Protein AF-A0A1Z5J5W1-F1 (afdb_monomer)

Foldseek 3Di:
DVPVVVLVVVVVVCVVPVCQQVPFDQDPVSPGTDGNLLCCPPPLNLLVLLVCCVPPVVVCVDPVCLQAPSCLSNLQCCLAVSYPLVSNVSSCVSVVVQQVGWNNVDLLTARSLLSNLPHQDARQLVSSLVSCVSPVVRQADCSAAQCGSLLSLLLLLQDDCDPVPNRDRNVDPSSLSNNVCCCQVPVVQQPTAHPPLADGSLLSLLQRLLALSSVVSNLSSCLSPVCSLVRDHDPPGDNQCPRQLSVQLSVLSVVLVVLVVLLVVLVVLLVVLVVVLVVVVVVVPPDDDDDDDPPPSVVSVVVSVVSNVVSVCCNPPPSVVVSVVSVVSNVVSSVVSHDDRDPPPPVPPPVVPVPPPPPDDDDDDDDDDDDDDDDDDDDPPPPPPPPDDDPDPDDPPPDDDDDDDDDDDDDDDDDDDDPDDDDPPDPPPCPDPPPD

Structure (mmCIF, N/CA/C/O backbone):
data_AF-A0A1Z5J5W1-F1
#
_entry.id   AF-A0A1Z5J5W1-F1
#
loop_
_atom_site.group_PDB
_atom_site.id
_atom_site.type_symbol
_atom_site.label_atom_id
_atom_site.label_alt_id
_atom_site.label_comp_id
_atom_site.label_asym_id
_atom_site.label_entity_id
_atom_site.label_seq_id
_atom_site.pdbx_PDB_ins_code
_atom_site.Cartn_x
_atom_site.Cartn_y
_atom_site.Cartn_z
_atom_site.occupancy
_atom_site.B_iso_or_equiv
_atom_site.auth_seq_id
_atom_site.auth_comp_id
_atom_site.auth_asym_id
_atom_site.auth_atom_id
_atom_site.pdbx_PDB_model_num
ATOM 1 N N . MET A 1 1 ? 2.669 5.377 -37.773 1.00 46.78 1 MET A N 1
ATOM 2 C CA . MET A 1 1 ? 2.769 4.033 -38.398 1.00 46.78 1 MET A CA 1
ATOM 3 C C . MET A 1 1 ? 4.194 3.474 -38.493 1.00 46.78 1 MET A C 1
ATOM 5 O O . MET A 1 1 ? 4.328 2.276 -38.681 1.00 46.78 1 MET A O 1
ATOM 9 N N . THR A 1 2 ? 5.261 4.260 -38.314 1.00 53.69 2 THR A N 1
ATOM 10 C CA . THR A 1 2 ? 6.661 3.782 -38.417 1.00 53.69 2 THR A CA 1
ATOM 11 C C . THR A 1 2 ? 7.134 2.917 -37.243 1.00 53.69 2 THR A C 1
ATOM 13 O O . THR A 1 2 ? 8.059 2.129 -37.388 1.00 53.69 2 THR A O 1
ATOM 16 N N . TYR A 1 3 ? 6.480 3.015 -36.086 1.00 55.34 3 TYR A N 1
ATOM 17 C CA . TYR A 1 3 ? 6.912 2.339 -34.861 1.00 55.34 3 TYR A CA 1
ATOM 18 C C . TYR A 1 3 ? 6.785 0.808 -34.899 1.00 55.34 3 TYR A C 1
ATOM 20 O O . TYR A 1 3 ? 7.644 0.098 -34.381 1.00 55.34 3 TYR A O 1
ATOM 28 N N . TRP A 1 4 ? 5.735 0.306 -35.554 1.00 57.78 4 TRP A N 1
ATOM 29 C CA . TRP A 1 4 ? 5.454 -1.126 -35.676 1.00 57.78 4 TRP A CA 1
ATOM 30 C C . TRP A 1 4 ? 6.423 -1.832 -36.629 1.00 57.78 4 TRP A C 1
ATOM 32 O O . TRP A 1 4 ? 6.913 -2.912 -36.313 1.00 57.78 4 TRP A O 1
ATOM 42 N N . ALA A 1 5 ? 6.781 -1.189 -37.746 1.00 59.47 5 ALA A N 1
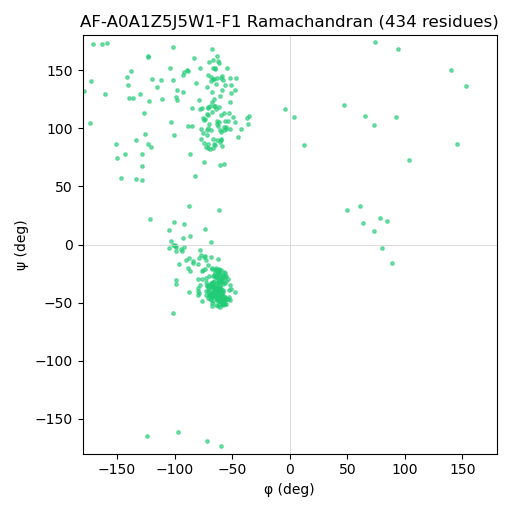ATOM 43 C CA . ALA A 1 5 ? 7.757 -1.726 -38.699 1.00 59.47 5 ALA A CA 1
ATOM 44 C C . ALA A 1 5 ? 9.151 -1.922 -38.065 1.00 59.47 5 ALA A C 1
ATOM 46 O O . ALA A 1 5 ? 9.880 -2.855 -38.413 1.00 59.47 5 ALA A O 1
ATOM 47 N N . CYS A 1 6 ? 9.503 -1.089 -37.080 1.00 78.56 6 CYS A N 1
ATOM 48 C CA . CYS A 1 6 ? 10.743 -1.241 -36.327 1.00 78.56 6 CYS A CA 1
ATOM 49 C C . CYS A 1 6 ? 10.732 -2.469 -35.402 1.00 78.56 6 CYS A C 1
ATOM 51 O O . CYS A 1 6 ? 11.775 -3.097 -35.250 1.00 78.56 6 CYS A O 1
ATOM 53 N N . GLN A 1 7 ? 9.596 -2.849 -34.801 1.00 85.44 7 GLN A N 1
ATOM 54 C CA . GLN A 1 7 ? 9.555 -3.988 -33.870 1.00 85.44 7 GLN A CA 1
ATOM 55 C C . GLN A 1 7 ? 9.811 -5.326 -34.568 1.00 85.44 7 GLN A C 1
ATOM 57 O O . GLN A 1 7 ? 10.625 -6.104 -34.082 1.00 85.44 7 GLN A O 1
ATOM 62 N N . GLU A 1 8 ? 9.180 -5.576 -35.716 1.00 89.56 8 GLU A N 1
ATOM 63 C CA . GLU A 1 8 ? 9.386 -6.821 -36.473 1.00 89.56 8 GLU A CA 1
ATOM 64 C C . GLU A 1 8 ? 10.815 -6.928 -37.016 1.00 89.56 8 GLU A C 1
ATOM 66 O O . GLU A 1 8 ? 11.420 -7.995 -36.969 1.00 89.56 8 GLU A O 1
ATOM 71 N N . THR A 1 9 ? 11.405 -5.803 -37.434 1.00 91.88 9 THR A N 1
ATOM 72 C CA . THR A 1 9 ? 12.817 -5.768 -37.841 1.00 91.88 9 THR A CA 1
ATOM 73 C C . THR A 1 9 ? 13.740 -6.101 -36.668 1.00 91.88 9 THR A C 1
ATOM 75 O O . THR A 1 9 ? 14.661 -6.898 -36.819 1.00 91.88 9 THR A O 1
ATOM 78 N N . ILE A 1 10 ? 13.494 -5.531 -35.482 1.00 92.19 10 ILE A N 1
ATOM 79 C CA . ILE A 1 10 ? 14.295 -5.836 -34.289 1.00 92.19 10 ILE A CA 1
ATOM 80 C C . ILE A 1 10 ? 14.125 -7.308 -33.891 1.00 92.19 10 ILE A C 1
ATOM 82 O O . ILE A 1 10 ? 15.129 -7.965 -33.626 1.00 92.19 10 ILE A O 1
ATOM 86 N N . LYS A 1 11 ? 12.896 -7.847 -33.895 1.00 94.88 11 LYS A N 1
ATOM 87 C CA . LYS A 1 11 ? 12.646 -9.277 -33.643 1.00 94.88 11 LYS A CA 1
ATOM 88 C C . LYS A 1 11 ? 13.434 -10.150 -34.609 1.00 94.88 11 LYS A C 1
ATOM 90 O O . LYS A 1 11 ? 14.187 -10.998 -34.150 1.00 94.88 11 LYS A O 1
ATOM 95 N N . PHE A 1 12 ? 13.336 -9.888 -35.913 1.00 95.69 12 PHE A N 1
ATOM 96 C CA . PHE A 1 12 ? 14.087 -10.613 -36.936 1.00 95.69 12 PHE A CA 1
ATOM 97 C C . PHE A 1 12 ? 15.596 -10.591 -36.654 1.00 95.69 12 PHE A C 1
ATOM 99 O O . PHE A 1 12 ? 16.243 -11.634 -36.665 1.00 95.69 12 PHE A O 1
ATOM 106 N N . LEU A 1 13 ? 16.168 -9.426 -36.332 1.00 95.56 13 LEU A N 1
ATOM 107 C CA . LEU A 1 13 ? 17.594 -9.317 -36.006 1.00 95.56 13 LEU A CA 1
ATOM 108 C C . LEU A 1 13 ? 17.979 -10.131 -34.757 1.00 95.56 13 LEU A C 1
ATOM 110 O O . LEU A 1 13 ? 19.030 -10.773 -34.755 1.00 95.56 13 LEU A O 1
ATOM 114 N N . ILE A 1 14 ? 17.129 -10.139 -33.724 1.00 96.69 14 ILE A N 1
ATOM 115 C CA . ILE A 1 14 ? 17.336 -10.951 -32.516 1.00 96.69 14 ILE A CA 1
ATOM 116 C C . ILE A 1 14 ? 17.239 -12.446 -32.841 1.00 96.69 14 ILE A C 1
ATOM 118 O O . ILE A 1 14 ? 18.057 -13.216 -32.351 1.00 96.69 14 ILE A O 1
ATOM 122 N N . GLU A 1 15 ? 16.289 -12.869 -33.680 1.00 97.44 15 GLU A N 1
ATOM 123 C CA . GLU A 1 15 ? 16.145 -14.275 -34.083 1.00 97.44 15 GLU A CA 1
ATOM 124 C C . GLU A 1 15 ? 17.377 -14.789 -34.833 1.00 97.44 15 GLU A C 1
ATOM 126 O O . GLU A 1 15 ? 17.796 -15.928 -34.622 1.00 97.44 15 GLU A O 1
ATOM 131 N N . ILE A 1 16 ? 17.986 -13.944 -35.671 1.00 97.94 16 ILE A N 1
ATOM 132 C CA . ILE A 1 16 ? 19.204 -14.285 -36.415 1.00 97.94 16 ILE A CA 1
ATOM 133 C C . ILE A 1 16 ? 20.427 -14.387 -35.491 1.00 97.94 16 ILE A C 1
ATOM 135 O O . ILE A 1 16 ? 21.271 -15.260 -35.695 1.00 97.94 16 ILE A O 1
ATOM 139 N N . ASN A 1 17 ? 20.557 -13.508 -34.491 1.00 97.50 17 ASN A N 1
ATOM 140 C CA . ASN A 1 17 ? 21.682 -13.537 -33.554 1.00 97.50 17 ASN A CA 1
ATOM 141 C C . ASN A 1 17 ? 21.307 -12.974 -32.168 1.00 97.50 17 ASN A C 1
ATOM 143 O O . ASN A 1 17 ? 21.600 -11.811 -31.884 1.00 97.50 17 ASN A O 1
ATOM 147 N N . PRO A 1 18 ? 20.760 -13.784 -31.246 1.00 96.94 18 PRO A N 1
ATOM 148 C CA . PRO A 1 18 ? 20.317 -13.283 -29.943 1.00 96.94 18 PRO A CA 1
ATOM 149 C C . PRO A 1 18 ? 21.477 -12.809 -29.051 1.00 96.94 18 PRO A C 1
ATOM 151 O O . PRO A 1 18 ? 21.276 -11.967 -28.177 1.00 96.94 18 PRO A O 1
ATOM 154 N N . TYR A 1 19 ? 22.716 -13.260 -29.296 1.00 97.06 19 TYR A N 1
ATOM 155 C CA . TYR A 1 19 ? 23.902 -12.779 -28.573 1.00 97.06 19 TYR A CA 1
ATOM 156 C C . TYR A 1 19 ? 24.188 -11.295 -28.815 1.00 97.06 19 TYR A C 1
ATOM 158 O O . TYR A 1 19 ? 24.821 -10.660 -27.968 1.00 97.06 19 TYR A O 1
ATOM 166 N N . CYS A 1 20 ? 23.695 -10.713 -29.918 1.00 95.50 20 CYS A N 1
ATOM 167 C CA . CYS A 1 20 ? 23.888 -9.291 -30.193 1.00 95.50 20 CYS A CA 1
ATOM 168 C C . CYS A 1 20 ? 23.245 -8.392 -29.125 1.00 95.50 20 CYS A C 1
ATOM 170 O O . CYS A 1 20 ? 23.718 -7.279 -28.907 1.00 95.50 20 CYS A O 1
ATOM 172 N N . LEU A 1 21 ? 22.224 -8.883 -28.408 1.00 95.88 21 LEU A N 1
ATOM 173 C CA . LEU A 1 21 ? 21.590 -8.181 -27.285 1.00 95.88 21 LEU A CA 1
ATOM 174 C C . LEU A 1 21 ? 22.581 -7.832 -26.168 1.00 95.88 21 LEU A C 1
ATOM 176 O O . LEU A 1 21 ? 22.378 -6.855 -25.448 1.00 95.88 21 LEU A O 1
ATOM 180 N N . LEU A 1 22 ? 23.659 -8.608 -26.048 1.00 96.38 22 LEU A N 1
ATOM 181 C CA . LEU A 1 22 ? 24.670 -8.496 -25.000 1.00 96.38 22 LEU A CA 1
ATOM 182 C C . LEU A 1 22 ? 25.961 -7.818 -25.477 1.00 96.38 22 LEU A C 1
ATOM 184 O O . LEU A 1 22 ? 26.919 -7.712 -24.708 1.00 96.38 22 LEU A O 1
ATOM 188 N N . TYR A 1 23 ? 26.016 -7.350 -26.729 1.00 93.88 23 TYR A N 1
ATOM 189 C CA . TYR A 1 23 ? 27.189 -6.669 -27.277 1.00 93.88 23 TYR A CA 1
ATOM 190 C C . TYR A 1 23 ? 27.292 -5.254 -26.709 1.00 93.88 23 TYR A C 1
ATOM 192 O O . TYR A 1 23 ? 26.783 -4.290 -27.274 1.00 93.88 23 TYR A O 1
ATOM 200 N N . ALA A 1 24 ? 27.956 -5.140 -25.561 1.00 88.75 24 ALA A N 1
ATOM 201 C CA . ALA A 1 24 ? 28.178 -3.872 -24.888 1.00 88.75 24 ALA A CA 1
ATOM 202 C C . ALA A 1 24 ? 29.188 -3.022 -25.677 1.00 88.75 24 ALA A C 1
ATOM 204 O O . ALA A 1 24 ? 30.376 -3.352 -25.747 1.00 88.75 24 ALA A O 1
ATOM 205 N N . ARG A 1 25 ? 28.718 -1.920 -26.266 1.00 84.69 25 ARG A N 1
ATOM 206 C CA . ARG A 1 25 ? 29.552 -0.957 -26.997 1.00 84.69 25 ARG A CA 1
ATOM 207 C C . ARG A 1 25 ? 29.756 0.288 -26.141 1.00 84.69 25 ARG A C 1
ATOM 209 O O . ARG A 1 25 ? 28.907 0.575 -25.304 1.00 84.69 25 ARG A O 1
ATOM 216 N N . LYS A 1 26 ? 30.875 1.000 -26.324 1.00 82.75 26 LYS A N 1
ATOM 217 C CA . LYS A 1 26 ? 31.026 2.331 -25.718 1.00 82.75 26 LYS A CA 1
ATOM 218 C C . LYS A 1 26 ? 29.870 3.217 -26.181 1.00 82.75 26 LYS A C 1
ATOM 220 O O . LYS A 1 26 ? 29.501 3.124 -27.355 1.00 82.75 26 LYS A O 1
ATOM 225 N N . ASP A 1 27 ? 29.305 3.988 -25.263 1.00 73.44 27 ASP A N 1
ATOM 226 C CA . ASP A 1 27 ? 28.230 4.923 -25.589 1.00 73.44 27 ASP A CA 1
ATOM 227 C C . ASP A 1 27 ? 28.749 6.066 -26.492 1.00 73.44 27 ASP A C 1
ATOM 229 O O . ASP A 1 27 ? 29.958 6.185 -26.725 1.00 73.44 27 ASP A O 1
ATOM 233 N N . ILE A 1 28 ? 27.842 6.856 -27.073 1.00 71.12 28 ILE A N 1
ATOM 234 C CA . ILE A 1 28 ? 28.125 7.912 -28.062 1.00 71.12 28 ILE A CA 1
ATOM 235 C C . ILE A 1 28 ? 29.049 8.991 -27.480 1.00 71.12 28 ILE A C 1
ATOM 237 O O . ILE A 1 28 ? 29.902 9.519 -28.192 1.00 71.12 28 ILE A O 1
ATOM 241 N N . ASP A 1 29 ? 28.911 9.281 -26.190 1.00 72.50 29 ASP A N 1
ATOM 242 C CA . ASP A 1 29 ? 29.760 10.204 -25.431 1.00 72.50 29 ASP A CA 1
ATOM 243 C C . ASP A 1 29 ? 31.120 9.590 -25.028 1.00 72.50 29 ASP A C 1
ATOM 245 O O . ASP A 1 29 ? 31.989 10.277 -24.495 1.00 72.50 29 ASP A O 1
ATOM 249 N N . GLY A 1 30 ? 31.333 8.300 -25.313 1.00 73.12 30 GLY A N 1
ATOM 250 C CA . GLY A 1 30 ? 32.524 7.542 -24.943 1.00 73.12 30 GLY A CA 1
ATOM 251 C C . GLY A 1 30 ? 32.536 7.043 -23.494 1.00 73.12 30 GLY A C 1
ATOM 252 O O . GLY A 1 30 ? 33.460 6.298 -23.139 1.00 73.12 30 GLY A O 1
ATOM 253 N N . TYR A 1 31 ? 31.524 7.384 -22.689 1.00 65.25 31 TYR A N 1
ATOM 254 C CA . TYR A 1 31 ? 31.414 7.022 -21.282 1.00 65.25 31 TYR A CA 1
ATOM 255 C C . TYR A 1 31 ? 30.504 5.803 -21.098 1.00 65.25 31 TYR A C 1
ATOM 257 O O . TYR A 1 31 ? 29.375 5.723 -21.561 1.00 65.25 31 TYR A O 1
ATOM 265 N N . GLY A 1 32 ? 31.017 4.789 -20.400 1.00 74.44 32 GLY A N 1
ATOM 266 C CA . GLY A 1 32 ? 30.271 3.560 -20.136 1.00 74.44 32 GLY A CA 1
ATOM 267 C C . GLY A 1 32 ? 30.130 2.629 -21.346 1.00 74.44 32 GLY A C 1
ATOM 268 O O . GLY A 1 32 ? 30.587 2.901 -22.456 1.00 74.44 32 GLY A O 1
ATOM 269 N N . LYS A 1 33 ? 29.553 1.448 -21.102 1.00 81.50 33 LYS A N 1
ATOM 270 C CA . LYS A 1 33 ? 29.202 0.487 -22.152 1.00 81.50 33 LYS A CA 1
ATOM 271 C C . LYS A 1 33 ? 27.710 0.187 -22.082 1.00 81.50 33 LYS A C 1
ATOM 273 O O . LYS A 1 33 ? 27.246 -0.299 -21.050 1.00 81.50 33 LYS A O 1
ATOM 278 N N . VAL A 1 34 ? 26.990 0.400 -23.179 1.00 87.50 34 VAL A N 1
ATOM 279 C CA . VAL A 1 34 ? 25.558 0.104 -23.292 1.00 87.50 34 VAL A CA 1
ATOM 280 C C . VAL A 1 34 ? 25.370 -1.069 -24.248 1.00 87.50 34 VAL A C 1
ATOM 282 O O . VAL A 1 34 ? 25.883 -1.084 -25.367 1.00 87.50 34 VAL A O 1
ATOM 285 N N . ALA A 1 35 ? 24.686 -2.106 -23.770 1.00 92.31 35 ALA A N 1
ATOM 286 C CA . ALA A 1 35 ? 24.285 -3.248 -24.580 1.00 92.31 35 ALA A CA 1
ATOM 287 C C . ALA A 1 35 ? 22.866 -3.018 -25.132 1.00 92.31 35 ALA A C 1
ATOM 289 O O . ALA A 1 35 ? 22.041 -2.441 -24.415 1.00 92.31 35 ALA A O 1
ATOM 290 N N . PRO A 1 36 ? 22.543 -3.491 -26.353 1.00 94.38 36 PRO A N 1
ATOM 291 C CA . PRO A 1 36 ? 21.234 -3.271 -26.966 1.00 94.38 36 PRO A CA 1
ATOM 292 C C . PRO A 1 36 ? 20.044 -3.694 -26.101 1.00 94.38 36 PRO A C 1
ATOM 294 O O . PRO A 1 36 ? 18.997 -3.061 -26.183 1.00 94.38 36 PRO A O 1
ATOM 297 N N . ILE A 1 37 ? 20.198 -4.706 -25.236 1.00 95.38 37 ILE A N 1
ATOM 298 C CA . ILE A 1 37 ? 19.140 -5.147 -24.314 1.00 95.38 37 ILE A CA 1
ATOM 299 C C . ILE A 1 37 ? 18.597 -4.021 -23.414 1.00 95.38 37 ILE A C 1
ATOM 301 O O . ILE A 1 37 ? 17.409 -4.019 -23.101 1.00 95.38 37 ILE A O 1
ATOM 305 N N . TYR A 1 38 ? 19.421 -3.033 -23.045 1.00 92.50 38 TYR A N 1
ATOM 306 C CA . TYR A 1 38 ? 18.994 -1.895 -22.216 1.00 92.50 38 TYR A CA 1
ATOM 307 C C . TYR A 1 38 ? 18.178 -0.859 -22.986 1.00 92.50 38 TYR A C 1
ATOM 309 O O . TYR A 1 38 ? 17.389 -0.140 -22.380 1.00 92.50 38 TYR A O 1
ATOM 317 N N . LEU A 1 39 ? 18.329 -0.830 -24.311 1.00 91.38 39 LEU A N 1
ATOM 318 C CA . LEU A 1 39 ? 17.610 0.073 -25.208 1.00 91.38 39 LEU A CA 1
ATOM 319 C C . LEU A 1 39 ? 16.258 -0.507 -25.650 1.00 91.38 39 LEU A C 1
ATOM 321 O O . LEU A 1 39 ? 15.446 0.190 -26.250 1.00 91.38 39 LEU A O 1
ATOM 325 N N . ILE A 1 40 ? 16.002 -1.795 -25.395 1.00 92.44 40 ILE A N 1
ATOM 326 C CA . ILE A 1 40 ? 14.739 -2.445 -25.764 1.00 92.44 40 ILE A CA 1
ATOM 327 C C . ILE A 1 40 ? 13.539 -1.851 -25.021 1.00 92.44 40 ILE A C 1
ATOM 329 O O . ILE A 1 40 ? 12.582 -1.498 -25.699 1.00 92.44 40 ILE A O 1
ATOM 333 N N . PRO A 1 41 ? 13.529 -1.730 -23.680 1.00 88.94 41 PRO A N 1
ATOM 334 C CA . PRO A 1 41 ? 12.392 -1.130 -22.981 1.00 88.94 41 PRO A CA 1
ATOM 335 C C . PRO A 1 41 ? 12.153 0.331 -23.369 1.00 88.94 41 PRO A C 1
ATOM 337 O O . PRO A 1 41 ? 11.026 0.811 -23.229 1.00 88.94 41 PRO A O 1
ATOM 340 N N . GLU A 1 42 ? 13.175 1.025 -23.887 1.00 84.81 42 GLU A N 1
ATOM 341 C CA . GLU A 1 42 ? 13.011 2.383 -24.385 1.00 84.81 42 GLU A CA 1
ATOM 342 C C . GLU A 1 42 ? 11.904 2.462 -25.419 1.00 84.81 42 GLU A C 1
ATOM 344 O O . GLU A 1 42 ? 11.618 1.511 -26.156 1.00 84.81 42 GLU A O 1
ATOM 349 N N . ASN A 1 43 ? 11.289 3.643 -25.503 1.00 78.19 43 ASN A N 1
ATOM 350 C CA . ASN A 1 43 ? 10.310 3.889 -26.544 1.00 78.19 43 ASN A CA 1
ATOM 351 C C . ASN A 1 43 ? 9.111 2.914 -26.436 1.00 78.19 43 ASN A C 1
ATOM 353 O O . ASN A 1 43 ? 8.565 2.486 -27.439 1.00 78.19 43 ASN A O 1
ATOM 357 N N . GLY A 1 44 ? 8.719 2.491 -25.226 1.00 72.69 44 GLY A N 1
ATOM 358 C CA . GLY A 1 44 ? 7.506 1.689 -25.004 1.00 72.69 44 GLY A CA 1
ATOM 359 C C . GLY A 1 44 ? 7.512 0.297 -25.652 1.00 72.69 44 GLY A C 1
ATOM 360 O O . GLY A 1 44 ? 6.460 -0.318 -25.822 1.00 72.69 44 GLY A O 1
ATOM 361 N N . ARG A 1 45 ? 8.677 -0.252 -26.025 1.00 87.94 45 ARG A N 1
ATOM 362 C CA . ARG A 1 45 ? 8.774 -1.601 -26.624 1.00 87.94 45 ARG A CA 1
ATOM 363 C C . ARG A 1 45 ? 8.905 -2.693 -25.558 1.00 87.94 45 ARG A C 1
ATOM 365 O O . ARG A 1 45 ? 9.524 -3.727 -25.786 1.00 87.94 45 ARG A O 1
ATOM 372 N N . CYS A 1 46 ? 8.277 -2.495 -24.405 1.00 92.62 46 CYS A N 1
ATOM 373 C CA . CYS A 1 46 ? 8.347 -3.398 -23.257 1.00 92.62 46 CYS A CA 1
ATOM 374 C C . CYS A 1 46 ? 7.852 -4.821 -23.575 1.00 92.62 46 CYS A C 1
ATOM 376 O O . CYS A 1 46 ? 8.434 -5.797 -23.110 1.00 92.62 46 CYS A O 1
ATOM 378 N N . LYS A 1 47 ? 6.878 -4.962 -24.486 1.00 94.44 47 LYS A N 1
ATOM 379 C CA . LYS A 1 47 ? 6.413 -6.268 -24.996 1.00 94.44 47 LYS A CA 1
ATOM 380 C C . LYS A 1 47 ? 7.523 -7.093 -25.651 1.00 94.44 47 LYS A C 1
ATOM 382 O O . LYS A 1 47 ? 7.459 -8.319 -25.654 1.00 94.44 47 LYS A O 1
ATOM 387 N N . LEU A 1 48 ? 8.553 -6.437 -26.189 1.00 95.00 48 LEU A N 1
ATOM 388 C CA . LEU A 1 48 ? 9.701 -7.126 -26.760 1.00 95.00 48 LEU A CA 1
ATOM 389 C C . LEU A 1 48 ? 10.587 -7.748 -25.672 1.00 95.00 48 LEU A C 1
ATOM 391 O O . LEU A 1 48 ? 11.121 -8.823 -25.906 1.00 95.00 48 LEU A O 1
ATOM 395 N N . LEU A 1 49 ? 10.698 -7.150 -24.478 1.00 95.69 49 LEU A N 1
ATOM 396 C CA . LEU A 1 49 ? 11.393 -7.799 -23.357 1.00 95.69 49 LEU A CA 1
ATOM 397 C C . LEU A 1 49 ? 10.676 -9.070 -22.904 1.00 95.69 49 LEU A C 1
ATOM 399 O O . LEU A 1 49 ? 11.342 -10.078 -22.689 1.00 95.69 49 LEU A O 1
ATOM 403 N N . HIS A 1 50 ? 9.344 -9.041 -22.815 1.00 96.00 50 HIS A N 1
ATOM 404 C CA . HIS A 1 50 ? 8.534 -10.234 -22.544 1.00 96.00 50 HIS A CA 1
ATOM 405 C C . HIS A 1 50 ? 8.791 -11.335 -23.583 1.00 96.00 50 HIS A C 1
ATOM 407 O O . HIS A 1 50 ? 9.140 -12.456 -23.223 1.00 96.00 50 HIS A O 1
ATOM 413 N N . TRP A 1 51 ? 8.753 -10.992 -24.873 1.00 96.88 51 TRP A N 1
ATOM 414 C CA . TRP A 1 51 ? 9.061 -11.935 -25.953 1.00 96.88 51 TRP A CA 1
ATOM 415 C C . TRP A 1 51 ? 10.505 -12.478 -25.896 1.00 96.88 51 TRP A C 1
ATOM 417 O O . TRP A 1 51 ? 10.736 -13.660 -26.153 1.00 96.88 51 TRP A O 1
ATOM 427 N N . ILE A 1 52 ? 11.493 -11.647 -25.529 1.00 97.56 52 ILE A N 1
ATOM 428 C CA . ILE A 1 52 ? 12.881 -12.100 -25.322 1.00 97.56 52 ILE A CA 1
ATOM 429 C C . ILE A 1 52 ? 12.954 -13.054 -24.121 1.00 97.56 52 ILE A C 1
ATOM 431 O O . ILE A 1 52 ? 13.673 -14.045 -24.202 1.00 97.56 52 ILE A O 1
ATOM 435 N N . ALA A 1 53 ? 12.228 -12.794 -23.029 1.00 97.31 53 ALA A N 1
ATOM 436 C CA . ALA A 1 53 ? 12.230 -13.653 -21.840 1.00 97.31 53 ALA A CA 1
ATOM 437 C C . ALA A 1 53 ? 11.652 -15.039 -22.140 1.00 97.31 53 ALA A C 1
ATOM 439 O O . ALA A 1 53 ? 12.199 -16.039 -21.683 1.00 97.31 53 ALA A O 1
ATOM 440 N N . GLU A 1 54 ? 10.611 -15.095 -22.971 1.00 97.50 54 GLU A N 1
ATOM 441 C CA . GLU A 1 54 ? 9.990 -16.340 -23.425 1.00 97.50 54 GLU A CA 1
ATOM 442 C C . GLU A 1 54 ? 10.951 -17.210 -24.253 1.00 97.50 54 GLU A C 1
ATOM 444 O O . GLU A 1 54 ? 11.030 -18.422 -24.059 1.00 97.50 54 GLU A O 1
ATOM 449 N N . ARG A 1 55 ? 11.706 -16.606 -25.181 1.00 97.81 55 ARG A N 1
ATOM 450 C CA . ARG A 1 55 ? 12.518 -17.354 -26.162 1.00 97.81 55 ARG A CA 1
ATOM 451 C C . ARG A 1 55 ? 13.992 -17.495 -25.809 1.00 97.81 55 ARG A C 1
ATOM 453 O O . ARG A 1 55 ? 14.633 -18.470 -26.197 1.00 97.81 55 ARG A O 1
ATOM 460 N N . TYR A 1 56 ? 14.542 -16.515 -25.105 1.00 97.81 56 TYR A N 1
ATOM 461 C CA . TYR A 1 56 ? 15.964 -16.406 -24.796 1.00 97.81 56 TYR A CA 1
ATOM 462 C C . TYR A 1 56 ? 16.183 -16.059 -23.311 1.00 97.81 56 TYR A C 1
ATOM 464 O O . TYR A 1 56 ? 16.869 -15.080 -23.005 1.00 97.81 56 TYR A O 1
ATOM 472 N N . PRO A 1 57 ? 15.656 -16.855 -22.357 1.00 96.44 57 PRO A N 1
ATOM 473 C CA . PRO A 1 57 ? 15.729 -16.542 -20.923 1.00 96.44 57 PRO A CA 1
ATOM 474 C C . PRO A 1 57 ? 17.169 -16.384 -20.406 1.00 96.44 57 PRO A C 1
ATOM 476 O O . PRO A 1 57 ? 17.434 -15.594 -19.499 1.00 96.44 57 PRO A O 1
ATOM 479 N N . TRP A 1 58 ? 18.128 -17.073 -21.034 1.00 97.38 58 TRP A N 1
ATOM 480 C CA . TRP A 1 58 ? 19.557 -16.974 -20.722 1.00 97.38 58 TRP A CA 1
ATOM 481 C C . TRP A 1 58 ? 20.128 -15.553 -20.897 1.00 97.38 58 TRP A C 1
ATOM 483 O O . TRP A 1 58 ? 21.142 -15.231 -20.278 1.00 97.38 58 TRP A O 1
ATOM 493 N N . VAL A 1 59 ? 19.489 -14.684 -21.696 1.00 97.94 59 VAL A N 1
ATOM 494 C CA . VAL A 1 59 ? 19.898 -13.278 -21.865 1.00 97.94 59 VAL A CA 1
ATOM 495 C C . VAL A 1 59 ? 19.809 -12.538 -20.531 1.00 97.94 59 VAL A C 1
ATOM 497 O O . VAL A 1 59 ? 20.756 -11.852 -20.154 1.00 97.94 59 VAL A O 1
ATOM 500 N N . PHE A 1 60 ? 18.720 -12.723 -19.779 1.00 97.12 60 PHE A N 1
ATOM 501 C CA . PHE A 1 60 ? 18.521 -12.066 -18.482 1.00 97.12 60 PHE A CA 1
ATOM 502 C C . PHE A 1 60 ? 19.423 -12.650 -17.391 1.00 97.12 60 PHE A C 1
ATOM 504 O O . PHE A 1 60 ? 19.873 -11.926 -16.507 1.00 97.12 60 PHE A O 1
ATOM 511 N N . GLN A 1 61 ? 19.788 -13.927 -17.506 1.00 96.12 61 GLN A N 1
ATOM 512 C CA . GLN A 1 61 ? 20.737 -14.595 -16.607 1.00 96.12 61 GLN A CA 1
ATOM 513 C C . GLN A 1 61 ? 22.198 -14.175 -16.853 1.00 96.12 61 GLN A C 1
ATOM 515 O O . GLN A 1 61 ? 23.083 -14.479 -16.052 1.00 96.12 61 GLN A O 1
ATOM 520 N N . HIS A 1 62 ? 22.481 -13.466 -17.950 1.00 96.75 62 HIS A N 1
ATOM 521 C CA . HIS A 1 62 ? 23.829 -13.017 -18.266 1.00 96.75 62 HIS A CA 1
ATOM 522 C C . HIS A 1 62 ? 24.348 -11.995 -17.241 1.00 96.75 62 HIS A C 1
ATOM 524 O O . HIS A 1 62 ? 23.629 -11.087 -16.820 1.00 96.75 62 HIS A O 1
ATOM 530 N N . LYS A 1 63 ? 25.646 -12.067 -16.906 1.00 94.38 63 LYS A N 1
ATOM 531 C CA . LYS A 1 63 ? 26.304 -11.208 -15.897 1.00 94.38 63 LYS A CA 1
ATOM 532 C C . LYS A 1 63 ? 26.064 -9.708 -16.110 1.00 94.38 63 LYS A C 1
ATOM 534 O O . LYS A 1 63 ? 25.967 -8.965 -15.138 1.00 94.38 63 LYS A O 1
ATOM 539 N N . LEU A 1 64 ? 25.978 -9.260 -17.367 1.00 93.00 64 LEU A N 1
ATOM 540 C CA . LEU A 1 64 ? 25.656 -7.863 -17.682 1.00 93.00 64 LEU A CA 1
ATOM 541 C C . LEU A 1 64 ? 24.263 -7.487 -17.161 1.00 93.00 64 LEU A C 1
ATOM 543 O O . LEU A 1 64 ? 24.158 -6.531 -16.398 1.00 93.00 64 LEU A O 1
ATOM 547 N N . CYS A 1 65 ? 23.234 -8.262 -17.511 1.00 94.81 65 CYS A N 1
ATOM 548 C CA . CYS A 1 65 ? 21.859 -8.024 -17.074 1.00 94.81 65 CYS A CA 1
ATOM 549 C C . CYS A 1 65 ? 21.715 -8.175 -15.555 1.00 94.81 65 CYS A C 1
ATOM 551 O O . CYS A 1 65 ? 21.072 -7.351 -14.929 1.00 94.81 65 CYS A O 1
ATOM 553 N N . GLN A 1 66 ? 22.413 -9.126 -14.933 1.00 94.06 66 GLN A N 1
ATOM 554 C CA . GLN A 1 66 ? 22.422 -9.267 -13.470 1.00 94.06 66 GLN A CA 1
ATOM 555 C C . GLN A 1 66 ? 23.067 -8.076 -12.734 1.00 94.06 66 GLN A C 1
ATOM 557 O O . GLN A 1 66 ? 22.799 -7.852 -11.553 1.00 94.06 66 GLN A O 1
ATOM 562 N N . LYS A 1 67 ? 23.957 -7.322 -13.398 1.00 92.44 67 LYS A N 1
ATOM 563 C CA . LYS A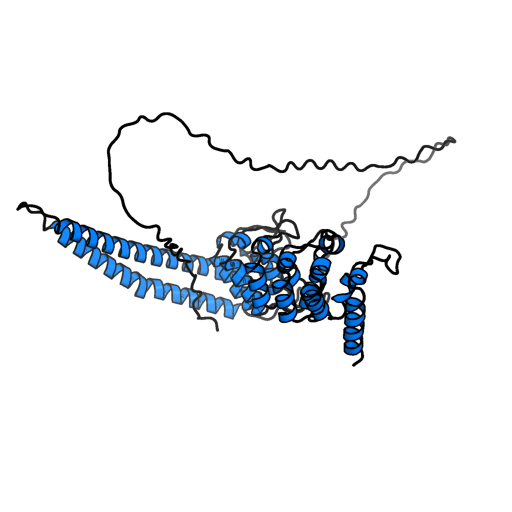 1 67 ? 24.551 -6.099 -12.835 1.00 92.44 67 LYS A CA 1
ATOM 564 C C . LYS A 1 67 ? 23.599 -4.907 -12.959 1.00 92.44 67 LYS A C 1
ATOM 566 O O . LYS A 1 67 ? 23.484 -4.142 -12.007 1.00 92.44 67 LYS A O 1
ATOM 571 N N . LYS A 1 68 ? 22.958 -4.766 -14.121 1.00 93.62 68 LYS A N 1
ATOM 572 C CA . LYS A 1 68 ? 22.010 -3.695 -14.445 1.00 93.62 68 LYS A CA 1
ATOM 573 C C . LYS A 1 68 ? 20.767 -4.316 -15.091 1.00 93.62 68 LYS A C 1
ATOM 575 O O . LYS A 1 68 ? 20.762 -4.493 -16.304 1.00 93.62 68 LYS A O 1
ATOM 580 N N . PRO A 1 69 ? 19.738 -4.705 -14.327 1.00 96.25 69 PRO A N 1
ATOM 581 C CA . PRO A 1 69 ? 18.612 -5.455 -14.879 1.00 96.25 69 PRO A CA 1
ATOM 582 C C . PRO A 1 69 ? 17.782 -4.638 -15.885 1.00 96.25 69 PRO A C 1
ATOM 584 O O . PRO A 1 69 ? 17.197 -3.619 -15.511 1.00 96.25 69 PRO A O 1
ATOM 587 N N . PRO A 1 70 ? 17.662 -5.067 -17.160 1.00 95.50 70 PRO A N 1
ATOM 588 C CA . PRO A 1 70 ? 16.931 -4.308 -18.183 1.00 95.50 70 PRO A CA 1
ATOM 589 C C . PRO A 1 70 ? 15.436 -4.176 -17.859 1.00 95.50 70 PRO A C 1
ATOM 591 O O . PRO A 1 70 ? 14.802 -3.190 -18.227 1.00 95.50 70 PRO A O 1
ATOM 594 N N . HIS A 1 71 ? 14.866 -5.135 -17.126 1.00 96.31 71 HIS A N 1
ATOM 595 C CA . HIS A 1 71 ? 13.459 -5.100 -16.734 1.00 96.31 71 HIS A CA 1
ATOM 596 C C . HIS A 1 71 ? 13.138 -3.977 -15.732 1.00 96.31 71 HIS A C 1
ATOM 598 O O . HIS A 1 71 ? 11.985 -3.578 -15.628 1.00 96.31 71 HIS A O 1
ATOM 604 N N . LEU A 1 72 ? 14.116 -3.422 -15.001 1.00 96.12 72 LEU A N 1
ATOM 605 C CA . LEU A 1 72 ? 13.852 -2.272 -14.123 1.00 96.12 72 LEU A CA 1
ATOM 606 C C . LEU A 1 72 ? 13.494 -1.030 -14.939 1.00 96.12 72 LEU A C 1
ATOM 608 O O . LEU A 1 72 ? 12.619 -0.263 -14.545 1.00 96.12 72 LEU A O 1
ATOM 612 N N . LYS A 1 73 ? 14.084 -0.886 -16.131 1.00 94.69 73 LYS A N 1
ATOM 613 C CA . LYS A 1 73 ? 13.706 0.166 -17.075 1.00 94.69 73 LYS A CA 1
ATOM 614 C C . LYS A 1 73 ? 12.286 -0.042 -17.610 1.00 94.69 73 LYS A C 1
ATOM 616 O O . LYS A 1 73 ? 11.562 0.928 -17.782 1.00 94.69 73 LYS A O 1
ATOM 621 N N . MET A 1 74 ? 11.863 -1.291 -17.823 1.00 96.00 74 MET A N 1
ATOM 622 C CA . MET A 1 74 ? 10.468 -1.607 -18.164 1.00 96.00 74 MET A CA 1
ATOM 623 C C . MET A 1 74 ? 9.500 -1.166 -17.062 1.00 96.00 74 MET A C 1
ATOM 625 O O . MET A 1 74 ? 8.487 -0.553 -17.376 1.00 96.00 74 MET A O 1
ATOM 629 N N . VAL A 1 75 ? 9.819 -1.431 -15.790 1.00 96.94 75 VAL A N 1
ATOM 630 C CA . VAL A 1 75 ? 8.995 -0.973 -14.658 1.00 96.94 75 VAL A CA 1
ATOM 631 C C . VAL A 1 75 ? 8.929 0.552 -14.615 1.00 96.94 75 VAL A C 1
ATOM 633 O O . VAL A 1 75 ? 7.839 1.089 -14.472 1.00 96.94 75 VAL A O 1
ATOM 636 N N . GLN A 1 76 ? 10.051 1.248 -14.827 1.00 94.12 76 GLN A N 1
ATOM 637 C CA . GLN A 1 76 ? 10.056 2.710 -14.943 1.00 94.12 76 GLN A CA 1
ATOM 638 C C . GLN A 1 76 ? 9.134 3.195 -16.075 1.00 94.12 76 GLN A C 1
ATOM 640 O O . GLN A 1 76 ? 8.325 4.094 -15.885 1.00 94.12 76 GLN A O 1
ATOM 645 N N . TYR A 1 77 ? 9.197 2.570 -17.253 1.00 94.00 77 TYR A N 1
ATOM 646 C CA . TYR A 1 77 ? 8.304 2.930 -18.355 1.00 94.00 77 TYR A CA 1
ATOM 647 C C . TYR A 1 77 ? 6.837 2.626 -18.070 1.00 94.00 77 TYR A C 1
ATOM 649 O O . TYR A 1 77 ? 5.975 3.346 -18.566 1.00 94.00 77 TYR A O 1
ATOM 657 N N . TYR A 1 78 ? 6.545 1.584 -17.295 1.00 95.25 78 TYR A N 1
ATOM 658 C CA . TYR A 1 78 ? 5.197 1.320 -16.801 1.00 95.25 78 TYR A CA 1
ATOM 659 C C . TYR A 1 78 ? 4.715 2.452 -15.897 1.00 95.25 78 TYR A C 1
ATOM 661 O O . TYR A 1 78 ? 3.640 2.995 -16.130 1.00 95.25 78 TYR A O 1
ATOM 669 N N . THR A 1 79 ? 5.547 2.888 -14.952 1.00 94.12 79 THR A N 1
ATOM 670 C CA . THR A 1 79 ? 5.204 4.015 -14.081 1.00 94.12 79 THR A CA 1
ATOM 671 C C . THR A 1 79 ? 5.145 5.357 -14.804 1.00 94.12 79 THR A C 1
ATOM 673 O O . THR A 1 79 ? 4.671 6.317 -14.224 1.00 94.12 79 THR A O 1
ATOM 676 N N . ASP A 1 80 ? 5.602 5.438 -16.052 1.00 92.88 80 ASP A N 1
ATOM 677 C CA . ASP A 1 80 ? 5.498 6.627 -16.908 1.00 92.88 80 ASP A CA 1
ATOM 678 C C . ASP A 1 80 ? 4.414 6.469 -17.997 1.00 92.88 80 ASP A C 1
ATOM 680 O O . ASP A 1 80 ? 4.419 7.200 -18.990 1.00 92.88 80 ASP A O 1
ATOM 684 N N . GLY A 1 81 ? 3.547 5.453 -17.894 1.00 92.94 81 GLY A N 1
ATOM 685 C CA . GLY A 1 81 ? 2.421 5.242 -18.816 1.00 92.94 81 GLY A CA 1
ATOM 686 C C . GLY A 1 81 ? 2.810 4.737 -20.203 1.00 92.94 81 GLY A C 1
ATOM 687 O O . GLY A 1 81 ? 1.999 4.720 -21.128 1.00 92.94 81 GLY A O 1
ATOM 688 N N . ARG A 1 82 ? 4.065 4.310 -20.384 1.00 93.31 82 ARG A N 1
ATOM 689 C CA . ARG A 1 82 ? 4.603 3.812 -21.664 1.00 93.31 82 ARG A CA 1
ATOM 690 C C . ARG A 1 82 ? 4.652 2.288 -21.746 1.00 93.31 82 ARG A C 1
ATOM 692 O O . ARG A 1 82 ? 5.083 1.747 -22.766 1.00 93.31 82 ARG A O 1
ATOM 699 N N . CYS A 1 83 ? 4.239 1.597 -20.689 1.00 94.94 83 CYS A N 1
ATOM 700 C CA . CYS A 1 83 ? 4.061 0.152 -20.644 1.00 94.94 83 CYS A CA 1
ATOM 701 C C . CYS A 1 83 ? 2.798 -0.176 -19.849 1.00 94.94 83 CYS A C 1
ATOM 703 O O . CYS A 1 83 ? 2.568 0.406 -18.796 1.00 94.94 83 CYS A O 1
ATOM 705 N N . ASP A 1 84 ? 1.997 -1.119 -20.337 1.00 95.62 84 ASP A N 1
ATOM 706 C CA . ASP A 1 84 ? 0.811 -1.587 -19.622 1.00 95.62 84 ASP A CA 1
ATOM 707 C C . ASP A 1 84 ? 1.167 -2.570 -18.489 1.00 95.62 84 ASP A C 1
ATOM 709 O O . ASP A 1 84 ? 2.185 -3.272 -18.543 1.00 95.62 84 ASP A O 1
ATOM 713 N N . ALA A 1 85 ? 0.319 -2.609 -17.456 1.00 97.31 85 ALA A N 1
ATOM 714 C CA . ALA A 1 85 ? 0.480 -3.466 -16.280 1.00 97.31 85 ALA A CA 1
ATOM 715 C C . ALA A 1 85 ? 0.487 -4.964 -16.639 1.00 97.31 85 ALA A C 1
ATOM 717 O O . ALA A 1 85 ? 1.265 -5.736 -16.075 1.00 97.31 85 ALA A O 1
ATOM 718 N N . GLU A 1 86 ? -0.334 -5.375 -17.613 1.00 97.81 86 GLU A N 1
ATOM 719 C CA . GLU A 1 86 ? -0.413 -6.763 -18.087 1.00 97.81 86 GLU A CA 1
ATOM 720 C C . GLU A 1 86 ? 0.928 -7.241 -18.656 1.00 97.81 86 GLU A C 1
ATOM 722 O O . GLU A 1 86 ? 1.373 -8.345 -18.350 1.00 97.81 86 GLU A O 1
ATOM 727 N N . THR A 1 87 ? 1.619 -6.396 -19.425 1.00 96.69 87 THR A N 1
ATOM 728 C CA . THR A 1 87 ? 2.948 -6.695 -19.973 1.00 96.69 87 THR A CA 1
ATOM 729 C C . THR A 1 87 ? 3.985 -6.872 -18.865 1.00 96.69 87 THR A C 1
ATOM 731 O O . THR A 1 87 ? 4.795 -7.800 -18.930 1.00 96.69 87 THR A O 1
ATOM 734 N N . VAL A 1 88 ? 3.963 -6.015 -17.837 1.00 98.06 88 VAL A N 1
ATOM 735 C CA . VAL A 1 88 ? 4.863 -6.140 -16.676 1.00 98.06 88 VAL A CA 1
ATOM 736 C C . VAL A 1 88 ? 4.585 -7.437 -15.919 1.00 98.06 88 VAL A C 1
ATOM 738 O O . VAL A 1 88 ? 5.520 -8.166 -15.586 1.00 98.06 88 VAL A O 1
ATOM 741 N N . ARG A 1 89 ? 3.307 -7.752 -15.685 1.00 98.44 89 ARG A N 1
ATOM 742 C CA . ARG A 1 89 ? 2.887 -8.987 -15.018 1.00 98.44 89 ARG A CA 1
ATOM 743 C C . ARG A 1 89 ? 3.339 -10.224 -15.788 1.00 98.44 89 ARG A C 1
ATOM 745 O O . ARG A 1 89 ? 4.041 -11.056 -15.224 1.00 98.44 89 ARG A O 1
ATOM 752 N N . ALA A 1 90 ? 3.011 -10.302 -17.077 1.00 98.19 90 ALA A N 1
ATOM 753 C CA . ALA A 1 90 ? 3.367 -11.426 -17.941 1.00 98.19 90 ALA A CA 1
ATOM 754 C C . ALA A 1 90 ? 4.889 -11.644 -17.994 1.00 98.19 90 ALA A C 1
ATOM 756 O O . ALA A 1 90 ? 5.367 -12.776 -17.932 1.00 98.19 90 ALA A O 1
ATOM 757 N N . PHE A 1 91 ? 5.674 -10.560 -18.024 1.00 98.31 91 PHE A N 1
ATOM 758 C CA . PHE A 1 91 ? 7.130 -10.650 -17.926 1.00 98.31 91 PHE A CA 1
ATOM 759 C C . PHE A 1 91 ? 7.585 -11.335 -16.631 1.00 98.31 91 PHE A C 1
ATOM 761 O O . PHE A 1 91 ? 8.415 -12.241 -16.685 1.00 98.31 91 PHE A O 1
ATOM 768 N N . TYR A 1 92 ? 7.058 -10.931 -15.474 1.00 98.50 92 TYR A N 1
ATOM 769 C CA . TYR A 1 92 ? 7.459 -11.515 -14.191 1.00 98.50 92 TYR A CA 1
ATOM 770 C C . TYR A 1 92 ? 6.873 -12.906 -13.934 1.00 98.50 92 TYR A C 1
ATOM 772 O O . TYR A 1 92 ? 7.469 -13.669 -13.180 1.00 98.50 92 TYR A O 1
ATOM 780 N N . GLU A 1 93 ? 5.770 -13.275 -14.583 1.00 97.88 93 GLU A N 1
ATOM 781 C CA . GLU A 1 93 ? 5.276 -14.657 -14.593 1.00 97.88 93 GLU A CA 1
ATOM 782 C C . GLU A 1 93 ? 6.246 -15.591 -15.342 1.00 97.88 93 GLU A C 1
ATOM 784 O O . GLU A 1 93 ? 6.486 -16.712 -14.891 1.00 97.88 93 GLU A O 1
ATOM 789 N N . LEU A 1 94 ? 6.877 -15.119 -16.426 1.00 97.50 94 LEU A N 1
ATOM 790 C CA . LEU A 1 94 ? 7.935 -15.860 -17.128 1.00 97.50 94 LEU A CA 1
ATOM 791 C C . LEU A 1 94 ? 9.296 -15.794 -16.421 1.00 97.50 94 LEU A C 1
ATOM 793 O O . LEU A 1 94 ? 10.070 -16.751 -16.464 1.00 97.50 94 LEU A O 1
ATOM 797 N N . TYR A 1 95 ? 9.608 -14.663 -15.786 1.00 97.88 95 TYR A N 1
ATOM 798 C CA . TYR A 1 95 ? 10.902 -14.394 -15.159 1.00 97.88 95 TYR A CA 1
ATOM 799 C C . TYR A 1 95 ? 10.757 -13.919 -13.698 1.00 97.88 95 TYR A C 1
ATOM 801 O O . TYR A 1 95 ? 11.107 -12.780 -13.364 1.00 97.88 95 TYR A O 1
ATOM 809 N N . PRO A 1 96 ? 10.291 -14.789 -12.779 1.00 97.75 96 PRO A N 1
ATOM 810 C CA . PRO A 1 96 ? 9.988 -14.412 -11.391 1.00 97.75 96 PRO A CA 1
ATOM 811 C C . PRO A 1 96 ? 11.229 -13.999 -10.590 1.00 97.75 96 PRO A C 1
ATOM 813 O O . PRO A 1 96 ? 11.150 -13.200 -9.657 1.00 97.75 96 PRO A O 1
ATOM 816 N N . GLN A 1 97 ? 12.402 -14.502 -10.980 1.00 97.38 97 GLN A N 1
ATOM 817 C CA . GLN A 1 97 ? 13.705 -14.072 -10.474 1.00 97.38 97 GLN A CA 1
ATOM 818 C C . GLN A 1 97 ? 13.883 -12.548 -10.541 1.00 97.38 97 GLN A C 1
ATOM 820 O O . GLN A 1 97 ? 14.442 -11.972 -9.608 1.00 97.38 97 GLN A O 1
ATOM 825 N N . GLY A 1 98 ? 13.385 -11.896 -11.598 1.00 97.50 98 GLY A N 1
ATOM 826 C CA . GLY A 1 98 ? 13.539 -10.457 -11.806 1.00 97.50 98 GLY A CA 1
ATOM 827 C C . GLY A 1 98 ? 12.925 -9.605 -10.690 1.00 97.50 98 GLY A C 1
ATOM 828 O O . GLY A 1 98 ? 13.404 -8.506 -10.426 1.00 97.50 98 GLY A O 1
ATOM 829 N N . LEU A 1 99 ? 11.925 -10.114 -9.957 1.00 98.12 99 LEU A N 1
ATOM 830 C CA . LEU A 1 99 ? 11.369 -9.427 -8.779 1.00 98.12 99 LEU A CA 1
ATOM 831 C C . LEU A 1 99 ? 12.390 -9.266 -7.641 1.00 98.12 99 LEU A C 1
ATOM 833 O O . LEU A 1 99 ? 12.232 -8.404 -6.778 1.00 98.12 99 LEU A O 1
ATOM 837 N N . ARG A 1 100 ? 13.451 -10.079 -7.649 1.00 97.69 100 ARG A N 1
ATOM 838 C CA . ARG A 1 100 ? 14.537 -10.084 -6.658 1.00 97.69 100 ARG A CA 1
ATOM 839 C C . ARG A 1 100 ? 15.774 -9.330 -7.137 1.00 97.69 100 ARG A C 1
ATOM 841 O O . ARG A 1 100 ? 16.756 -9.250 -6.399 1.00 97.69 100 ARG A O 1
ATOM 848 N N . GLU A 1 101 ? 15.755 -8.816 -8.359 1.00 97.06 101 GLU A N 1
ATOM 849 C CA . GLU A 1 101 ? 16.880 -8.098 -8.939 1.00 97.06 101 GLU A CA 1
ATOM 850 C C . GLU A 1 101 ? 16.793 -6.599 -8.624 1.00 97.06 101 GLU A C 1
ATOM 852 O O . GLU A 1 101 ? 15.717 -6.029 -8.435 1.00 97.06 101 GLU A O 1
ATOM 857 N N . LYS A 1 102 ? 17.963 -5.970 -8.531 1.00 95.25 102 LYS A N 1
ATOM 858 C CA . LYS A 1 102 ? 18.173 -4.555 -8.211 1.00 95.25 102 LYS A CA 1
ATOM 859 C C . LYS A 1 102 ? 19.254 -4.013 -9.131 1.00 95.25 102 LYS A C 1
ATOM 861 O O . LYS A 1 102 ? 20.170 -4.756 -9.489 1.00 95.25 102 LYS A O 1
ATOM 866 N N . ASP A 1 103 ? 19.188 -2.729 -9.465 1.00 88.56 103 ASP A N 1
ATOM 867 C CA . ASP A 1 103 ? 20.302 -2.075 -10.147 1.00 88.56 103 ASP A CA 1
ATOM 868 C C . ASP A 1 103 ? 21.434 -1.849 -9.144 1.00 88.56 103 ASP A C 1
ATOM 870 O O . ASP A 1 103 ? 21.322 -1.014 -8.255 1.00 88.56 103 ASP A O 1
ATOM 874 N N . LYS A 1 104 ? 22.519 -2.617 -9.262 1.00 88.00 104 LYS A N 1
ATOM 875 C CA . LYS A 1 104 ? 23.663 -2.508 -8.344 1.00 88.00 104 LYS A CA 1
ATOM 876 C C . LYS A 1 104 ? 24.490 -1.245 -8.579 1.00 88.00 104 LYS A C 1
ATOM 878 O O . LYS A 1 104 ? 25.366 -0.955 -7.774 1.00 88.00 104 LYS A O 1
ATOM 883 N N . ALA A 1 105 ? 24.284 -0.557 -9.703 1.00 85.38 105 ALA A N 1
ATOM 884 C CA . ALA A 1 105 ? 24.993 0.679 -10.015 1.00 85.38 105 ALA A CA 1
ATOM 885 C C . ALA A 1 105 ? 24.344 1.912 -9.368 1.00 85.38 105 ALA A C 1
ATOM 887 O O . ALA A 1 105 ? 24.981 2.959 -9.303 1.00 85.38 105 ALA A O 1
ATOM 888 N N . ASP A 1 106 ? 23.101 1.793 -8.903 1.00 86.19 106 ASP A N 1
ATOM 889 C CA . ASP A 1 106 ? 22.345 2.882 -8.299 1.00 86.19 106 ASP A CA 1
ATOM 890 C C . ASP A 1 106 ? 22.430 2.797 -6.768 1.00 86.19 106 ASP A C 1
ATOM 892 O O . ASP A 1 106 ? 22.071 1.782 -6.168 1.00 86.19 106 ASP A O 1
ATOM 896 N N . GLN A 1 107 ? 22.878 3.873 -6.116 1.00 82.56 107 GLN A N 1
ATOM 897 C CA . GLN A 1 107 ? 22.909 3.957 -4.651 1.00 82.56 107 GLN A CA 1
ATOM 898 C C . GLN A 1 107 ? 21.509 3.809 -4.043 1.00 82.56 107 GLN A C 1
ATOM 900 O O . GLN A 1 107 ? 21.357 3.276 -2.946 1.00 82.56 107 GLN A O 1
ATOM 905 N N . THR A 1 108 ? 20.475 4.208 -4.785 1.00 85.38 108 THR A N 1
ATOM 906 C CA . THR A 1 108 ? 19.075 4.088 -4.381 1.00 85.38 108 THR A CA 1
ATOM 907 C C . THR A 1 108 ? 18.430 2.786 -4.846 1.00 85.38 108 THR A C 1
ATOM 909 O O . THR A 1 108 ? 17.205 2.694 -4.846 1.00 85.38 108 THR A O 1
ATOM 912 N N . SER A 1 109 ? 19.228 1.770 -5.215 1.00 87.88 109 SER A N 1
ATOM 913 C CA . SER A 1 109 ? 18.782 0.515 -5.834 1.00 87.88 109 SER A CA 1
ATOM 914 C C . SER A 1 109 ? 17.424 0.020 -5.314 1.00 87.88 109 SER A C 1
ATOM 916 O O . SER A 1 109 ? 17.268 -0.401 -4.163 1.00 87.88 109 SER A O 1
ATOM 918 N N . LYS A 1 110 ? 16.403 0.076 -6.172 1.00 93.62 110 LYS A N 1
ATOM 919 C CA . LYS A 1 110 ? 15.026 -0.321 -5.842 1.00 93.62 110 LYS A CA 1
ATOM 920 C C . LYS A 1 110 ? 14.733 -1.708 -6.409 1.00 93.62 110 LYS A C 1
ATOM 922 O O . LYS A 1 110 ? 15.145 -2.033 -7.519 1.00 93.62 110 LYS A O 1
ATOM 927 N N . TYR A 1 111 ? 13.988 -2.520 -5.657 1.00 97.12 111 TYR A N 1
ATOM 928 C CA . TYR A 1 111 ? 13.290 -3.664 -6.254 1.00 97.12 111 TYR A CA 1
ATOM 929 C C . TYR A 1 111 ? 12.187 -3.162 -7.199 1.00 97.12 111 TYR A C 1
ATOM 931 O O . TYR A 1 111 ? 11.687 -2.052 -6.983 1.00 97.12 111 TYR A O 1
ATOM 939 N N . PRO A 1 112 ? 11.726 -3.983 -8.163 1.00 97.56 112 PRO A N 1
ATOM 940 C CA . PRO A 1 112 ? 10.581 -3.663 -9.020 1.00 97.56 112 PRO A CA 1
ATOM 941 C C . PRO A 1 112 ? 9.364 -3.136 -8.256 1.00 97.56 112 PRO A C 1
ATOM 943 O O . PRO A 1 112 ? 8.765 -2.148 -8.665 1.00 97.56 112 PRO A O 1
ATOM 946 N N . LEU A 1 113 ? 9.065 -3.731 -7.096 1.00 98.00 113 LEU A N 1
ATOM 947 C CA . LEU A 1 113 ? 7.968 -3.303 -6.233 1.00 98.00 113 LEU A CA 1
ATOM 948 C C . LEU A 1 113 ? 8.089 -1.824 -5.823 1.00 98.00 113 LEU A C 1
ATOM 950 O O . LEU A 1 113 ? 7.158 -1.053 -6.016 1.00 98.00 113 LEU A O 1
ATOM 954 N N . ALA A 1 114 ? 9.243 -1.403 -5.301 1.00 96.56 114 ALA A N 1
ATOM 955 C CA . ALA A 1 114 ? 9.459 -0.012 -4.897 1.00 96.56 114 ALA A CA 1
ATOM 956 C C . ALA A 1 114 ? 9.582 0.928 -6.112 1.00 96.56 114 ALA A C 1
ATOM 958 O O . ALA A 1 114 ? 9.117 2.066 -6.071 1.00 96.56 114 ALA A O 1
ATOM 959 N N . ALA A 1 115 ? 10.176 0.449 -7.210 1.00 95.75 115 ALA A N 1
ATOM 960 C CA . ALA A 1 115 ? 10.259 1.200 -8.461 1.00 95.75 115 ALA A CA 1
ATOM 961 C C . ALA A 1 115 ? 8.869 1.498 -9.046 1.00 95.75 115 ALA A C 1
ATOM 963 O O . ALA A 1 115 ? 8.670 2.583 -9.581 1.00 95.75 115 ALA A O 1
ATOM 964 N N . SER A 1 116 ? 7.895 0.597 -8.860 1.00 97.00 116 SER A N 1
ATOM 965 C CA . SER A 1 116 ? 6.515 0.769 -9.335 1.00 97.00 116 SER A CA 1
ATOM 966 C C . SER A 1 116 ? 5.774 1.971 -8.726 1.00 97.00 116 SER A C 1
ATOM 968 O O . SER A 1 116 ? 4.735 2.369 -9.238 1.00 97.00 116 SER A O 1
ATOM 970 N N . LEU A 1 117 ? 6.320 2.587 -7.670 1.00 95.88 117 LEU A N 1
ATOM 971 C CA . LEU A 1 117 ? 5.772 3.790 -7.038 1.00 95.88 117 LEU A CA 1
ATOM 972 C C . LEU A 1 117 ? 6.463 5.094 -7.482 1.00 95.88 117 LEU A C 1
ATOM 974 O O . LEU A 1 117 ? 6.036 6.163 -7.060 1.00 95.88 117 LEU A O 1
ATOM 978 N N . SER A 1 118 ? 7.538 5.033 -8.280 1.00 91.31 118 SER A N 1
ATOM 979 C CA . SER A 1 118 ? 8.461 6.169 -8.493 1.00 91.31 118 SER A CA 1
ATOM 980 C C . SER A 1 118 ? 8.253 6.980 -9.787 1.00 91.31 118 SER A C 1
ATOM 982 O O . SER A 1 118 ? 9.038 7.891 -10.021 1.00 91.31 118 SER A O 1
ATOM 984 N N . GLY A 1 119 ? 7.285 6.647 -10.650 1.00 90.62 119 GLY A N 1
ATOM 985 C CA . GLY A 1 119 ? 7.058 7.381 -11.914 1.00 90.62 119 GLY A CA 1
ATOM 986 C C . GLY A 1 119 ? 5.964 8.440 -11.830 1.00 90.62 119 GLY A C 1
ATOM 987 O O . GLY A 1 119 ? 5.580 8.835 -10.735 1.00 90.62 119 GLY A O 1
ATOM 988 N N . MET A 1 120 ? 5.435 8.869 -12.972 1.00 90.62 120 MET A N 1
ATOM 989 C CA . MET A 1 120 ? 4.375 9.885 -13.047 1.00 90.62 120 MET A CA 1
ATOM 990 C C . MET A 1 120 ? 2.974 9.272 -12.950 1.00 90.62 120 MET A C 1
ATOM 992 O O . MET A 1 120 ? 2.118 9.759 -12.229 1.00 90.62 120 MET A O 1
ATOM 996 N N . GLU A 1 121 ? 2.730 8.144 -13.592 1.00 92.62 121 GLU A N 1
ATOM 997 C CA . GLU A 1 121 ? 1.407 7.534 -13.593 1.00 92.62 121 GLU A CA 1
ATOM 998 C C . GLU A 1 121 ? 1.008 6.947 -12.236 1.00 92.62 121 GLU A C 1
ATOM 1000 O O . GLU A 1 121 ? 1.833 6.585 -11.377 1.00 92.62 121 GLU A O 1
ATOM 1005 N N . GLU A 1 122 ? -0.307 6.839 -12.068 1.00 92.69 122 GLU A N 1
ATOM 1006 C CA . GLU A 1 122 ? -0.925 6.094 -10.985 1.00 92.69 122 GLU A CA 1
ATOM 1007 C C . GLU A 1 122 ? -0.517 4.610 -11.072 1.00 92.69 122 GLU A C 1
ATOM 1009 O O . GLU A 1 122 ? -0.688 3.981 -12.120 1.00 92.69 122 GLU A O 1
ATOM 1014 N N . PRO A 1 123 ? 0.003 4.009 -9.987 1.00 95.19 123 PRO A N 1
ATOM 1015 C CA . PRO A 1 123 ? 0.297 2.585 -9.985 1.00 95.19 123 PRO A CA 1
ATOM 1016 C C . PRO A 1 123 ? -0.991 1.756 -9.942 1.00 95.19 123 PRO A C 1
ATOM 1018 O O . PRO A 1 123 ? -1.873 1.983 -9.114 1.00 95.19 123 PRO A O 1
ATOM 1021 N N . ASP A 1 124 ? -1.051 0.718 -10.769 1.00 97.81 124 ASP A N 1
ATOM 1022 C CA . ASP A 1 124 ? -2.038 -0.350 -10.667 1.00 97.81 124 ASP A CA 1
ATOM 1023 C C . ASP A 1 124 ? -1.859 -1.115 -9.344 1.00 97.81 124 ASP A C 1
ATOM 1025 O O . ASP A 1 124 ? -0.819 -1.736 -9.079 1.00 97.81 124 ASP A O 1
ATOM 1029 N N . ALA A 1 125 ? -2.879 -1.048 -8.486 1.00 98.38 125 ALA A N 1
ATOM 1030 C CA . ALA A 1 125 ? -2.827 -1.647 -7.159 1.00 98.38 125 ALA A CA 1
ATOM 1031 C C . ALA A 1 125 ? -2.791 -3.177 -7.198 1.00 98.38 125 ALA A C 1
ATOM 1033 O O . ALA A 1 125 ? -2.155 -3.784 -6.340 1.00 98.38 125 ALA A O 1
ATOM 1034 N N . ASP A 1 126 ? -3.462 -3.810 -8.162 1.00 98.62 126 ASP A N 1
ATOM 1035 C CA . ASP A 1 126 ? -3.516 -5.270 -8.254 1.00 98.62 126 ASP A CA 1
ATOM 1036 C C . ASP A 1 126 ? -2.167 -5.846 -8.685 1.00 98.62 126 ASP A C 1
ATOM 1038 O O . ASP A 1 126 ? -1.704 -6.840 -8.124 1.00 98.62 126 ASP A O 1
ATOM 1042 N N . LEU A 1 127 ? -1.487 -5.183 -9.617 1.00 98.62 127 LEU A N 1
ATOM 1043 C CA . LEU A 1 127 ? -0.125 -5.505 -10.006 1.00 98.62 127 LEU A CA 1
ATOM 1044 C C . LEU A 1 127 ? 0.856 -5.285 -8.845 1.00 98.62 127 LEU A C 1
ATOM 1046 O O . LEU A 1 127 ? 1.716 -6.136 -8.612 1.00 98.62 127 LEU A O 1
ATOM 1050 N N . PHE A 1 128 ? 0.733 -4.177 -8.104 1.00 98.69 128 PHE A N 1
ATOM 1051 C CA . PHE A 1 128 ? 1.569 -3.921 -6.927 1.00 98.69 128 PHE A CA 1
ATOM 1052 C C . PHE A 1 128 ? 1.409 -5.024 -5.871 1.00 98.69 128 PHE A C 1
ATOM 1054 O O . PHE A 1 128 ? 2.402 -5.597 -5.420 1.00 98.69 128 PHE A O 1
ATOM 1061 N N . ILE A 1 129 ? 0.163 -5.336 -5.497 1.00 98.75 129 ILE A N 1
ATOM 1062 C CA . ILE A 1 129 ? -0.157 -6.362 -4.495 1.00 98.75 129 ILE A CA 1
ATOM 1063 C C . ILE A 1 129 ? 0.369 -7.718 -4.959 1.00 98.75 129 ILE A C 1
ATOM 1065 O O . ILE A 1 129 ? 1.081 -8.384 -4.212 1.00 98.75 129 ILE A O 1
ATOM 1069 N N . TRP A 1 130 ? 0.127 -8.079 -6.219 1.00 98.69 130 TRP A N 1
ATOM 1070 C CA . TRP A 1 130 ? 0.650 -9.314 -6.791 1.00 98.69 130 TRP A CA 1
ATOM 1071 C C . TRP A 1 130 ? 2.183 -9.384 -6.702 1.00 98.69 130 TRP A C 1
ATOM 1073 O O . TRP A 1 130 ? 2.724 -10.393 -6.253 1.00 98.69 130 TRP A O 1
ATOM 1083 N N . MET A 1 131 ? 2.909 -8.313 -7.050 1.00 98.69 131 MET A N 1
ATOM 1084 C CA . MET A 1 131 ? 4.373 -8.279 -6.913 1.00 98.69 131 MET A CA 1
ATOM 1085 C C . MET A 1 131 ? 4.825 -8.455 -5.455 1.00 98.69 131 MET A C 1
ATOM 1087 O O . MET A 1 131 ? 5.814 -9.149 -5.197 1.00 98.69 131 MET A O 1
ATOM 1091 N N . ALA A 1 132 ? 4.114 -7.840 -4.506 1.00 98.56 132 ALA A N 1
ATOM 1092 C CA . ALA A 1 132 ? 4.401 -7.965 -3.082 1.00 98.56 132 ALA A CA 1
ATOM 1093 C C . ALA A 1 132 ? 4.173 -9.399 -2.580 1.00 98.56 132 ALA A C 1
ATOM 1095 O O . ALA A 1 132 ? 5.004 -9.918 -1.840 1.00 98.56 132 ALA A O 1
ATOM 1096 N N . GLU A 1 133 ? 3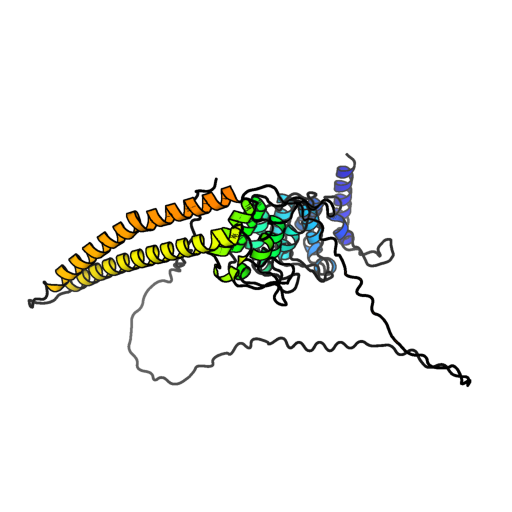.114 -10.068 -3.033 1.00 98.31 133 GLU A N 1
ATOM 1097 C CA . GLU A 1 133 ? 2.833 -11.472 -2.718 1.00 98.31 133 GLU A CA 1
ATOM 1098 C C . GLU A 1 133 ? 3.879 -12.422 -3.320 1.00 98.31 133 GLU A C 1
ATOM 1100 O O . GLU A 1 133 ? 4.317 -13.363 -2.657 1.00 98.31 133 GLU A O 1
ATOM 1105 N N . GLN A 1 134 ? 4.330 -12.164 -4.554 1.00 98.44 134 GLN A N 1
ATOM 1106 C CA . GLN A 1 134 ? 5.361 -12.979 -5.207 1.00 98.44 134 GLN A CA 1
ATOM 1107 C C . GLN A 1 134 ? 6.738 -12.842 -4.539 1.00 98.44 134 GLN A C 1
ATOM 1109 O O . GLN A 1 134 ? 7.523 -13.797 -4.513 1.00 98.44 134 GLN A O 1
ATOM 1114 N N . PHE A 1 135 ? 7.065 -11.665 -3.995 1.00 98.38 135 PHE A N 1
ATOM 1115 C CA . PHE A 1 135 ? 8.322 -11.452 -3.281 1.00 98.38 135 PHE A CA 1
ATOM 1116 C C . PHE A 1 135 ? 8.174 -10.525 -2.056 1.00 98.38 135 PHE A C 1
ATOM 1118 O O . PHE A 1 135 ? 8.644 -9.381 -2.072 1.00 98.38 135 PHE A O 1
ATOM 1125 N N . PRO A 1 136 ? 7.644 -11.040 -0.926 1.00 98.06 136 PRO A N 1
ATOM 1126 C CA . PRO A 1 136 ? 7.325 -10.225 0.254 1.00 98.06 136 PRO A CA 1
ATOM 1127 C C . PRO A 1 136 ? 8.528 -9.522 0.887 1.00 98.06 136 PRO A C 1
ATOM 1129 O O . PRO A 1 136 ? 8.388 -8.484 1.529 1.00 98.06 136 PRO A O 1
ATOM 1132 N N . LYS A 1 137 ? 9.747 -10.046 0.695 1.00 98.00 137 LYS A N 1
ATOM 1133 C CA . LYS A 1 137 ? 10.972 -9.403 1.198 1.00 98.00 137 LYS A CA 1
ATOM 1134 C C . LYS A 1 137 ? 11.198 -8.015 0.583 1.00 98.00 137 LYS A C 1
ATOM 1136 O O . LYS A 1 137 ? 11.782 -7.165 1.251 1.00 98.00 137 LYS A O 1
ATOM 1141 N N . ALA A 1 138 ? 10.726 -7.757 -0.642 1.00 97.56 138 ALA A N 1
ATOM 1142 C CA . ALA A 1 138 ? 10.866 -6.444 -1.274 1.00 97.56 138 ALA A CA 1
ATOM 1143 C C . ALA A 1 138 ? 10.069 -5.341 -0.567 1.00 97.56 138 ALA A C 1
ATOM 1145 O O . ALA A 1 138 ? 10.490 -4.188 -0.607 1.00 97.56 138 ALA A O 1
ATOM 1146 N N . VAL A 1 139 ? 8.975 -5.686 0.118 1.00 98.00 139 VAL A N 1
ATOM 1147 C CA . VAL A 1 139 ? 8.142 -4.739 0.878 1.00 98.00 139 VAL A CA 1
ATOM 1148 C C . VAL A 1 139 ? 8.938 -4.052 1.997 1.00 98.00 139 VAL A C 1
ATOM 1150 O O . VAL A 1 139 ? 8.728 -2.880 2.301 1.00 98.00 139 VAL A O 1
ATOM 1153 N N . TYR A 1 140 ? 9.894 -4.772 2.587 1.00 97.25 140 TYR A N 1
ATOM 1154 C CA . TYR A 1 140 ? 10.736 -4.288 3.684 1.00 97.25 140 TYR A CA 1
ATOM 1155 C C . TYR A 1 140 ? 12.055 -3.669 3.215 1.00 97.25 140 TYR A C 1
ATOM 1157 O O . TYR A 1 140 ? 12.909 -3.336 4.041 1.00 97.25 140 TYR A O 1
ATOM 1165 N N . HIS A 1 141 ? 12.250 -3.533 1.901 1.00 94.50 141 HIS A N 1
ATOM 1166 C CA . HIS A 1 141 ? 13.443 -2.900 1.358 1.00 94.50 141 HIS A CA 1
ATOM 1167 C C . HIS A 1 141 ? 13.465 -1.407 1.679 1.00 94.50 141 HIS A C 1
ATOM 1169 O O . HIS A 1 141 ? 12.443 -0.726 1.611 1.00 94.50 141 HIS A O 1
ATOM 1175 N N . LYS A 1 142 ? 14.657 -0.911 2.005 1.00 93.62 142 LYS A N 1
ATOM 1176 C CA . LYS A 1 142 ? 14.908 0.472 2.413 1.00 93.62 142 LYS A CA 1
ATOM 1177 C C . LYS A 1 142 ? 15.897 1.098 1.429 1.00 93.62 142 LYS A C 1
ATOM 1179 O O . LYS A 1 142 ? 17.098 1.027 1.687 1.00 93.62 142 LYS A O 1
ATOM 1184 N N . PRO A 1 143 ? 15.433 1.626 0.278 1.00 82.62 143 PRO A N 1
ATOM 1185 C CA . PRO A 1 143 ? 16.327 2.221 -0.719 1.00 82.62 143 PRO A CA 1
ATOM 1186 C C . PRO A 1 143 ? 17.060 3.446 -0.165 1.00 82.62 143 PRO A C 1
ATOM 1188 O O . PRO A 1 143 ? 18.223 3.663 -0.477 1.00 82.62 143 PRO A O 1
ATOM 1191 N N . ILE A 1 144 ? 16.398 4.197 0.714 1.00 88.38 144 ILE A N 1
ATOM 1192 C CA . ILE A 1 144 ? 16.998 5.239 1.545 1.00 88.38 144 ILE A CA 1
ATOM 1193 C C . ILE A 1 144 ? 16.937 4.729 2.988 1.00 88.38 144 ILE A C 1
ATOM 1195 O O . ILE A 1 144 ? 15.970 4.068 3.377 1.00 88.38 144 ILE A O 1
ATOM 1199 N N . ARG A 1 145 ? 17.979 4.975 3.790 1.00 88.88 145 ARG A N 1
ATOM 1200 C CA . ARG A 1 145 ? 18.118 4.413 5.147 1.00 88.88 145 ARG A CA 1
ATOM 1201 C C . ARG A 1 145 ? 16.878 4.708 6.009 1.00 88.88 145 ARG A C 1
ATOM 1203 O O . ARG A 1 145 ? 16.686 5.817 6.490 1.00 88.88 145 ARG A O 1
ATOM 1210 N N . GLY A 1 146 ? 16.062 3.680 6.243 1.00 90.56 146 GLY A N 1
ATOM 1211 C CA . GLY A 1 146 ? 14.831 3.763 7.041 1.00 90.56 146 GLY A CA 1
ATOM 1212 C C . GLY A 1 146 ? 13.567 4.149 6.260 1.00 90.56 146 GLY A C 1
ATOM 1213 O O . GLY A 1 146 ? 12.478 3.884 6.755 1.00 90.56 146 GLY A O 1
ATOM 1214 N N . TYR A 1 147 ? 13.689 4.677 5.040 1.00 95.12 147 TYR A N 1
ATOM 1215 C CA . TYR A 1 147 ? 12.551 5.012 4.181 1.00 95.12 147 TYR A CA 1
ATOM 1216 C C . TYR A 1 147 ? 11.991 3.744 3.534 1.00 95.12 147 TYR A C 1
ATOM 1218 O O . TYR A 1 147 ? 12.689 3.047 2.796 1.00 95.12 147 TYR A O 1
ATOM 1226 N N . THR A 1 148 ? 10.744 3.411 3.850 1.00 96.56 148 THR A N 1
ATOM 1227 C CA . THR A 1 148 ? 10.105 2.154 3.427 1.00 96.56 148 THR A CA 1
ATOM 1228 C C . THR A 1 148 ? 9.167 2.361 2.244 1.00 96.56 148 THR A C 1
ATOM 1230 O O . THR A 1 148 ? 8.790 3.484 1.918 1.00 96.56 148 THR A O 1
ATOM 1233 N N . VAL A 1 149 ? 8.704 1.260 1.648 1.00 97.31 149 VAL A N 1
ATOM 1234 C CA . VAL A 1 149 ? 7.670 1.289 0.601 1.00 97.31 149 VAL A CA 1
ATOM 1235 C C . VAL A 1 149 ? 6.366 1.937 1.095 1.00 97.31 149 VAL A C 1
ATOM 1237 O O . VAL A 1 149 ? 5.696 2.615 0.323 1.00 97.31 149 VAL A O 1
ATOM 1240 N N . LEU A 1 150 ? 6.033 1.802 2.387 1.00 98.25 150 LEU A N 1
ATOM 1241 C CA . LEU A 1 150 ? 4.871 2.478 2.974 1.00 98.25 150 LEU A CA 1
ATOM 1242 C C . LEU A 1 150 ? 5.067 3.999 3.057 1.00 98.25 150 LEU A C 1
ATOM 1244 O O . LEU A 1 150 ? 4.109 4.719 2.812 1.00 98.25 150 LEU A O 1
ATOM 1248 N N . HIS A 1 151 ? 6.284 4.494 3.318 1.00 97.81 151 HIS A N 1
ATOM 1249 C CA . HIS A 1 151 ? 6.551 5.937 3.228 1.00 97.81 151 HIS A CA 1
ATOM 1250 C C . HIS A 1 151 ? 6.328 6.433 1.802 1.00 97.81 151 HIS A C 1
ATOM 1252 O O . HIS A 1 151 ? 5.619 7.408 1.610 1.00 97.81 151 HIS A O 1
ATOM 1258 N N . SER A 1 152 ? 6.840 5.708 0.798 1.00 96.31 152 SER A N 1
ATOM 1259 C CA . SER A 1 152 ? 6.635 6.072 -0.613 1.00 96.31 152 SER A CA 1
ATOM 1260 C C . SER A 1 152 ? 5.152 6.096 -0.998 1.00 96.31 152 SER A C 1
ATOM 1262 O O . SER A 1 152 ? 4.715 6.983 -1.723 1.00 96.31 152 SER A O 1
ATOM 1264 N N . ALA A 1 153 ? 4.369 5.121 -0.528 1.00 97.56 153 ALA A N 1
ATOM 1265 C CA . ALA A 1 153 ? 2.937 5.057 -0.804 1.00 97.56 153 ALA A CA 1
ATOM 1266 C C . ALA A 1 153 ? 2.166 6.192 -0.105 1.00 97.56 153 ALA A C 1
ATOM 1268 O O . ALA A 1 153 ? 1.343 6.846 -0.742 1.00 97.56 153 ALA A O 1
ATOM 1269 N N . CYS A 1 154 ? 2.465 6.472 1.170 1.00 97.88 154 CYS A N 1
ATOM 1270 C CA . CYS A 1 154 ? 1.868 7.592 1.897 1.00 97.88 154 CYS A CA 1
ATOM 1271 C C . CYS A 1 154 ? 2.240 8.940 1.271 1.00 97.88 154 CYS A C 1
ATOM 1273 O O . CYS A 1 154 ? 1.350 9.744 1.015 1.00 97.88 154 CYS A O 1
ATOM 1275 N N . TYR A 1 155 ? 3.520 9.149 0.959 1.00 95.62 155 TYR A N 1
ATOM 1276 C CA . TYR A 1 155 ? 4.007 10.351 0.290 1.00 95.62 155 TYR A CA 1
ATOM 1277 C C . TYR A 1 155 ? 3.269 10.580 -1.031 1.00 95.62 155 TYR A C 1
ATOM 1279 O O . TYR A 1 155 ? 2.676 11.632 -1.225 1.00 95.62 155 TYR A O 1
ATOM 1287 N N . ASN A 1 156 ? 3.191 9.568 -1.904 1.00 95.12 156 ASN A N 1
ATOM 1288 C CA . ASN A 1 156 ? 2.456 9.690 -3.165 1.00 95.12 156 ASN A CA 1
ATOM 1289 C C . ASN A 1 156 ? 0.955 9.965 -2.958 1.00 95.12 156 ASN A C 1
ATOM 1291 O O . ASN A 1 156 ? 0.359 10.722 -3.718 1.00 95.12 156 ASN A O 1
ATOM 1295 N N . LEU A 1 157 ? 0.325 9.361 -1.945 1.00 96.44 157 LEU A N 1
ATOM 1296 C CA . LEU A 1 157 ? -1.086 9.616 -1.638 1.00 96.44 157 LEU A CA 1
ATOM 1297 C C . LEU A 1 157 ? -1.319 11.068 -1.183 1.00 96.44 157 LEU A C 1
ATOM 1299 O O . LEU A 1 157 ? -2.359 11.655 -1.484 1.00 96.44 157 LEU A O 1
ATOM 1303 N N . ALA A 1 158 ? -0.362 11.634 -0.450 1.00 95.19 158 ALA A N 1
ATOM 1304 C CA . ALA A 1 158 ? -0.427 12.988 0.082 1.00 95.19 158 ALA A CA 1
ATOM 1305 C C . ALA A 1 158 ? 0.106 14.062 -0.870 1.00 95.19 158 ALA A C 1
ATOM 1307 O O . ALA A 1 158 ? -0.263 15.223 -0.698 1.00 95.19 158 ALA A O 1
ATOM 1308 N N . ALA A 1 159 ? 0.919 13.690 -1.861 1.00 91.38 159 ALA A N 1
ATOM 1309 C CA . ALA A 1 159 ? 1.568 14.605 -2.791 1.00 91.38 159 ALA A CA 1
ATOM 1310 C C . ALA A 1 159 ? 0.555 15.567 -3.423 1.00 91.38 159 ALA A C 1
ATOM 1312 O O . ALA A 1 159 ? -0.517 15.157 -3.888 1.00 91.38 159 ALA A O 1
ATOM 1313 N N . LYS A 1 160 ? 0.879 16.858 -3.394 1.00 87.31 160 LYS A N 1
ATOM 1314 C CA . LYS A 1 160 ? 0.111 17.917 -4.047 1.00 87.31 160 LYS A CA 1
ATOM 1315 C C . LYS A 1 160 ? 0.592 18.097 -5.475 1.00 87.31 160 LYS A C 1
ATOM 1317 O O . LYS A 1 160 ? 1.752 17.837 -5.774 1.00 87.31 160 LYS A O 1
ATOM 1322 N N . GLU A 1 161 ? -0.327 18.499 -6.345 1.00 79.81 161 GLU A N 1
ATOM 1323 C CA . GLU A 1 161 ? 0.075 19.001 -7.652 1.00 79.81 161 GLU A CA 1
ATOM 1324 C C . GLU A 1 161 ? 0.864 20.287 -7.396 1.00 79.81 161 GLU A C 1
ATOM 1326 O O . GLU A 1 161 ? 0.356 21.208 -6.756 1.00 79.81 161 GLU A O 1
ATOM 1331 N N . ASN A 1 162 ? 2.129 20.304 -7.802 1.00 71.31 162 ASN A N 1
ATOM 1332 C CA . ASN A 1 162 ? 2.982 21.477 -7.712 1.00 71.31 162 ASN A CA 1
ATOM 1333 C C . ASN A 1 162 ? 3.359 21.932 -9.127 1.00 71.31 162 ASN A C 1
ATOM 1335 O O . ASN A 1 162 ? 3.726 21.133 -9.993 1.00 71.31 162 ASN A O 1
ATOM 1339 N N . ASP A 1 163 ? 3.280 23.241 -9.361 1.00 54.50 163 ASP A N 1
ATOM 1340 C CA . ASP A 1 163 ? 3.576 23.827 -10.674 1.00 54.50 163 ASP A CA 1
ATOM 1341 C C . ASP A 1 163 ? 5.043 23.596 -11.087 1.00 54.50 163 ASP A C 1
ATOM 1343 O O . ASP A 1 163 ? 5.366 23.520 -12.274 1.00 54.50 163 ASP A O 1
ATOM 1347 N N . TRP A 1 164 ? 5.931 23.435 -10.101 1.00 60.31 164 TRP A N 1
ATOM 1348 C CA . TRP A 1 164 ? 7.377 23.333 -10.287 1.00 60.31 164 TRP A CA 1
ATOM 1349 C C . TRP A 1 164 ? 7.856 21.960 -10.763 1.00 60.31 164 TRP A C 1
ATOM 1351 O O . TRP A 1 164 ? 8.728 21.882 -11.629 1.00 60.31 164 TRP A O 1
ATOM 1361 N N . GLU A 1 165 ? 7.303 20.870 -10.227 1.00 62.84 165 GLU A N 1
ATOM 1362 C CA . GLU A 1 165 ? 7.805 19.520 -10.514 1.00 62.84 165 GLU A CA 1
ATOM 1363 C C . GLU A 1 165 ? 6.894 18.745 -11.474 1.00 62.84 165 GLU A C 1
ATOM 1365 O O . GLU A 1 165 ? 7.238 17.637 -11.893 1.00 62.84 165 GLU A O 1
ATOM 1370 N N . SER A 1 166 ? 5.752 19.330 -11.873 1.00 66.88 166 SER A N 1
ATOM 1371 C CA . SER A 1 166 ? 4.724 18.652 -12.675 1.00 66.88 166 SER A CA 1
ATOM 1372 C C . SER A 1 166 ? 4.342 17.292 -12.079 1.00 66.88 166 SER A C 1
ATOM 1374 O O . SER A 1 166 ? 4.020 16.371 -12.830 1.00 66.88 166 SER A O 1
ATOM 1376 N N . VAL A 1 167 ? 4.433 17.130 -10.750 1.00 68.50 167 VAL A N 1
ATOM 1377 C CA . VAL A 1 167 ? 4.157 15.855 -10.085 1.00 68.50 167 VAL A CA 1
ATOM 1378 C C . VAL A 1 167 ? 2.649 15.631 -10.141 1.00 68.50 167 VAL A C 1
ATOM 1380 O O . VAL A 1 167 ? 1.890 16.382 -9.527 1.00 68.50 167 VAL A O 1
ATOM 1383 N N . PRO A 1 168 ? 2.176 14.625 -10.890 1.00 75.19 168 PRO A N 1
ATOM 1384 C CA . PRO A 1 168 ? 0.753 14.389 -11.025 1.00 75.19 168 PRO A CA 1
ATOM 1385 C C . PRO A 1 168 ? 0.177 13.957 -9.682 1.00 75.19 168 PRO A C 1
ATOM 1387 O O . PRO A 1 168 ? 0.778 13.185 -8.930 1.00 75.19 168 PRO A O 1
ATOM 1390 N N . LEU A 1 169 ? -1.031 14.435 -9.403 1.00 80.38 169 LEU A N 1
ATOM 1391 C CA . LEU A 1 169 ? -1.776 14.085 -8.206 1.00 80.38 169 LEU A CA 1
ATOM 1392 C C . LEU A 1 169 ? -2.020 12.565 -8.143 1.00 80.38 169 LEU A C 1
ATOM 1394 O O . LEU A 1 169 ? -2.824 12.021 -8.899 1.00 80.38 169 LEU A O 1
ATOM 1398 N N . LYS A 1 170 ? -1.373 11.877 -7.193 1.00 86.56 170 LYS A N 1
ATOM 1399 C CA . LYS A 1 170 ? -1.545 10.428 -6.948 1.00 86.56 170 LYS A CA 1
ATOM 1400 C C . LYS A 1 170 ? -2.458 10.100 -5.766 1.00 86.56 170 LYS A C 1
ATOM 1402 O O . LYS A 1 170 ? -2.454 8.977 -5.253 1.00 86.56 170 LYS A O 1
ATOM 1407 N N . CYS A 1 171 ? -3.289 11.055 -5.354 1.00 94.19 171 CYS A N 1
ATOM 1408 C CA . CYS A 1 171 ? -4.342 10.833 -4.367 1.00 94.19 171 CYS A CA 1
ATOM 1409 C C . CYS A 1 171 ? -5.510 10.044 -4.990 1.00 94.19 171 CYS A C 1
ATOM 1411 O O . CYS A 1 171 ? -6.579 10.587 -5.264 1.00 94.19 171 CYS A O 1
ATOM 1413 N N . THR A 1 172 ? -5.292 8.757 -5.262 1.00 95.94 172 THR A N 1
ATOM 1414 C CA . THR A 1 172 ? -6.225 7.916 -6.019 1.00 95.94 172 THR A CA 1
ATOM 1415 C C . THR A 1 172 ? -6.669 6.671 -5.243 1.00 95.94 172 THR A C 1
ATOM 1417 O O . THR A 1 172 ? -6.002 6.240 -4.291 1.00 95.94 172 THR A O 1
ATOM 1420 N N . PRO A 1 173 ? -7.781 6.024 -5.648 1.00 97.69 173 PRO A N 1
ATOM 1421 C CA . PRO A 1 173 ? -8.222 4.775 -5.038 1.00 97.69 173 PRO A CA 1
ATOM 1422 C C . PRO A 1 173 ? -7.191 3.638 -5.107 1.00 97.69 173 PRO A C 1
ATOM 1424 O O . PRO A 1 173 ? -7.127 2.857 -4.154 1.00 97.69 173 PRO A O 1
ATOM 1427 N N . ASN A 1 174 ? -6.371 3.532 -6.168 1.00 97.75 174 ASN A N 1
ATOM 1428 C CA . ASN A 1 174 ? -5.334 2.494 -6.224 1.00 97.75 174 ASN A CA 1
ATOM 1429 C C . ASN A 1 174 ? -4.220 2.757 -5.215 1.00 97.75 174 ASN A C 1
ATOM 1431 O O . ASN A 1 174 ? -3.828 1.834 -4.502 1.00 97.75 174 ASN A O 1
ATOM 1435 N N . MET A 1 175 ? -3.762 4.004 -5.074 1.00 98.00 175 MET A N 1
ATOM 1436 C CA . MET A 1 175 ? -2.764 4.332 -4.057 1.00 98.00 175 MET A CA 1
ATOM 1437 C C . MET A 1 175 ? -3.301 4.057 -2.647 1.00 98.00 175 MET A C 1
ATOM 1439 O O . MET A 1 175 ? -2.635 3.414 -1.836 1.00 98.00 175 MET A O 1
ATOM 1443 N N . ALA A 1 176 ? -4.555 4.433 -2.371 1.00 98.19 176 ALA A N 1
ATOM 1444 C CA . ALA A 1 176 ? -5.205 4.108 -1.104 1.00 98.19 176 ALA A CA 1
ATOM 1445 C C . ALA A 1 176 ? -5.323 2.586 -0.886 1.00 98.19 176 ALA A C 1
ATOM 1447 O O . ALA A 1 176 ? -5.123 2.098 0.225 1.00 98.19 176 ALA A O 1
ATOM 1448 N N . LYS A 1 177 ? -5.618 1.805 -1.934 1.00 98.56 177 LYS A N 1
ATOM 1449 C CA . LYS A 1 177 ? -5.644 0.332 -1.882 1.00 98.56 177 LYS A CA 1
ATOM 1450 C C . LYS A 1 177 ? -4.261 -0.252 -1.567 1.00 98.56 177 LYS A C 1
ATOM 1452 O O . LYS A 1 177 ? -4.181 -1.142 -0.721 1.00 98.56 177 LYS A O 1
ATOM 1457 N N . ILE A 1 178 ? -3.192 0.286 -2.156 1.00 98.69 178 ILE A N 1
ATOM 1458 C CA . ILE A 1 178 ? -1.801 -0.082 -1.842 1.00 98.69 178 ILE A CA 1
ATOM 1459 C C . ILE A 1 178 ? -1.479 0.224 -0.373 1.00 98.69 178 ILE A C 1
ATOM 1461 O O . ILE A 1 178 ? -0.992 -0.656 0.337 1.00 98.69 178 ILE A O 1
ATOM 1465 N N . CYS A 1 179 ? -1.806 1.424 0.117 1.00 98.62 179 CYS A N 1
ATOM 1466 C CA . CYS A 1 179 ? -1.610 1.790 1.522 1.00 98.62 179 CYS A CA 1
ATOM 1467 C C . CYS A 1 179 ? -2.356 0.838 2.467 1.00 98.62 179 CYS A C 1
ATOM 1469 O O . CYS A 1 179 ? -1.749 0.313 3.400 1.00 98.62 179 CYS A O 1
ATOM 1471 N N . ARG A 1 180 ? -3.641 0.544 2.208 1.00 98.50 180 ARG A N 1
ATOM 1472 C CA . ARG A 1 180 ? -4.423 -0.408 3.022 1.00 98.50 180 ARG A CA 1
ATOM 1473 C C . ARG A 1 180 ? -3.783 -1.795 3.052 1.00 98.50 180 ARG A C 1
ATOM 1475 O O . ARG A 1 180 ? -3.681 -2.377 4.130 1.00 98.50 180 ARG A O 1
ATOM 1482 N N . PHE A 1 181 ? -3.333 -2.307 1.906 1.00 98.69 181 PHE A N 1
ATOM 1483 C CA . PHE A 1 181 ? -2.624 -3.587 1.828 1.00 98.69 181 PHE A CA 1
ATOM 1484 C C . PHE A 1 181 ? -1.349 -3.576 2.683 1.00 98.69 181 PHE A C 1
ATOM 1486 O O . PHE A 1 181 ? -1.169 -4.437 3.538 1.00 98.69 181 PHE A O 1
ATOM 1493 N N . LEU A 1 182 ? -0.498 -2.557 2.531 1.00 98.69 182 LEU A N 1
ATOM 1494 C CA . LEU A 1 182 ? 0.745 -2.444 3.299 1.00 98.69 182 LEU A CA 1
ATOM 1495 C C . LEU A 1 182 ? 0.496 -2.310 4.810 1.00 98.69 182 LEU A C 1
ATOM 1497 O O . LEU A 1 182 ? 1.233 -2.885 5.605 1.00 98.69 182 LEU A O 1
ATOM 1501 N N . ILE A 1 183 ? -0.538 -1.576 5.223 1.00 98.38 183 ILE A N 1
ATOM 1502 C CA . ILE A 1 183 ? -0.882 -1.392 6.639 1.00 98.38 183 ILE A CA 1
ATOM 1503 C C . ILE A 1 183 ? -1.425 -2.689 7.257 1.00 98.38 183 ILE A C 1
ATOM 1505 O O . ILE A 1 183 ? -1.030 -3.044 8.368 1.00 98.38 183 ILE A O 1
ATOM 1509 N N . SER A 1 184 ? -2.307 -3.398 6.547 1.00 97.75 184 SER A N 1
ATOM 1510 C CA . SER A 1 184 ? -2.957 -4.620 7.047 1.00 97.75 184 SER A CA 1
ATOM 1511 C C . SER A 1 184 ? -2.036 -5.841 7.032 1.00 97.75 184 SER A C 1
ATOM 1513 O O . SER A 1 184 ? -1.904 -6.513 8.053 1.00 97.75 184 SER A O 1
ATOM 1515 N N . GLU A 1 185 ? -1.348 -6.093 5.919 1.00 98.25 185 GLU A N 1
ATOM 1516 C CA . GLU A 1 185 ? -0.508 -7.286 5.741 1.00 98.25 185 GLU A CA 1
ATOM 1517 C C . GLU A 1 185 ? 0.923 -7.088 6.268 1.00 98.25 185 GLU A C 1
ATOM 1519 O O . GLU A 1 185 ? 1.613 -8.045 6.631 1.00 98.25 185 GLU A O 1
ATOM 1524 N N . HIS A 1 186 ? 1.384 -5.835 6.363 1.00 97.94 186 HIS A N 1
ATOM 1525 C CA . HIS A 1 186 ? 2.742 -5.498 6.797 1.00 97.94 186 HIS A CA 1
ATOM 1526 C C . HIS A 1 186 ? 2.772 -4.457 7.935 1.00 97.94 186 HIS A C 1
ATOM 1528 O O . HIS A 1 186 ? 3.506 -3.464 7.852 1.00 97.94 186 HIS A O 1
ATOM 1534 N N . PRO A 1 187 ? 2.086 -4.697 9.074 1.00 97.00 187 PRO A N 1
ATOM 1535 C CA . PRO A 1 187 ? 1.912 -3.707 10.145 1.00 97.00 187 PRO A CA 1
ATOM 1536 C C . PRO A 1 187 ? 3.227 -3.237 10.782 1.00 97.00 187 PRO A C 1
ATOM 1538 O O . PRO A 1 187 ? 3.305 -2.152 11.357 1.00 97.00 187 PRO A O 1
ATOM 1541 N N . ARG A 1 188 ? 4.310 -4.017 10.646 1.00 97.56 188 ARG A N 1
ATOM 1542 C CA . ARG A 1 188 ? 5.653 -3.609 11.088 1.00 97.56 188 ARG A CA 1
ATOM 1543 C C . ARG A 1 188 ? 6.142 -2.339 10.392 1.00 97.56 188 ARG A C 1
ATOM 1545 O O . ARG A 1 188 ? 6.948 -1.634 10.986 1.00 97.56 188 ARG A O 1
ATOM 1552 N N . LEU A 1 189 ? 5.689 -2.050 9.168 1.00 97.81 189 LEU A N 1
ATOM 1553 C CA . LEU A 1 189 ? 6.088 -0.858 8.413 1.00 97.81 189 LEU A CA 1
ATOM 1554 C C . LEU A 1 189 ? 5.600 0.441 9.058 1.00 97.81 189 LEU A C 1
ATOM 1556 O O . LEU A 1 189 ? 6.304 1.442 8.984 1.00 97.81 189 LEU A O 1
ATOM 1560 N N . ILE A 1 190 ? 4.442 0.409 9.720 1.00 98.00 190 ILE A N 1
ATOM 1561 C CA . ILE A 1 190 ? 3.786 1.575 10.338 1.00 98.00 190 ILE A CA 1
ATOM 1562 C C . ILE A 1 190 ? 4.679 2.219 11.405 1.00 98.00 190 ILE A C 1
ATOM 1564 O O . ILE A 1 190 ? 4.646 3.427 11.614 1.00 98.00 190 ILE A O 1
ATOM 1568 N N . ARG A 1 191 ? 5.495 1.398 12.077 1.00 97.38 191 ARG A N 1
ATOM 1569 C CA . ARG A 1 191 ? 6.383 1.813 13.172 1.00 97.38 191 ARG A CA 1
ATOM 1570 C C . ARG A 1 191 ? 7.804 2.138 12.714 1.00 97.38 191 ARG A C 1
ATOM 1572 O O . ARG A 1 191 ? 8.632 2.506 13.544 1.00 97.38 191 ARG A O 1
ATOM 1579 N N . GLN A 1 192 ? 8.127 1.950 11.434 1.00 97.00 192 GLN A N 1
ATOM 1580 C CA . GLN A 1 192 ? 9.479 2.213 10.948 1.00 97.00 192 GLN A CA 1
ATOM 1581 C C . GLN A 1 192 ? 9.667 3.708 10.752 1.00 97.00 192 GLN A C 1
ATOM 1583 O O . GLN A 1 192 ? 8.908 4.324 10.018 1.00 97.00 192 GLN A O 1
ATOM 1588 N N . LYS A 1 193 ? 10.693 4.260 11.398 1.00 96.06 193 LYS A N 1
ATOM 1589 C CA . LYS A 1 193 ? 11.147 5.628 11.165 1.00 96.06 193 LYS A CA 1
ATOM 1590 C C . LYS A 1 193 ? 12.239 5.663 10.108 1.00 96.06 193 LYS A C 1
ATOM 1592 O O . LYS A 1 193 ? 13.081 4.756 10.046 1.00 96.06 193 LYS A O 1
ATOM 1597 N N . VAL A 1 194 ? 12.286 6.758 9.362 1.00 95.62 194 VAL A N 1
ATOM 1598 C CA . VAL A 1 194 ? 13.477 7.136 8.597 1.00 95.62 194 VAL A CA 1
ATOM 1599 C C . VAL A 1 194 ? 14.663 7.333 9.559 1.00 95.62 194 VAL A C 1
ATOM 1601 O O . VAL A 1 194 ? 14.501 7.754 10.710 1.00 95.62 194 VAL A O 1
ATOM 1604 N N . ARG A 1 195 ? 15.878 6.953 9.137 1.00 93.50 195 ARG A N 1
ATOM 1605 C CA . ARG A 1 195 ? 17.077 7.015 9.993 1.00 93.50 195 ARG A CA 1
ATOM 1606 C C . ARG A 1 195 ? 17.330 8.453 10.468 1.00 93.50 195 ARG A C 1
ATOM 1608 O O . ARG A 1 195 ? 17.121 9.404 9.729 1.00 93.50 195 ARG A O 1
ATOM 1615 N N . GLY A 1 196 ? 17.835 8.599 11.696 1.00 90.69 196 GLY A N 1
ATOM 1616 C CA . GLY A 1 196 ? 18.123 9.915 12.284 1.00 90.69 196 GLY A CA 1
ATOM 1617 C C . GLY A 1 196 ? 16.912 10.573 12.945 1.00 90.69 196 GLY A C 1
ATOM 1618 O O . GLY A 1 196 ? 16.910 11.781 13.129 1.00 90.69 196 GLY A O 1
ATOM 1619 N N . GLY A 1 197 ? 15.889 9.787 13.299 1.00 89.81 197 GLY A N 1
ATOM 1620 C CA . GLY A 1 197 ? 14.678 10.307 13.936 1.00 89.81 197 GLY A CA 1
ATOM 1621 C C . GLY A 1 197 ? 13.704 10.962 12.960 1.00 89.81 197 GLY A C 1
ATOM 1622 O O . GLY A 1 197 ? 12.902 11.777 13.397 1.00 89.81 197 GLY A O 1
ATOM 1623 N N . GLY A 1 198 ? 13.781 10.606 11.675 1.00 93.56 198 GLY A N 1
ATOM 1624 C CA . GLY A 1 198 ? 12.880 11.121 10.652 1.00 93.56 198 GLY A CA 1
ATOM 1625 C C . GLY A 1 198 ? 11.457 10.565 10.738 1.00 93.56 198 GLY A C 1
ATOM 1626 O O . GLY A 1 198 ? 11.108 9.887 11.720 1.00 93.56 198 GLY A O 1
ATOM 1627 N N . PRO A 1 199 ? 10.639 10.821 9.704 1.00 96.56 199 PRO A N 1
ATOM 1628 C CA . PRO A 1 199 ? 9.204 10.609 9.773 1.00 96.56 199 PRO A CA 1
ATOM 1629 C C . PRO A 1 199 ? 8.834 9.142 9.937 1.00 96.56 199 PRO A C 1
ATOM 1631 O O . PRO A 1 199 ? 9.548 8.225 9.527 1.00 96.56 199 PRO A O 1
ATOM 1634 N N . LEU A 1 200 ? 7.690 8.943 10.591 1.00 97.94 200 LEU A N 1
ATOM 1635 C CA . LEU A 1 200 ? 6.849 7.760 10.399 1.00 97.94 200 LEU A CA 1
ATOM 1636 C C . LEU A 1 200 ? 5.960 7.967 9.165 1.00 97.94 200 LEU A C 1
ATOM 1638 O O . LEU A 1 200 ? 5.628 9.116 8.872 1.00 97.94 200 LEU A O 1
ATOM 1642 N N . PRO A 1 201 ? 5.408 6.900 8.561 1.00 98.19 201 PRO A N 1
ATOM 1643 C CA . PRO A 1 201 ? 4.523 7.019 7.401 1.00 98.19 201 PRO A CA 1
ATOM 1644 C C . PRO A 1 201 ? 3.289 7.915 7.586 1.00 98.19 201 PRO A C 1
ATOM 1646 O O . PRO A 1 201 ? 2.753 8.413 6.606 1.00 98.19 201 PRO A O 1
ATOM 1649 N N . ILE A 1 202 ? 2.812 8.113 8.819 1.00 98.44 202 ILE A N 1
ATOM 1650 C CA . ILE A 1 202 ? 1.696 9.029 9.107 1.00 98.44 202 ILE A CA 1
ATOM 1651 C C . ILE A 1 202 ? 2.078 10.511 8.931 1.00 98.44 202 ILE A C 1
ATOM 1653 O O . ILE A 1 202 ? 1.211 11.313 8.606 1.00 98.44 202 ILE A O 1
ATOM 1657 N N . HIS A 1 203 ? 3.354 10.877 9.102 1.00 97.81 203 HIS A N 1
ATOM 1658 C CA . HIS A 1 203 ? 3.815 12.260 8.910 1.00 97.81 203 HIS A CA 1
ATOM 1659 C C . HIS A 1 203 ? 3.746 12.659 7.438 1.00 97.81 203 HIS A C 1
ATOM 1661 O O . HIS A 1 203 ? 3.321 13.766 7.136 1.00 97.81 203 HIS A O 1
ATOM 1667 N N . GLU A 1 204 ? 4.031 11.717 6.533 1.00 96.81 204 GLU A N 1
ATOM 1668 C CA . GLU A 1 204 ? 3.893 11.911 5.083 1.00 96.81 204 GLU A CA 1
ATOM 1669 C C . GLU A 1 204 ? 2.460 12.314 4.683 1.00 96.81 204 GLU A C 1
ATOM 1671 O O . GLU A 1 204 ? 2.258 12.919 3.642 1.00 96.81 204 GLU A O 1
ATOM 1676 N N . LEU A 1 205 ? 1.452 11.988 5.506 1.00 97.50 205 LEU A N 1
ATOM 1677 C CA . LEU A 1 205 ? 0.037 12.292 5.263 1.00 97.50 205 LEU A CA 1
ATOM 1678 C C . LEU A 1 205 ? -0.455 13.572 5.953 1.00 97.50 205 LEU A C 1
ATOM 1680 O O . LEU A 1 205 ? -1.536 14.073 5.635 1.00 97.50 205 LEU A O 1
ATOM 1684 N N . ALA A 1 206 ? 0.290 14.074 6.936 1.00 96.31 206 ALA A N 1
ATOM 1685 C CA . ALA A 1 206 ? -0.201 15.056 7.895 1.00 96.31 206 ALA A CA 1
ATOM 1686 C C . ALA A 1 206 ? -0.624 16.383 7.240 1.00 96.31 206 ALA A C 1
ATOM 1688 O O . ALA A 1 206 ? -1.673 16.927 7.584 1.00 96.31 206 ALA A O 1
ATOM 1689 N N . ASN A 1 207 ? 0.127 16.843 6.237 1.00 93.81 207 ASN A N 1
ATOM 1690 C CA . ASN A 1 207 ? -0.136 18.100 5.525 1.00 93.81 207 ASN A CA 1
ATOM 1691 C C . ASN A 1 207 ? -1.285 18.021 4.506 1.00 93.81 207 ASN A C 1
ATOM 1693 O O . ASN A 1 207 ? -1.715 19.055 4.000 1.00 93.81 207 ASN A O 1
ATOM 1697 N N . SER A 1 208 ? -1.808 16.823 4.231 1.00 95.62 208 SER A N 1
ATOM 1698 C CA . SER A 1 208 ? -2.838 16.596 3.203 1.00 95.62 208 SER A CA 1
ATOM 1699 C C . SER A 1 208 ? -4.113 15.970 3.782 1.00 95.62 208 SER A C 1
ATOM 1701 O O . SER A 1 208 ? -4.907 15.348 3.073 1.00 95.62 208 SER A O 1
ATOM 1703 N N . CYS A 1 209 ? -4.332 16.123 5.094 1.00 97.12 209 CYS A N 1
ATOM 1704 C CA . CYS A 1 209 ? -5.508 15.616 5.811 1.00 97.12 209 CYS A CA 1
ATOM 1705 C C . CYS A 1 209 ? -6.830 16.321 5.444 1.00 97.12 209 CYS A C 1
ATOM 1707 O O . CYS A 1 209 ? -7.874 15.991 6.003 1.00 97.12 209 CYS A O 1
ATOM 1709 N N . ASN A 1 210 ? -6.820 17.274 4.515 1.00 95.88 210 ASN A N 1
ATOM 1710 C CA . ASN A 1 210 ? -8.019 17.845 3.898 1.00 95.88 210 ASN A CA 1
ATOM 1711 C C . ASN A 1 210 ? -8.613 16.944 2.799 1.00 95.88 210 ASN A C 1
ATOM 1713 O O . ASN A 1 210 ? -9.734 17.171 2.354 1.00 95.88 210 ASN A O 1
ATOM 1717 N N . ARG A 1 211 ? -7.894 15.903 2.362 1.00 96.06 211 ARG A N 1
ATOM 1718 C CA . ARG A 1 211 ? -8.348 14.991 1.306 1.00 96.06 211 ARG A CA 1
ATOM 1719 C C . ARG A 1 211 ? -8.951 13.723 1.891 1.00 96.06 211 ARG A C 1
ATOM 1721 O O . ARG A 1 211 ? -8.315 13.046 2.698 1.00 96.06 211 ARG A O 1
ATOM 1728 N N . ARG A 1 212 ? -10.122 13.313 1.401 1.00 97.12 212 ARG A N 1
ATOM 1729 C CA . ARG A 1 212 ? -10.844 12.128 1.899 1.00 97.12 212 ARG A CA 1
ATOM 1730 C C . ARG A 1 212 ? -9.999 10.848 1.957 1.00 97.12 212 ARG A C 1
ATOM 1732 O O . ARG A 1 212 ? -9.988 10.171 2.979 1.00 97.12 212 ARG A O 1
ATOM 1739 N N . LEU A 1 213 ? -9.266 10.503 0.895 1.00 97.75 213 LEU A N 1
ATOM 1740 C CA . LEU A 1 213 ? -8.458 9.270 0.880 1.00 97.75 213 LEU A CA 1
ATOM 1741 C C . LEU A 1 213 ? -7.281 9.321 1.865 1.00 97.75 213 LEU A C 1
ATOM 1743 O O . LEU A 1 213 ? -6.929 8.300 2.458 1.00 97.75 213 LEU A O 1
ATOM 1747 N N . VAL A 1 214 ? -6.699 10.504 2.070 1.00 98.12 214 VAL A N 1
ATOM 1748 C CA . VAL A 1 214 ? -5.639 10.721 3.062 1.00 98.12 214 VAL A CA 1
ATOM 1749 C C . VAL A 1 214 ? -6.207 10.588 4.474 1.00 98.12 214 VAL A C 1
ATOM 1751 O O . VAL A 1 214 ? -5.650 9.845 5.279 1.00 98.12 214 VAL A O 1
ATOM 1754 N N . GLN A 1 215 ? -7.355 11.217 4.753 1.00 98.38 215 GLN A N 1
ATOM 1755 C CA . GLN A 1 215 ? -8.077 11.087 6.024 1.00 98.38 215 GLN A CA 1
ATOM 1756 C C . GLN A 1 215 ? -8.361 9.622 6.367 1.00 98.38 215 GLN A C 1
ATOM 1758 O O . GLN A 1 215 ? -8.085 9.177 7.483 1.00 98.38 215 GLN A O 1
ATOM 1763 N N . GLU A 1 216 ? -8.858 8.850 5.395 1.00 98.38 216 GLU A N 1
ATOM 1764 C CA . GLU A 1 216 ? -9.087 7.416 5.562 1.00 98.38 216 GLU A CA 1
ATOM 1765 C C . GLU A 1 216 ? -7.796 6.682 5.954 1.00 98.38 216 GLU A C 1
ATOM 1767 O O . GLU A 1 216 ? -7.814 5.869 6.879 1.00 98.38 216 GLU A O 1
ATOM 1772 N N . MET A 1 217 ? -6.661 6.969 5.304 1.00 98.62 217 MET A N 1
ATOM 1773 C CA . MET A 1 217 ? -5.397 6.287 5.613 1.00 98.62 217 MET A CA 1
ATOM 1774 C C . MET A 1 217 ? -4.827 6.695 6.970 1.00 98.62 217 MET A C 1
ATOM 1776 O O . MET A 1 217 ? -4.323 5.837 7.694 1.00 98.62 217 MET A O 1
ATOM 1780 N N . VAL A 1 218 ? -4.963 7.963 7.358 1.00 98.62 218 VAL A N 1
ATOM 1781 C CA . VAL A 1 218 ? -4.592 8.440 8.697 1.00 98.62 218 VAL A CA 1
ATOM 1782 C C . VAL A 1 218 ? -5.413 7.727 9.770 1.00 98.62 218 VAL A C 1
ATOM 1784 O O . VAL A 1 218 ? -4.840 7.243 10.742 1.00 98.62 218 VAL A O 1
ATOM 1787 N N . ILE A 1 219 ? -6.729 7.574 9.581 1.00 98.62 219 ILE A N 1
ATOM 1788 C CA . ILE A 1 219 ? -7.583 6.822 10.515 1.00 98.62 219 ILE A CA 1
ATOM 1789 C C . ILE A 1 219 ? -7.113 5.368 10.635 1.00 98.62 219 ILE A C 1
ATOM 1791 O O . ILE A 1 219 ? -6.996 4.854 11.747 1.00 98.62 219 ILE A O 1
ATOM 1795 N N . VAL A 1 220 ? -6.820 4.702 9.513 1.00 98.44 220 VAL A N 1
ATOM 1796 C CA . VAL A 1 220 ? -6.338 3.310 9.523 1.00 98.44 220 VAL A CA 1
ATOM 1797 C C . VAL A 1 220 ? -4.987 3.203 10.248 1.00 98.44 220 VAL A C 1
ATOM 1799 O O . VAL A 1 220 ? -4.812 2.304 11.071 1.00 98.44 220 VAL A O 1
ATOM 1802 N N . LEU A 1 221 ? -4.053 4.129 10.006 1.00 98.56 221 LEU A N 1
ATOM 1803 C CA . LEU A 1 221 ? -2.754 4.168 10.690 1.00 98.56 221 LEU A CA 1
ATOM 1804 C C . LEU A 1 221 ? -2.902 4.404 12.197 1.00 98.56 221 LEU A C 1
ATOM 1806 O O . LEU A 1 221 ? -2.278 3.691 12.979 1.00 98.56 221 LEU A O 1
ATOM 1810 N N . LEU A 1 222 ? -3.753 5.346 12.611 1.00 98.50 222 LEU A N 1
ATOM 1811 C CA . LEU A 1 222 ? -4.006 5.641 14.024 1.00 98.50 222 LEU A CA 1
ATOM 1812 C C . LEU A 1 222 ? -4.701 4.482 14.744 1.00 98.50 222 LEU A C 1
ATOM 1814 O O . LEU A 1 222 ? -4.389 4.222 15.900 1.00 98.50 222 LEU A O 1
ATOM 1818 N N . LYS A 1 223 ? -5.598 3.747 14.076 1.00 98.06 223 LYS A N 1
ATOM 1819 C CA . LYS A 1 223 ? -6.177 2.511 14.631 1.00 98.06 223 LYS A CA 1
ATOM 1820 C C . LYS A 1 223 ? -5.123 1.420 14.825 1.00 98.06 223 LYS A C 1
ATOM 1822 O O . LYS A 1 223 ? -5.176 0.678 15.800 1.00 98.06 223 LYS A O 1
ATOM 1827 N N . ALA A 1 224 ? -4.168 1.312 13.901 1.00 97.75 224 ALA A N 1
ATOM 1828 C CA . ALA A 1 224 ? -3.114 0.303 13.960 1.00 97.75 224 ALA A CA 1
ATOM 1829 C C . ALA A 1 224 ? -1.968 0.666 14.928 1.00 97.75 224 ALA A C 1
ATOM 1831 O O . ALA A 1 224 ? -1.313 -0.227 15.473 1.00 97.75 224 ALA A O 1
ATOM 1832 N N . TYR A 1 225 ? -1.697 1.958 15.127 1.00 98.38 225 TYR A N 1
ATOM 1833 C CA . TYR A 1 225 ? -0.630 2.450 15.998 1.00 98.38 225 TYR A CA 1
ATOM 1834 C C . TYR A 1 225 ? -0.968 3.827 16.609 1.00 98.38 225 TYR A C 1
ATOM 1836 O O . TYR A 1 225 ? -0.401 4.839 16.194 1.00 98.38 225 TYR A O 1
ATOM 1844 N N . PRO A 1 226 ? -1.877 3.896 17.600 1.00 97.81 226 PRO A N 1
ATOM 1845 C CA . PRO A 1 226 ? -2.367 5.163 18.154 1.00 97.81 226 PRO A CA 1
ATOM 1846 C C . PRO A 1 226 ? -1.289 5.977 18.880 1.00 97.81 226 PRO A C 1
ATOM 1848 O O . PRO A 1 226 ? -1.418 7.195 19.011 1.00 97.81 226 PRO A O 1
ATOM 1851 N N . GLU A 1 227 ? -0.211 5.339 19.341 1.00 98.00 227 GLU A N 1
ATOM 1852 C CA . GLU A 1 227 ? 0.926 6.007 19.978 1.00 98.00 227 GLU A CA 1
ATOM 1853 C C . GLU A 1 227 ? 1.800 6.774 18.978 1.00 98.00 227 GLU A C 1
ATOM 1855 O O . GLU A 1 227 ? 2.655 7.557 19.405 1.00 98.00 227 GLU A O 1
ATOM 1860 N N . SER A 1 228 ? 1.582 6.601 17.664 1.00 97.56 228 SER A N 1
ATOM 1861 C CA . SER A 1 228 ? 2.311 7.330 16.620 1.00 97.56 228 SER A CA 1
ATOM 1862 C C . SER A 1 228 ? 2.215 8.841 16.789 1.00 97.56 228 SER A C 1
ATOM 1864 O O . SER A 1 228 ? 3.142 9.535 16.398 1.00 97.56 228 SER A O 1
ATOM 1866 N N . ILE A 1 229 ? 1.138 9.334 17.410 1.00 97.62 229 ILE A N 1
ATOM 1867 C CA . ILE A 1 229 ? 0.906 10.750 17.713 1.00 97.62 229 ILE A CA 1
ATOM 1868 C C . ILE A 1 229 ? 2.037 11.388 18.535 1.00 97.62 229 ILE A C 1
ATOM 1870 O O . ILE A 1 229 ? 2.284 12.579 18.425 1.00 97.62 229 ILE A O 1
ATOM 1874 N N . ASN A 1 230 ? 2.741 10.592 19.346 1.00 97.38 230 ASN A N 1
ATOM 1875 C CA . ASN A 1 230 ? 3.825 11.066 20.210 1.00 97.38 230 ASN A CA 1
ATOM 1876 C C . ASN A 1 230 ? 5.200 10.970 19.533 1.00 97.38 230 ASN A C 1
ATOM 1878 O O . ASN A 1 230 ? 6.231 11.274 20.144 1.00 97.38 230 ASN A O 1
ATOM 1882 N N . ALA A 1 231 ? 5.257 10.455 18.304 1.00 96.19 231 ALA A N 1
ATOM 1883 C CA . ALA A 1 231 ? 6.506 10.293 17.594 1.00 96.19 231 ALA A CA 1
ATOM 1884 C C . ALA A 1 231 ? 6.975 11.645 17.061 1.00 96.19 231 ALA A C 1
ATOM 1886 O O . ALA A 1 231 ? 6.355 12.220 16.184 1.00 96.19 231 ALA A O 1
ATOM 1887 N N . LYS A 1 232 ? 8.131 12.100 17.543 1.00 95.69 232 LYS A N 1
ATOM 1888 C CA . LYS A 1 232 ? 8.828 13.244 16.948 1.00 95.69 232 LYS A CA 1
ATOM 1889 C C . LYS A 1 232 ? 9.419 12.870 15.586 1.00 95.69 232 LYS A C 1
ATOM 1891 O O . LYS A 1 232 ? 9.887 11.729 15.433 1.00 95.69 232 LYS A O 1
ATOM 1896 N N . SER A 1 233 ? 9.423 13.841 14.679 1.00 94.44 233 SER A N 1
ATOM 1897 C CA . SER A 1 233 ? 10.075 13.802 13.368 1.00 94.44 233 SER A CA 1
ATOM 1898 C C . SER A 1 233 ? 11.051 14.981 13.213 1.00 94.44 233 SER A C 1
ATOM 1900 O O . SER A 1 233 ? 11.435 15.606 14.209 1.00 94.44 233 SER A O 1
ATOM 1902 N N . TYR A 1 234 ? 11.486 15.271 11.987 1.00 93.12 234 TYR A N 1
ATOM 1903 C CA . TYR A 1 234 ? 12.282 16.448 11.667 1.00 93.12 234 TYR A CA 1
ATOM 1904 C C . TYR A 1 234 ? 11.515 17.750 11.932 1.00 93.12 234 TYR A C 1
ATOM 1906 O O . TYR A 1 234 ? 10.295 17.757 12.050 1.00 93.12 234 TYR A O 1
ATOM 1914 N N . LYS A 1 235 ? 12.238 18.874 12.024 1.00 92.25 235 LYS A N 1
ATOM 1915 C CA . LYS A 1 235 ? 11.649 20.184 12.363 1.00 92.25 235 LYS A CA 1
ATOM 1916 C C . LYS A 1 235 ? 10.656 20.708 11.320 1.00 92.25 235 LYS A C 1
ATOM 1918 O O . LYS A 1 235 ? 9.797 21.501 11.677 1.00 92.25 235 LYS A O 1
ATOM 1923 N N . TRP A 1 236 ? 10.820 20.308 10.062 1.00 89.19 236 TRP A N 1
ATOM 1924 C CA . TRP A 1 236 ? 9.950 20.701 8.952 1.00 89.19 236 TRP A CA 1
ATOM 1925 C C . TRP A 1 236 ? 8.699 19.823 8.834 1.00 89.19 236 TRP A C 1
ATOM 1927 O O . TRP A 1 236 ? 7.760 20.193 8.136 1.00 89.19 236 TRP A O 1
ATOM 1937 N N . ASP A 1 237 ? 8.671 18.670 9.505 1.00 92.56 237 ASP A N 1
ATOM 1938 C CA . ASP A 1 237 ? 7.475 17.840 9.549 1.00 92.56 237 ASP A CA 1
ATOM 1939 C C . ASP A 1 237 ? 6.516 18.395 10.610 1.00 92.56 237 ASP A C 1
ATOM 1941 O O . ASP A 1 237 ? 6.954 18.771 11.704 1.00 92.56 237 ASP A O 1
ATOM 1945 N N . PRO A 1 238 ? 5.202 18.422 10.340 1.00 93.31 238 PRO A N 1
ATOM 1946 C CA . PRO A 1 238 ? 4.231 18.895 11.313 1.00 93.31 238 PRO A CA 1
ATOM 1947 C C . PRO A 1 238 ? 4.221 17.987 12.547 1.00 93.31 238 PRO A C 1
ATOM 1949 O O . PRO A 1 238 ? 4.224 16.755 12.448 1.00 93.31 238 PRO A O 1
ATOM 1952 N N . ASP A 1 239 ? 4.142 18.599 13.728 1.00 96.25 239 ASP A N 1
ATOM 1953 C CA . ASP A 1 239 ? 3.904 17.856 14.959 1.00 96.25 239 ASP A CA 1
ATOM 1954 C C . ASP A 1 239 ? 2.479 17.293 14.918 1.00 96.25 239 ASP A C 1
ATOM 1956 O O . ASP A 1 239 ? 1.500 18.046 14.906 1.00 96.25 239 ASP A O 1
ATOM 1960 N N . LEU A 1 240 ? 2.343 15.967 14.871 1.00 97.44 240 LEU A N 1
ATOM 1961 C CA . LEU A 1 240 ? 1.058 15.300 14.633 1.00 97.44 240 LEU A CA 1
ATOM 1962 C C . LEU A 1 240 ? -0.083 15.737 15.579 1.00 97.44 240 LEU A C 1
ATOM 1964 O O . LEU A 1 240 ? -1.201 15.888 15.082 1.00 97.44 240 LEU A O 1
ATOM 1968 N N . PRO A 1 241 ? 0.130 15.977 16.894 1.00 97.75 241 PRO A N 1
ATOM 1969 C CA . PRO A 1 241 ? -0.909 16.488 17.793 1.00 97.75 241 PRO A CA 1
ATOM 1970 C C . PRO A 1 241 ? -1.457 17.866 17.407 1.00 97.75 241 PRO A C 1
ATOM 1972 O O . PRO A 1 241 ? -2.554 18.213 17.832 1.00 97.75 241 PRO A O 1
ATOM 1975 N N . THR A 1 242 ? -0.697 18.655 16.643 1.00 97.31 242 THR A N 1
ATOM 1976 C CA . THR A 1 242 ? -1.073 20.017 16.226 1.00 97.31 242 THR A CA 1
ATOM 1977 C C . THR A 1 242 ? -1.838 20.047 14.903 1.00 97.31 242 THR A C 1
ATOM 1979 O O . THR A 1 242 ? -2.451 21.057 14.567 1.00 97.31 242 THR A O 1
ATOM 1982 N N . VAL A 1 243 ? -1.843 18.938 14.155 1.00 97.19 243 VAL A N 1
ATOM 1983 C CA . VAL A 1 243 ? -2.563 18.823 12.883 1.00 97.19 243 VAL A CA 1
ATOM 1984 C C . VAL A 1 243 ? -4.072 18.785 13.172 1.00 97.19 243 VAL A C 1
ATOM 1986 O O . VAL A 1 243 ? -4.532 17.812 13.778 1.00 97.19 243 VAL A O 1
ATOM 1989 N N . PRO A 1 244 ? -4.885 19.761 12.710 1.00 97.75 244 PRO A N 1
ATOM 1990 C CA . PRO A 1 244 ? -6.281 19.917 13.148 1.00 97.75 244 PRO A CA 1
ATOM 1991 C C . PRO A 1 244 ? -7.173 18.685 12.943 1.00 97.75 244 PRO A C 1
ATOM 1993 O O . PRO A 1 244 ? -8.093 18.426 13.722 1.00 97.75 244 PRO A O 1
ATOM 1996 N N . PHE A 1 245 ? -6.919 17.918 11.880 1.00 98.25 245 PHE A N 1
ATOM 1997 C CA . PHE A 1 245 ? -7.610 16.654 11.632 1.00 98.25 245 PHE A CA 1
ATOM 1998 C C . PHE A 1 245 ? -7.242 15.592 12.665 1.00 98.25 245 PHE A C 1
ATOM 2000 O O . PHE A 1 245 ? -8.125 14.989 13.278 1.00 98.25 245 PHE A O 1
ATOM 2007 N N . ILE A 1 246 ? -5.944 15.397 12.895 1.00 98.38 246 ILE A N 1
ATOM 2008 C CA . ILE A 1 246 ? -5.426 14.383 13.809 1.00 98.38 246 ILE A CA 1
ATOM 2009 C C . ILE A 1 246 ? -5.814 14.719 15.255 1.00 98.38 246 ILE A C 1
ATOM 2011 O O . ILE A 1 246 ? -6.283 13.831 15.967 1.00 98.38 246 ILE A O 1
ATOM 2015 N N . GLU A 1 247 ? -5.718 15.989 15.658 1.00 98.38 247 GLU A N 1
ATOM 2016 C CA . GLU A 1 247 ? -6.123 16.489 16.980 1.00 98.38 247 GLU A CA 1
ATOM 2017 C C . GLU A 1 247 ? -7.567 16.084 17.329 1.00 98.38 247 GLU A C 1
ATOM 2019 O O . GLU A 1 247 ? -7.850 15.607 18.430 1.00 98.38 247 GLU A O 1
ATOM 2024 N N . LYS A 1 248 ? -8.496 16.229 16.373 1.00 98.56 248 LYS A N 1
ATOM 2025 C CA . LYS A 1 248 ? -9.919 15.911 16.575 1.00 98.56 248 LYS A CA 1
ATOM 2026 C C . LYS A 1 248 ? -10.220 14.417 16.471 1.00 98.56 248 LYS A C 1
ATOM 2028 O O . LYS A 1 248 ? -11.078 13.916 17.200 1.00 98.56 248 LYS A O 1
ATOM 2033 N N . ILE A 1 249 ? -9.551 13.707 15.563 1.00 98.44 249 ILE A N 1
ATOM 2034 C CA . ILE A 1 249 ? -9.819 12.294 15.271 1.00 98.44 249 ILE A CA 1
ATOM 2035 C C . ILE A 1 249 ? -9.182 11.352 16.292 1.00 98.44 249 ILE A C 1
ATOM 2037 O O . ILE A 1 249 ? -9.815 10.371 16.688 1.00 98.44 249 ILE A O 1
ATOM 2041 N N . HIS A 1 250 ? -7.960 11.630 16.750 1.00 98.56 250 HIS A N 1
ATOM 2042 C CA . HIS A 1 250 ? -7.213 10.717 17.621 1.00 98.56 250 HIS A CA 1
ATOM 2043 C C . HIS A 1 250 ? -7.968 10.348 18.913 1.00 98.56 250 HIS A C 1
ATOM 2045 O O . HIS A 1 250 ? -8.136 9.150 19.166 1.00 98.56 250 HIS A O 1
ATOM 2051 N N . PRO A 1 251 ? -8.556 11.292 19.679 1.00 98.62 251 PRO A N 1
ATOM 2052 C CA . PRO A 1 251 ? -9.326 10.948 20.876 1.00 98.62 251 PRO A CA 1
ATOM 2053 C C . PRO A 1 251 ? -10.587 10.125 20.584 1.00 98.62 251 PRO A C 1
ATOM 2055 O O . PRO A 1 251 ? -11.056 9.389 21.455 1.00 98.62 251 PRO A O 1
ATOM 2058 N N . LEU A 1 252 ? -11.174 10.267 19.390 1.00 98.62 252 LEU A N 1
ATOM 2059 C CA . LEU A 1 252 ? -12.331 9.474 18.967 1.00 98.62 252 LEU A CA 1
ATOM 2060 C C . LEU A 1 252 ? -11.914 8.036 18.652 1.00 98.62 252 LEU A C 1
ATOM 2062 O O . LEU A 1 252 ? -12.574 7.113 19.122 1.00 98.62 252 LEU A O 1
ATOM 2066 N N . ILE A 1 253 ? -10.793 7.849 17.949 1.00 98.31 253 ILE A N 1
ATOM 2067 C CA . ILE A 1 253 ? -10.227 6.527 17.649 1.00 98.31 253 ILE A CA 1
ATOM 2068 C C . ILE A 1 253 ? -9.868 5.781 18.934 1.00 98.31 253 ILE A C 1
ATOM 2070 O O . ILE A 1 253 ? -10.276 4.637 19.103 1.00 98.31 253 ILE A O 1
ATOM 2074 N N . VAL A 1 254 ? -9.180 6.430 19.879 1.00 98.38 254 VAL A N 1
ATOM 2075 C CA . VAL A 1 254 ? -8.818 5.799 21.162 1.00 98.38 254 VAL A CA 1
ATOM 2076 C C . VAL A 1 254 ? -10.067 5.334 21.925 1.00 98.38 254 VAL A C 1
ATOM 2078 O O . VAL A 1 254 ? -10.078 4.241 22.487 1.00 98.38 254 VAL A O 1
ATOM 2081 N N . LYS A 1 255 ? -11.151 6.124 21.910 1.00 98.56 255 LYS A N 1
ATOM 2082 C CA . LYS A 1 255 ? -12.436 5.728 22.515 1.00 98.56 255 LYS A CA 1
ATOM 2083 C C . LYS A 1 255 ? -13.122 4.585 21.765 1.00 98.56 255 LYS A C 1
ATOM 2085 O O . LYS A 1 255 ? -13.789 3.784 22.409 1.00 98.56 255 LYS A O 1
ATOM 2090 N N . GLU A 1 256 ? -13.023 4.540 20.438 1.00 98.38 256 GLU A N 1
ATOM 2091 C CA . GLU A 1 256 ? -13.548 3.429 19.634 1.00 98.38 256 GLU A CA 1
ATOM 2092 C C . GLU A 1 256 ? -12.819 2.126 19.986 1.00 98.38 256 GLU A C 1
ATOM 2094 O O . GLU A 1 256 ? -13.470 1.136 20.303 1.00 98.38 256 GLU A O 1
ATOM 2099 N N . MET A 1 257 ? -11.484 2.163 20.049 1.00 97.94 257 MET A N 1
ATOM 2100 C CA . MET A 1 257 ? -10.648 1.007 20.392 1.00 97.94 257 MET A CA 1
ATOM 2101 C C . MET A 1 257 ? -10.907 0.481 21.813 1.00 97.94 257 MET A C 1
ATOM 2103 O O . MET A 1 257 ? -10.937 -0.729 22.019 1.00 97.94 257 MET A O 1
ATOM 2107 N N . ASP A 1 258 ? -11.134 1.365 22.792 1.00 98.38 258 ASP A N 1
ATOM 2108 C CA . ASP A 1 258 ? -11.535 0.973 24.156 1.00 98.38 258 ASP A CA 1
ATOM 2109 C C . ASP A 1 258 ? -12.886 0.232 24.166 1.00 98.38 258 ASP A C 1
ATOM 2111 O O . ASP A 1 258 ? -13.061 -0.755 24.882 1.00 98.38 258 ASP A O 1
ATOM 2115 N N . ILE A 1 259 ? -13.844 0.664 23.338 1.00 98.19 259 ILE A N 1
ATOM 2116 C CA . ILE A 1 259 ? -15.130 -0.031 23.196 1.00 98.19 259 ILE A CA 1
ATOM 2117 C C . ILE A 1 259 ? -14.937 -1.404 22.554 1.00 98.19 259 ILE A C 1
ATOM 2119 O O . ILE A 1 259 ? -15.506 -2.370 23.059 1.00 98.19 259 ILE A O 1
ATOM 2123 N N . ASP A 1 260 ? -14.134 -1.503 21.494 1.00 98.00 260 ASP A N 1
ATOM 2124 C CA . ASP A 1 260 ? -13.829 -2.781 20.841 1.00 98.00 260 ASP A CA 1
ATOM 2125 C C . ASP A 1 260 ? -13.200 -3.766 21.837 1.00 98.00 260 ASP A C 1
ATOM 2127 O O . ASP A 1 260 ? -13.673 -4.893 21.986 1.00 98.00 260 ASP A O 1
ATOM 2131 N N . GLN A 1 261 ? -12.231 -3.309 22.637 1.00 98.06 261 GLN A N 1
ATOM 2132 C CA . GLN A 1 261 ? -11.613 -4.124 23.684 1.00 98.06 261 GLN A CA 1
ATOM 2133 C C . GLN A 1 261 ? -12.627 -4.590 24.745 1.00 98.06 261 GLN A C 1
ATOM 2135 O O . GLN A 1 261 ? -12.558 -5.726 25.222 1.00 98.06 261 GLN A O 1
ATOM 2140 N N . GLN A 1 262 ? -13.579 -3.735 25.130 1.00 98.31 262 GLN A N 1
ATOM 2141 C CA . GLN A 1 262 ? -14.646 -4.107 26.065 1.00 98.31 262 GLN A CA 1
ATOM 2142 C C . GLN A 1 262 ? -15.610 -5.134 25.462 1.00 98.31 262 GLN A C 1
ATOM 2144 O O . GLN A 1 262 ? -16.012 -6.066 26.164 1.00 98.31 262 GLN A O 1
ATOM 2149 N N . ILE A 1 263 ? -15.971 -4.986 24.183 1.00 98.00 263 ILE A N 1
ATOM 2150 C CA . ILE A 1 263 ? -16.813 -5.946 23.459 1.00 98.00 263 ILE A CA 1
ATOM 2151 C C . ILE A 1 263 ? -16.126 -7.313 23.418 1.00 98.00 263 ILE A C 1
ATOM 2153 O O . ILE A 1 263 ? -16.747 -8.315 23.786 1.00 98.00 263 ILE A O 1
ATOM 2157 N N . ASP A 1 264 ? -14.848 -7.353 23.043 1.00 98.06 264 ASP A N 1
ATOM 2158 C CA . ASP A 1 264 ? -14.067 -8.588 22.965 1.00 98.06 264 ASP A CA 1
ATOM 2159 C C . ASP A 1 264 ? -13.958 -9.267 24.334 1.00 98.06 264 ASP A C 1
ATOM 2161 O O . ASP A 1 264 ? -14.214 -10.466 24.465 1.00 98.06 264 ASP A O 1
ATOM 2165 N N . HIS A 1 265 ? -13.659 -8.499 25.386 1.00 98.31 265 HIS A N 1
ATOM 2166 C CA . HIS A 1 265 ? -13.545 -9.024 26.744 1.00 98.31 265 HIS A CA 1
ATOM 2167 C C . HIS A 1 265 ? -14.873 -9.606 27.256 1.00 98.31 265 HIS A C 1
ATOM 2169 O O . HIS A 1 265 ? -14.896 -10.720 27.785 1.00 98.31 265 HIS A O 1
ATOM 2175 N N . LEU A 1 266 ? -15.994 -8.897 27.078 1.00 98.25 266 LEU A N 1
ATOM 2176 C CA . LEU A 1 266 ? -17.314 -9.394 27.485 1.00 98.25 266 LEU A CA 1
ATOM 2177 C C . LEU A 1 266 ? -17.717 -10.646 26.700 1.00 98.25 266 LEU A C 1
ATOM 2179 O O . LEU A 1 266 ? -18.238 -11.598 27.286 1.00 98.25 266 LEU A O 1
ATOM 2183 N N . THR A 1 267 ? -17.433 -10.666 25.398 1.00 97.81 267 THR A N 1
ATOM 2184 C CA . THR A 1 267 ? -17.707 -11.815 24.528 1.00 97.81 267 THR A CA 1
ATOM 2185 C C . THR A 1 267 ? -16.902 -13.036 24.970 1.00 97.81 267 THR A C 1
ATOM 2187 O O . THR A 1 267 ? -17.466 -14.119 25.135 1.00 97.81 267 THR A O 1
ATOM 2190 N N . GLN A 1 268 ? -15.607 -12.861 25.243 1.00 98.12 268 GLN A N 1
ATOM 2191 C CA . GLN A 1 268 ? -14.729 -13.927 25.721 1.00 98.12 268 GLN A CA 1
ATOM 2192 C C . GLN A 1 268 ? -15.180 -14.471 27.086 1.00 98.12 268 GLN A C 1
ATOM 2194 O O . GLN A 1 268 ? -15.326 -15.683 27.245 1.00 98.12 268 GLN A O 1
ATOM 2199 N N . LEU A 1 269 ? -15.478 -13.594 28.054 1.00 98.31 269 LEU A N 1
ATOM 2200 C CA . LEU A 1 269 ? -15.978 -14.006 29.371 1.00 98.31 269 LEU A CA 1
ATOM 2201 C C . LEU A 1 269 ? -17.300 -14.774 29.271 1.00 98.31 269 LEU A C 1
ATOM 2203 O O . LEU A 1 269 ? -17.487 -15.765 29.978 1.00 98.31 269 LEU A O 1
ATOM 2207 N N . SER A 1 270 ? -18.210 -14.341 28.393 1.00 98.12 270 SER A N 1
ATOM 2208 C CA . SER A 1 270 ? -19.476 -15.039 28.150 1.00 98.12 270 SER A CA 1
ATOM 2209 C C . SER A 1 270 ? -19.231 -16.455 27.623 1.00 98.12 270 SER A C 1
ATOM 2211 O O . SER A 1 270 ? -19.783 -17.422 28.151 1.00 98.12 270 SER A O 1
ATOM 2213 N N . GLN A 1 271 ? -18.343 -16.603 26.636 1.00 97.94 271 GLN A N 1
ATOM 2214 C CA . GLN A 1 271 ? -17.978 -17.911 26.086 1.00 97.94 271 GLN A CA 1
ATOM 2215 C C . GLN A 1 271 ? -17.319 -18.819 27.130 1.00 97.94 271 GLN A C 1
ATOM 2217 O O . GLN A 1 271 ? -17.584 -20.021 27.165 1.00 97.94 271 GLN A O 1
ATOM 2222 N N . ASP A 1 272 ? -16.459 -18.276 27.989 1.00 97.94 272 ASP A N 1
ATOM 2223 C CA . ASP A 1 272 ? -15.770 -19.067 29.009 1.00 97.94 272 ASP A CA 1
ATOM 2224 C C . ASP A 1 272 ? -16.710 -19.503 30.139 1.00 97.94 272 ASP A C 1
ATOM 2226 O O . ASP A 1 272 ? -16.623 -20.646 30.600 1.00 97.94 272 ASP A O 1
ATOM 2230 N N . MET A 1 273 ? -17.679 -18.662 30.517 1.00 97.69 273 MET A N 1
ATOM 2231 C CA . MET A 1 273 ? -18.765 -19.041 31.427 1.00 97.69 273 MET A CA 1
ATOM 2232 C C . MET A 1 273 ? -19.608 -20.183 30.850 1.00 97.69 273 MET A C 1
ATOM 2234 O O . MET A 1 273 ? -19.862 -21.176 31.537 1.00 97.69 273 MET A O 1
ATOM 2238 N N . GLU A 1 274 ? -19.990 -20.102 29.574 1.00 97.12 274 GLU A N 1
ATOM 2239 C CA . GLU A 1 274 ? -20.722 -21.175 28.892 1.00 97.12 274 GLU A CA 1
ATOM 2240 C C . GLU A 1 274 ? -19.917 -22.480 28.860 1.00 97.12 274 GLU A C 1
ATOM 2242 O O . GLU A 1 274 ? -20.428 -23.540 29.239 1.00 97.12 274 GLU A O 1
ATOM 2247 N N . LYS A 1 275 ? -18.631 -22.417 28.488 1.00 97.50 275 LYS A N 1
ATOM 2248 C CA . LYS A 1 275 ? -17.732 -23.582 28.518 1.00 97.50 275 LYS A CA 1
ATOM 2249 C C . LYS A 1 275 ? -17.659 -24.188 29.919 1.00 97.50 275 LYS A C 1
ATOM 2251 O O . LYS A 1 275 ? -17.818 -25.404 30.047 1.00 97.50 275 LYS A O 1
ATOM 2256 N N . ALA A 1 276 ? -17.492 -23.378 30.964 1.00 96.00 276 ALA A N 1
ATOM 2257 C CA . ALA A 1 276 ? -17.448 -23.851 32.347 1.00 96.00 276 ALA A CA 1
ATOM 2258 C C . ALA A 1 276 ? -18.740 -24.586 32.749 1.00 96.00 276 ALA A C 1
ATOM 2260 O O . ALA A 1 276 ? -18.676 -25.677 33.323 1.00 96.00 276 ALA A O 1
ATOM 2261 N N . VAL A 1 277 ? -19.911 -24.060 32.368 1.00 95.81 277 VAL A N 1
ATOM 2262 C CA . VAL A 1 277 ? -21.203 -24.741 32.570 1.00 95.81 277 VAL A CA 1
ATOM 2263 C C . VAL A 1 277 ? -21.231 -26.096 31.853 1.00 95.81 277 VAL A C 1
ATOM 2265 O O . VAL A 1 277 ? -21.661 -27.093 32.439 1.00 95.81 277 VAL A O 1
ATOM 2268 N N . THR A 1 278 ? -20.750 -26.183 30.607 1.00 95.38 278 THR A N 1
ATOM 2269 C CA . THR A 1 278 ? -20.722 -27.467 29.879 1.00 95.38 278 THR A CA 1
ATOM 2270 C C . THR A 1 278 ? -19.783 -28.496 30.511 1.00 95.38 278 THR A C 1
ATOM 2272 O O . THR A 1 278 ? -20.124 -29.681 30.561 1.00 95.38 278 THR A O 1
ATOM 2275 N N . LEU A 1 279 ? -18.628 -28.068 31.030 1.00 94.31 279 LEU A N 1
ATOM 2276 C CA . LEU A 1 279 ? -17.675 -28.945 31.713 1.00 94.31 279 LEU A CA 1
ATOM 2277 C C . LEU A 1 279 ? -18.267 -29.495 33.016 1.00 94.31 279 LEU A C 1
ATOM 2279 O O . LEU A 1 279 ? -18.213 -30.702 33.246 1.00 94.31 279 LEU A O 1
ATOM 2283 N N . LEU A 1 280 ? -18.930 -28.649 33.811 1.00 91.88 280 LEU A N 1
ATOM 2284 C CA . LEU A 1 280 ? -19.623 -29.073 35.034 1.00 91.88 280 LEU A CA 1
ATOM 2285 C C . LEU A 1 280 ? -20.725 -30.106 34.757 1.00 91.88 280 LEU A C 1
ATOM 2287 O O . LEU A 1 280 ? -20.883 -31.069 35.513 1.00 91.88 280 LEU A O 1
ATOM 2291 N N . LYS A 1 281 ? -21.462 -29.952 33.648 1.00 89.06 281 LYS A N 1
ATOM 2292 C CA . LYS A 1 281 ? -22.486 -30.921 33.226 1.00 89.06 281 LYS A CA 1
ATOM 2293 C C . LYS A 1 281 ? -21.878 -32.279 32.864 1.00 89.06 281 LYS A C 1
ATOM 2295 O O . LYS A 1 281 ? -22.424 -33.304 33.274 1.00 89.06 281 LYS A O 1
ATOM 2300 N N . LYS A 1 282 ? -20.740 -32.300 32.157 1.00 88.25 282 LYS A N 1
ATOM 2301 C CA . LYS A 1 282 ? -20.041 -33.541 31.768 1.00 88.25 282 LYS A CA 1
ATOM 2302 C C . LYS A 1 282 ? -19.554 -34.333 32.981 1.00 88.25 282 LYS A C 1
ATOM 2304 O O . LYS A 1 282 ? -19.777 -35.540 33.031 1.00 88.25 282 LYS A O 1
ATOM 2309 N N . THR A 1 283 ? -18.978 -33.662 33.978 1.00 83.00 283 THR A N 1
ATOM 2310 C CA . THR A 1 283 ? -18.498 -34.309 35.213 1.00 83.00 283 THR A CA 1
ATOM 2311 C C . THR A 1 283 ? -19.631 -34.971 36.000 1.00 83.00 283 THR A C 1
ATOM 2313 O O . THR A 1 283 ? -19.425 -36.012 36.615 1.00 83.00 283 THR A O 1
ATOM 2316 N N . SER A 1 284 ? -20.856 -34.433 35.939 1.00 72.25 284 SER A N 1
ATOM 2317 C CA . SER A 1 284 ? -22.004 -35.013 36.652 1.00 72.25 284 SER A CA 1
ATOM 2318 C C . SER A 1 284 ? -22.511 -36.346 36.075 1.00 72.25 284 SER A C 1
ATOM 2320 O O . SER A 1 284 ? -23.201 -37.083 36.776 1.00 72.25 284 SER A O 1
ATOM 2322 N N . ASN A 1 285 ? -22.150 -36.676 34.829 1.00 73.62 285 ASN A N 1
ATOM 2323 C CA . ASN A 1 285 ? -22.594 -37.896 34.146 1.00 73.62 285 ASN A CA 1
ATOM 2324 C C . ASN A 1 285 ? -21.617 -39.080 34.305 1.00 73.62 285 ASN A C 1
ATOM 2326 O O . ASN A 1 285 ? -21.932 -40.188 33.872 1.00 73.62 285 ASN A O 1
ATOM 2330 N N . GLY A 1 286 ? -20.447 -38.871 34.919 1.00 72.56 286 GLY A N 1
ATOM 2331 C CA . GLY A 1 286 ? -19.466 -39.922 35.190 1.00 72.56 286 GLY A CA 1
ATOM 2332 C C . GLY A 1 286 ? -19.777 -40.667 36.488 1.00 72.56 286 GLY A C 1
ATOM 2333 O O . GLY A 1 286 ? -19.518 -40.153 37.569 1.00 72.56 286 GLY A O 1
ATOM 2334 N N . THR A 1 287 ? -20.348 -41.866 36.359 1.00 65.19 287 THR A N 1
ATOM 2335 C CA . THR A 1 287 ? -20.408 -42.980 37.326 1.00 65.19 287 THR A CA 1
ATOM 2336 C C . THR A 1 287 ? -19.987 -42.650 38.766 1.00 65.19 287 THR A C 1
ATOM 2338 O O . THR A 1 287 ? -18.855 -42.941 39.140 1.00 65.19 287 THR A O 1
ATOM 2341 N N . GLN A 1 288 ? -20.885 -42.140 39.619 1.00 55.34 288 GLN A N 1
ATOM 2342 C CA . GLN A 1 288 ? -20.711 -42.300 41.067 1.00 55.34 288 GLN A CA 1
ATOM 2343 C C . GLN A 1 288 ? -22.009 -42.562 41.823 1.00 55.34 288 GLN A C 1
ATOM 2345 O O . GLN A 1 288 ? -23.086 -42.061 41.502 1.00 55.34 288 GLN A O 1
ATOM 2350 N N . GLY A 1 289 ? -21.835 -43.405 42.842 1.00 63.72 289 GLY A N 1
ATOM 2351 C CA . GLY A 1 289 ? -22.819 -43.826 43.818 1.00 63.72 289 GLY A CA 1
ATOM 2352 C C . GLY A 1 289 ? -23.449 -42.696 44.653 1.00 63.72 289 GLY A C 1
ATOM 2353 O O . GLY A 1 289 ? -23.244 -41.512 44.399 1.00 63.72 289 GLY A O 1
ATOM 2354 N N . PRO A 1 290 ? -24.265 -43.055 45.660 1.00 61.06 290 PRO A N 1
ATOM 2355 C CA . PRO A 1 290 ? -25.447 -42.283 46.075 1.00 61.06 290 PRO A CA 1
ATOM 2356 C C . PRO A 1 290 ? -25.239 -40.964 46.847 1.00 61.06 290 PRO A C 1
ATOM 2358 O O . PRO A 1 290 ? -26.198 -40.442 47.419 1.00 61.06 290 PRO A O 1
ATOM 2361 N N . THR A 1 291 ? -24.043 -40.388 46.918 1.00 60.59 291 THR A N 1
ATOM 2362 C CA . THR A 1 291 ? -23.759 -39.269 47.835 1.00 60.59 291 THR A CA 1
ATOM 2363 C C . THR A 1 291 ? -23.770 -37.900 47.144 1.00 60.59 291 THR A C 1
ATOM 2365 O O . THR A 1 291 ? -22.779 -37.453 46.585 1.00 60.59 291 THR A O 1
ATOM 2368 N N . ARG A 1 292 ? -24.945 -37.248 47.211 1.00 66.88 292 ARG A N 1
ATOM 2369 C CA . ARG A 1 292 ? -25.282 -35.811 47.018 1.00 66.88 292 ARG A CA 1
ATOM 2370 C C . ARG A 1 292 ? -24.104 -34.828 46.779 1.00 66.88 292 ARG A C 1
ATOM 2372 O O . ARG A 1 292 ? -23.405 -34.495 47.733 1.00 66.88 292 ARG A O 1
ATOM 2379 N N . PRO A 1 293 ? -24.059 -34.192 45.583 1.00 59.16 293 PRO A N 1
ATOM 2380 C CA . PRO A 1 293 ? -23.807 -32.742 45.484 1.00 59.16 293 PRO A CA 1
ATOM 2381 C C . PRO A 1 293 ? -24.555 -32.061 44.299 1.00 59.16 293 PRO A C 1
ATOM 2383 O O . PRO A 1 293 ? -23.947 -31.437 43.438 1.00 59.16 293 PRO A O 1
ATOM 2386 N N . LYS A 1 294 ? -25.895 -32.154 44.214 1.00 64.31 294 LYS A N 1
ATOM 2387 C CA . LYS A 1 294 ? -26.682 -31.558 43.096 1.00 64.31 294 LYS A CA 1
ATOM 2388 C C . LYS A 1 294 ? -26.949 -30.040 43.189 1.00 64.31 294 LYS A C 1
ATOM 2390 O O . LYS A 1 294 ? -27.330 -29.434 42.195 1.00 64.31 294 LYS A O 1
ATOM 2395 N N . SER A 1 295 ? -26.775 -29.427 44.361 1.00 73.94 295 SER A N 1
ATOM 2396 C CA . SER A 1 295 ? -27.202 -28.041 44.639 1.00 73.94 295 SER A CA 1
ATOM 2397 C C . SER A 1 295 ? -26.354 -26.975 43.929 1.00 73.94 295 SER A C 1
ATOM 2399 O O . SER A 1 295 ? -26.893 -26.050 43.326 1.00 73.94 295 SER A O 1
ATOM 2401 N N . ASN A 1 296 ? -25.026 -27.104 43.968 1.00 77.06 296 ASN A N 1
ATOM 2402 C CA . ASN A 1 296 ? -24.127 -26.009 43.579 1.00 77.06 296 ASN A CA 1
ATOM 2403 C C . ASN A 1 296 ? -24.033 -25.819 42.057 1.00 77.06 296 ASN A C 1
ATOM 2405 O O . ASN A 1 296 ? -23.889 -24.691 41.591 1.00 77.06 296 ASN A O 1
ATOM 2409 N N . ASN A 1 297 ? -24.197 -26.893 41.279 1.00 82.25 297 ASN A N 1
ATOM 2410 C CA . ASN A 1 297 ? -24.150 -26.825 39.815 1.00 82.25 297 ASN A CA 1
ATOM 2411 C C . ASN A 1 297 ? -25.317 -26.006 39.240 1.00 82.25 297 ASN A C 1
ATOM 2413 O O . ASN A 1 297 ? -25.122 -25.253 38.292 1.00 82.25 297 ASN A O 1
ATOM 2417 N N . CYS A 1 298 ? -26.508 -26.098 39.848 1.00 86.88 298 CYS A N 1
ATOM 2418 C CA . CYS A 1 298 ? -27.684 -25.341 39.405 1.00 86.88 298 CYS A CA 1
ATOM 2419 C C . CYS A 1 298 ? -27.525 -23.832 39.652 1.00 86.88 298 CYS A C 1
ATOM 2421 O O . CYS A 1 298 ? -27.972 -23.017 38.843 1.00 86.88 298 CYS A O 1
ATOM 2423 N N . LEU A 1 299 ? -26.877 -23.455 40.763 1.00 91.19 299 LEU A N 1
ATOM 2424 C CA . LEU A 1 299 ? -26.609 -22.054 41.086 1.00 91.19 299 LEU A CA 1
ATOM 2425 C C . LEU A 1 299 ? -25.625 -21.446 40.083 1.00 91.19 299 LEU A C 1
ATOM 2427 O O . LEU A 1 299 ? -25.900 -20.383 39.536 1.00 91.19 299 LEU A O 1
ATOM 2431 N N . PHE A 1 300 ? -24.509 -22.133 39.814 1.00 93.38 300 PHE A N 1
ATOM 2432 C CA . PHE A 1 300 ? -23.512 -21.648 38.861 1.00 93.38 300 PHE A CA 1
ATOM 2433 C C . PHE A 1 300 ? -24.091 -21.508 37.450 1.00 93.38 300 PHE A C 1
ATOM 2435 O O . PHE A 1 300 ? -23.894 -20.477 36.820 1.00 93.38 300 PHE A O 1
ATOM 2442 N N . GLU A 1 301 ? -24.864 -22.492 36.980 1.00 94.94 301 GLU A N 1
ATOM 2443 C CA . GLU A 1 301 ? -25.548 -22.413 35.683 1.00 94.94 301 GLU A CA 1
ATOM 2444 C C . GLU A 1 301 ? -26.489 -21.204 35.595 1.00 94.94 301 GLU A C 1
ATOM 2446 O O . GLU A 1 301 ? -26.504 -20.507 34.583 1.00 94.94 301 GLU A O 1
ATOM 2451 N N . SER A 1 302 ? -27.223 -20.910 36.671 1.00 95.94 302 SER A N 1
ATOM 2452 C CA . SER A 1 302 ? -28.108 -19.742 36.723 1.00 95.94 302 SER A CA 1
ATOM 2453 C C . SER A 1 302 ? -27.321 -18.428 36.690 1.00 95.94 302 SER A C 1
ATOM 2455 O O . SER A 1 302 ? -27.682 -17.518 35.949 1.00 95.94 302 SER A O 1
ATOM 2457 N N . VAL A 1 303 ? -26.230 -18.327 37.460 1.00 96.50 303 VAL A N 1
ATOM 2458 C CA . VAL A 1 303 ? -25.361 -17.135 37.485 1.00 96.50 303 VAL A CA 1
ATOM 2459 C C . VAL A 1 303 ? -24.698 -16.915 36.129 1.00 96.50 303 VAL A C 1
ATOM 2461 O O . VAL A 1 303 ? -24.726 -15.796 35.623 1.00 96.50 303 VAL A O 1
ATOM 2464 N N . ALA A 1 304 ? -24.162 -17.972 35.518 1.00 97.31 304 ALA A N 1
ATOM 2465 C CA . ALA A 1 304 ? -23.593 -17.922 34.177 1.00 97.31 304 ALA A CA 1
ATOM 2466 C C . ALA A 1 304 ? -24.646 -17.475 33.153 1.00 97.31 304 ALA A C 1
ATOM 2468 O O . ALA A 1 304 ? -24.388 -16.561 32.381 1.00 97.31 304 ALA A O 1
ATOM 2469 N N . GLY A 1 305 ? -25.864 -18.027 33.201 1.00 97.69 305 GLY A N 1
ATOM 2470 C CA . GLY A 1 305 ? -26.955 -17.621 32.311 1.00 97.69 305 GLY A CA 1
ATOM 2471 C C . GLY A 1 305 ? -27.343 -16.144 32.453 1.00 97.69 305 GLY A C 1
ATOM 2472 O O . GLY A 1 305 ? -27.534 -15.457 31.447 1.00 97.69 305 GLY A O 1
ATOM 2473 N N . VAL A 1 306 ? -27.420 -15.632 33.687 1.00 97.94 306 VAL A N 1
ATOM 2474 C CA . VAL A 1 306 ? -27.681 -14.206 33.950 1.00 97.94 306 VAL A CA 1
ATOM 2475 C C . VAL A 1 306 ? -26.530 -13.338 33.445 1.00 97.94 306 VAL A C 1
ATOM 2477 O O . VAL A 1 306 ? -26.784 -12.329 32.791 1.00 97.94 306 VAL A O 1
ATOM 2480 N N . PHE A 1 307 ? -25.281 -13.736 33.701 1.00 97.94 307 PHE A N 1
ATOM 2481 C CA . PHE A 1 307 ? -24.102 -13.014 33.231 1.00 97.94 307 PHE A CA 1
ATOM 2482 C C . PHE A 1 307 ? -24.041 -12.956 31.703 1.00 97.94 307 PHE A C 1
ATOM 2484 O O . PHE A 1 307 ? -23.932 -11.862 31.163 1.00 97.94 307 PHE A O 1
ATOM 2491 N N . CYS A 1 308 ? -24.172 -14.088 31.006 1.00 98.00 308 CYS A N 1
ATOM 2492 C CA . CYS A 1 308 ? -24.151 -14.132 29.542 1.00 98.00 308 CYS A CA 1
ATOM 2493 C C . CYS A 1 308 ? -25.284 -13.282 28.949 1.00 98.00 308 CYS A C 1
ATOM 2495 O O . CYS A 1 308 ? -25.071 -12.526 28.006 1.00 98.00 308 CYS A O 1
ATOM 2497 N N . SER A 1 309 ? -26.483 -13.332 29.543 1.00 98.06 309 SER A N 1
ATOM 2498 C CA . SER A 1 309 ? -27.609 -12.488 29.116 1.00 98.06 309 SER A CA 1
ATOM 2499 C C . SER A 1 309 ? -27.312 -10.997 29.299 1.00 98.06 309 SER A C 1
ATOM 2501 O O . SER A 1 309 ? -27.565 -10.204 28.395 1.00 98.06 309 SER A O 1
ATOM 2503 N N . TRP A 1 310 ? -26.751 -10.609 30.447 1.00 98.25 310 TRP A N 1
ATOM 2504 C CA . TRP A 1 310 ? -26.347 -9.229 30.715 1.00 98.25 310 TRP A CA 1
ATOM 2505 C C . TRP A 1 310 ? -25.224 -8.764 29.780 1.00 98.25 310 TRP A C 1
ATOM 2507 O O . TRP A 1 310 ? -25.325 -7.678 29.216 1.00 98.25 310 TRP A O 1
ATOM 2517 N N . ALA A 1 311 ? -24.193 -9.587 29.574 1.00 98.19 311 ALA A N 1
ATOM 2518 C CA . ALA A 1 311 ? -23.071 -9.288 28.691 1.00 98.19 311 ALA A CA 1
ATOM 2519 C C . ALA A 1 311 ? -23.551 -9.080 27.249 1.00 98.19 311 ALA A C 1
ATOM 2521 O O . ALA A 1 311 ? -23.160 -8.105 26.612 1.00 98.19 311 ALA A O 1
ATOM 2522 N N . ASN A 1 312 ? -24.469 -9.926 26.770 1.00 97.94 312 ASN A N 1
ATOM 2523 C CA . ASN A 1 312 ? -25.069 -9.786 25.446 1.00 97.94 312 ASN A CA 1
ATOM 2524 C C . ASN A 1 312 ? -25.830 -8.462 25.293 1.00 97.94 312 ASN A C 1
ATOM 2526 O O . ASN A 1 312 ? -25.595 -7.756 24.319 1.00 97.94 312 ASN A O 1
ATOM 2530 N N . VAL A 1 313 ? -26.674 -8.091 26.266 1.00 98.12 313 VAL A N 1
ATOM 2531 C CA . VAL A 1 313 ? -27.387 -6.796 26.264 1.00 98.12 313 VAL A CA 1
ATOM 2532 C C . VAL A 1 313 ? -26.404 -5.624 26.317 1.00 98.12 313 VAL A C 1
ATOM 2534 O O . VAL A 1 313 ? -26.565 -4.634 25.608 1.00 98.12 313 VAL A O 1
ATOM 2537 N N . GLN A 1 314 ? -25.357 -5.729 27.135 1.00 98.19 314 GLN A N 1
ATOM 2538 C CA . GLN A 1 314 ? -24.338 -4.691 27.252 1.00 98.19 314 GLN A CA 1
ATOM 2539 C C . GLN A 1 314 ? -23.595 -4.477 25.925 1.00 98.19 314 GLN A C 1
ATOM 2541 O O . GLN A 1 314 ? -23.366 -3.334 25.524 1.00 98.19 314 GLN A O 1
ATOM 2546 N N . VAL A 1 315 ? -23.248 -5.560 25.225 1.00 97.75 315 VAL A N 1
ATOM 2547 C CA . VAL A 1 315 ? -22.610 -5.502 23.906 1.00 97.75 315 VAL A CA 1
ATOM 2548 C C . VAL A 1 315 ? -23.576 -4.938 22.858 1.00 97.75 315 VAL A C 1
ATOM 2550 O O . VAL A 1 315 ? -23.224 -3.960 22.195 1.00 97.75 315 VAL A O 1
ATOM 2553 N N . SER A 1 316 ? -24.785 -5.497 22.725 1.00 97.31 316 SER A N 1
ATOM 2554 C CA . SER A 1 316 ? -25.726 -5.144 21.649 1.00 97.31 316 SER A CA 1
ATOM 2555 C C . SER A 1 316 ? -26.328 -3.750 21.788 1.00 97.31 316 SER A C 1
ATOM 2557 O O . SER A 1 316 ? -26.423 -3.010 20.812 1.00 97.31 316 SER A O 1
ATOM 2559 N N . ASP A 1 317 ? -26.733 -3.367 22.998 1.00 97.19 317 ASP A N 1
ATOM 2560 C CA . ASP A 1 317 ? -27.580 -2.187 23.179 1.00 97.19 317 ASP A CA 1
ATOM 2561 C C . ASP A 1 317 ? -26.755 -0.964 23.583 1.00 97.19 317 ASP A C 1
ATOM 2563 O O . ASP A 1 317 ? -27.073 0.164 23.199 1.00 97.19 317 ASP A O 1
ATOM 2567 N N . VAL A 1 318 ? -25.685 -1.169 24.358 1.00 98.00 318 VAL A N 1
ATOM 2568 C CA . VAL A 1 318 ? -24.908 -0.073 24.952 1.00 98.00 318 VAL A CA 1
ATOM 2569 C C . VAL A 1 318 ? -23.622 0.182 24.175 1.00 98.00 318 VAL A C 1
ATOM 2571 O O . VAL A 1 318 ? -23.417 1.295 23.680 1.00 98.00 318 VAL A O 1
ATOM 2574 N N . LEU A 1 319 ? -22.751 -0.825 24.059 1.00 97.88 319 LEU A N 1
ATOM 2575 C CA . LEU A 1 319 ? -21.429 -0.658 23.451 1.00 97.88 319 LEU A CA 1
ATOM 2576 C C . LEU A 1 319 ? -21.524 -0.420 21.941 1.00 97.88 319 LEU A C 1
ATOM 2578 O O . LEU A 1 319 ? -20.962 0.564 21.464 1.00 97.88 319 LEU A O 1
ATOM 2582 N N . GLN A 1 320 ? -22.319 -1.206 21.210 1.00 97.94 320 GLN A N 1
ATOM 2583 C CA . GLN A 1 320 ? -22.544 -0.986 19.773 1.00 97.94 320 GLN A CA 1
ATOM 2584 C C . GLN A 1 320 ? -23.189 0.377 19.477 1.00 97.94 320 GLN A C 1
ATOM 2586 O O . GLN A 1 320 ? -22.772 1.082 18.557 1.00 97.94 320 GLN A O 1
ATOM 2591 N N . ALA A 1 321 ? -24.171 0.808 20.277 1.00 97.94 321 ALA A N 1
ATOM 2592 C CA . ALA A 1 321 ? -24.784 2.126 20.102 1.00 97.94 321 ALA A CA 1
ATOM 2593 C C . ALA A 1 321 ? -23.785 3.266 20.353 1.00 97.94 321 ALA A C 1
ATOM 2595 O O . ALA A 1 321 ? -23.824 4.292 19.670 1.00 97.94 321 ALA A O 1
ATOM 2596 N N . ARG A 1 322 ? -22.883 3.105 21.329 1.00 98.19 322 ARG A N 1
ATOM 2597 C CA . ARG A 1 322 ? -21.814 4.070 21.607 1.00 98.19 322 ARG A CA 1
ATOM 2598 C C . ARG A 1 322 ? -20.768 4.085 20.491 1.00 98.19 322 ARG A C 1
ATOM 2600 O O . ARG A 1 322 ? -20.391 5.172 20.060 1.00 98.19 322 ARG A O 1
ATOM 2607 N N . GLN A 1 323 ? -20.355 2.918 20.001 1.00 97.75 323 GLN A N 1
ATOM 2608 C CA . GLN A 1 323 ? -19.442 2.781 18.866 1.00 97.75 323 GLN A CA 1
ATOM 2609 C C . GLN A 1 323 ? -20.002 3.480 17.625 1.00 97.75 323 GLN A C 1
ATOM 2611 O O . GLN A 1 323 ? -19.316 4.302 17.023 1.00 97.75 323 GLN A O 1
ATOM 2616 N N . LYS A 1 324 ? -21.282 3.251 17.307 1.00 98.25 324 LYS A N 1
ATOM 2617 C CA . LYS A 1 324 ? -21.964 3.907 16.186 1.00 98.25 324 LYS A CA 1
ATOM 2618 C C . LYS A 1 324 ? -21.912 5.435 16.286 1.00 98.25 324 LYS A C 1
ATOM 2620 O O . LYS A 1 324 ? -21.575 6.090 15.308 1.00 98.25 324 LYS A O 1
ATOM 2625 N N . ARG A 1 325 ? -22.169 6.012 17.468 1.00 98.50 325 ARG A N 1
ATOM 2626 C CA . ARG A 1 325 ? -22.069 7.473 17.674 1.00 98.50 325 ARG A CA 1
ATOM 2627 C C . ARG A 1 325 ? -20.650 8.004 17.468 1.00 98.50 325 ARG A C 1
ATOM 2629 O O . ARG A 1 325 ? -20.481 9.114 16.969 1.00 98.50 325 ARG A O 1
ATOM 2636 N N . ILE A 1 326 ? -19.630 7.241 17.869 1.00 98.31 326 ILE A N 1
ATOM 2637 C CA . ILE A 1 326 ? -18.229 7.620 17.637 1.00 98.31 326 ILE A CA 1
ATOM 2638 C C . ILE A 1 326 ? -17.915 7.584 16.142 1.00 98.31 326 ILE A C 1
ATOM 2640 O O . ILE A 1 326 ? -17.330 8.534 15.638 1.00 98.31 326 ILE A O 1
ATOM 2644 N N . GLN A 1 327 ? -18.355 6.550 15.425 1.00 98.06 327 GLN A N 1
ATOM 264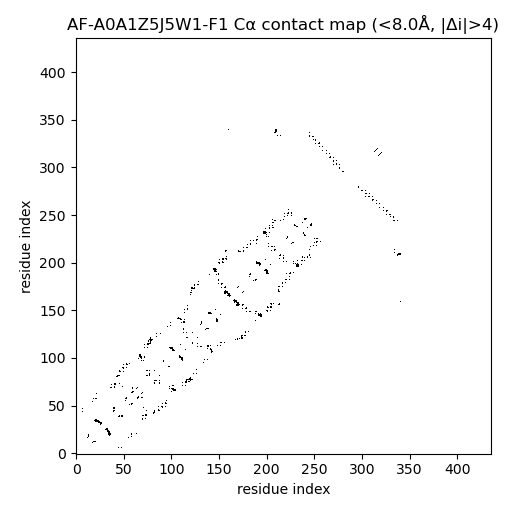5 C CA . GLN A 1 327 ? -18.177 6.448 13.974 1.00 98.06 327 GLN A CA 1
ATOM 2646 C C . GLN A 1 327 ? -18.897 7.575 13.222 1.00 98.06 327 GLN A C 1
ATOM 2648 O O . GLN A 1 327 ? -18.325 8.156 12.303 1.00 98.06 327 GLN A O 1
ATOM 2653 N N . GLU A 1 328 ? -20.110 7.939 13.646 1.00 98.25 328 GLU A N 1
ATOM 2654 C CA . GLU A 1 328 ? -20.829 9.115 13.138 1.00 98.25 328 GLU A CA 1
ATOM 2655 C C . GLU A 1 328 ? -20.029 10.404 13.387 1.00 98.25 328 GLU A C 1
ATOM 2657 O O . GLU A 1 328 ? -19.841 11.189 12.462 1.00 98.25 328 GLU A O 1
ATOM 2662 N N . SER A 1 329 ? -19.462 10.567 14.588 1.00 98.50 329 SER A N 1
ATOM 2663 C CA . SER A 1 329 ? -18.625 11.726 14.939 1.00 98.50 329 SER A CA 1
ATOM 2664 C C . SER A 1 329 ? -17.328 11.786 14.122 1.00 98.50 329 SER A C 1
ATOM 2666 O O . SER A 1 329 ? -16.927 12.858 13.680 1.00 98.50 329 SER A O 1
ATOM 2668 N N . ILE A 1 330 ? -16.670 10.644 13.893 1.00 98.25 330 ILE A N 1
ATOM 2669 C CA . ILE A 1 330 ? -15.492 10.541 13.019 1.00 98.25 330 ILE A CA 1
ATOM 2670 C C . ILE A 1 330 ? -15.869 10.971 11.599 1.00 98.25 330 ILE A C 1
ATOM 2672 O O . ILE A 1 330 ? -15.168 11.784 11.000 1.00 98.25 330 ILE A O 1
ATOM 2676 N N . ALA A 1 331 ? -16.997 10.480 11.079 1.00 97.88 331 ALA A N 1
ATOM 2677 C CA . ALA A 1 331 ? -17.480 10.841 9.751 1.00 97.88 331 ALA A CA 1
ATOM 2678 C C . ALA A 1 331 ? -17.837 12.335 9.641 1.00 97.88 331 ALA A C 1
ATOM 2680 O O . ALA A 1 331 ? -17.562 12.949 8.612 1.00 97.88 331 ALA A O 1
ATOM 2681 N N . ASP A 1 332 ? -18.409 12.932 10.692 1.00 98.25 332 ASP A N 1
ATOM 2682 C CA . ASP A 1 332 ? -18.666 14.374 10.765 1.00 98.25 332 ASP A CA 1
ATOM 2683 C C . ASP A 1 332 ? -17.369 15.190 10.726 1.00 98.25 332 ASP A C 1
ATOM 2685 O O . ASP A 1 332 ? -17.292 16.168 9.986 1.00 98.25 332 ASP A O 1
ATOM 2689 N N . VAL A 1 333 ? -16.334 14.779 11.468 1.00 98.12 333 VAL A N 1
ATOM 2690 C CA . VAL A 1 333 ? -15.023 15.451 11.452 1.00 98.12 333 VAL A CA 1
ATOM 2691 C C . VAL A 1 333 ? -14.352 15.340 10.082 1.00 98.12 333 VAL A C 1
ATOM 2693 O O . VAL A 1 333 ? -13.812 16.337 9.608 1.00 98.12 333 VAL A O 1
ATOM 2696 N N . CYS A 1 334 ? -14.426 14.174 9.431 1.00 97.75 334 CYS A N 1
ATOM 2697 C CA . CYS A 1 334 ? -13.908 13.984 8.071 1.00 97.75 334 CYS A CA 1
ATOM 2698 C C . CYS A 1 334 ? -14.573 14.956 7.092 1.00 97.75 334 CYS A C 1
ATOM 2700 O O . CYS A 1 334 ? -13.881 15.730 6.441 1.00 97.75 334 CYS A O 1
ATOM 2702 N N . ARG A 1 335 ? -15.915 15.000 7.074 1.00 97.81 335 ARG A N 1
ATOM 2703 C CA . ARG A 1 335 ? -16.683 15.932 6.229 1.00 97.81 335 ARG A CA 1
ATOM 2704 C C . ARG A 1 335 ? -16.390 17.400 6.533 1.00 97.81 335 ARG A C 1
ATOM 2706 O O . ARG A 1 335 ? -16.400 18.219 5.627 1.00 97.81 335 ARG A O 1
ATOM 2713 N N . LEU A 1 336 ? -16.186 17.742 7.806 1.00 97.81 336 LEU A N 1
ATOM 2714 C CA . LEU A 1 336 ? -15.936 19.119 8.235 1.00 97.81 336 LEU A CA 1
ATOM 2715 C C . LEU A 1 336 ? -14.568 19.637 7.779 1.00 97.81 336 LEU A C 1
ATOM 2717 O O . LEU A 1 336 ? -14.423 20.833 7.546 1.00 97.81 336 LEU A O 1
ATOM 2721 N N . LEU A 1 337 ? -13.567 18.760 7.734 1.00 96.56 337 LEU A N 1
ATOM 2722 C CA . LEU A 1 337 ? -12.188 19.108 7.393 1.00 96.56 337 LEU A CA 1
ATOM 2723 C C . LEU A 1 337 ? -11.817 18.738 5.956 1.00 96.56 337 LEU A C 1
ATOM 2725 O O . LEU A 1 337 ? -10.684 18.973 5.553 1.00 96.56 337 LEU A O 1
ATOM 2729 N N . GLU A 1 338 ? -12.746 18.157 5.198 1.00 96.19 338 GLU A N 1
ATOM 2730 C CA . GLU A 1 338 ? -12.587 17.947 3.765 1.00 96.19 338 GLU A CA 1
ATOM 2731 C C . GLU A 1 338 ? -12.590 19.299 3.038 1.00 96.19 338 GLU A C 1
ATOM 2733 O O . GLU A 1 338 ? -13.449 20.149 3.286 1.00 96.19 338 GLU A O 1
ATOM 2738 N N . GLY A 1 339 ? -11.620 19.516 2.154 1.00 93.69 339 GLY A N 1
ATOM 2739 C CA . GLY A 1 339 ? -11.464 20.788 1.457 1.00 93.69 339 GLY A CA 1
ATOM 2740 C C . GLY A 1 339 ? -10.425 20.741 0.345 1.00 93.69 339 GLY A C 1
ATOM 2741 O O . GLY A 1 339 ? -9.708 19.751 0.185 1.00 93.69 339 GLY A O 1
ATOM 2742 N N . GLU A 1 340 ? -10.354 21.824 -0.425 1.00 88.19 340 GLU A N 1
ATOM 2743 C CA . GLU A 1 340 ? -9.339 22.005 -1.464 1.00 88.19 340 GLU A CA 1
ATOM 2744 C C . GLU A 1 340 ? -7.946 22.135 -0.845 1.00 88.19 340 GLU A C 1
ATOM 2746 O O . GLU A 1 340 ? -7.794 22.555 0.307 1.00 88.19 340 GLU A O 1
ATOM 2751 N N . ASP A 1 341 ? -6.929 21.734 -1.604 1.00 84.69 341 ASP A N 1
ATOM 2752 C CA . ASP A 1 341 ? -5.554 21.872 -1.155 1.00 84.69 341 ASP A CA 1
ATOM 2753 C C . ASP A 1 341 ? -5.206 23.349 -1.040 1.00 84.69 341 ASP A C 1
ATOM 2755 O O . ASP A 1 341 ? -5.335 24.114 -1.995 1.00 84.69 341 ASP A O 1
ATOM 2759 N N . VAL A 1 342 ? -4.747 23.740 0.145 1.00 81.94 342 VAL A N 1
ATOM 2760 C CA . VAL A 1 342 ? -4.088 25.030 0.309 1.00 81.94 342 VAL A CA 1
ATOM 2761 C C . VAL A 1 342 ? -2.771 24.923 -0.464 1.00 81.94 342 VAL A C 1
ATOM 2763 O O . VAL A 1 342 ? -2.011 23.981 -0.177 1.00 81.94 342 VAL A O 1
ATOM 2766 N N . PRO A 1 343 ? -2.519 25.809 -1.451 1.00 78.31 343 PRO A N 1
ATOM 2767 C CA . PRO A 1 343 ? -1.217 25.898 -2.093 1.00 78.31 343 PRO A CA 1
ATOM 2768 C C . PRO A 1 343 ? -0.173 26.014 -0.996 1.00 78.31 343 PRO A C 1
ATOM 2770 O O . PRO A 1 343 ? -0.413 26.706 -0.005 1.00 78.31 343 PRO A O 1
ATOM 2773 N N . ASP A 1 344 ? 0.940 25.306 -1.134 1.00 73.44 344 ASP A N 1
ATOM 2774 C CA . ASP A 1 344 ? 2.044 25.526 -0.216 1.00 73.44 344 ASP A CA 1
ATOM 2775 C C . ASP A 1 344 ? 2.475 26.977 -0.456 1.00 73.44 344 ASP A C 1
ATOM 2777 O O . ASP A 1 344 ? 3.012 27.288 -1.518 1.00 73.44 344 ASP A O 1
ATOM 2781 N N . GLU A 1 345 ? 2.098 27.885 0.456 1.00 67.12 345 GLU A N 1
ATOM 2782 C CA . GLU A 1 345 ? 2.616 29.249 0.454 1.00 67.12 345 GLU A CA 1
ATOM 2783 C C . GLU A 1 345 ? 4.124 29.066 0.430 1.00 67.12 345 GLU A C 1
ATOM 2785 O O . GLU A 1 345 ? 4.668 28.440 1.345 1.00 67.12 345 GLU A O 1
ATOM 2790 N N . GLU A 1 346 ? 4.753 29.460 -0.685 1.00 60.53 346 GLU A N 1
ATOM 2791 C CA . GLU A 1 346 ? 6.196 29.390 -0.842 1.00 60.53 346 GLU A CA 1
ATOM 2792 C C . GLU A 1 346 ? 6.749 30.037 0.413 1.00 60.53 346 GLU A C 1
ATOM 2794 O O . GLU A 1 346 ? 6.544 31.230 0.648 1.00 60.53 346 GLU A O 1
ATOM 2799 N N . TRP A 1 347 ? 7.343 29.219 1.282 1.00 57.34 347 TRP A N 1
ATOM 2800 C CA . TRP A 1 347 ? 8.155 29.728 2.360 1.00 57.34 347 TRP A CA 1
ATOM 2801 C C . TRP A 1 347 ? 9.314 30.373 1.620 1.00 57.34 347 TRP A C 1
ATOM 2803 O O . TRP A 1 347 ? 10.295 29.702 1.311 1.00 57.34 347 TRP A O 1
ATOM 2813 N N . GLU A 1 348 ? 9.128 31.632 1.212 1.00 53.84 348 GLU A N 1
ATOM 2814 C CA . GLU A 1 348 ? 10.203 32.531 0.861 1.00 53.84 348 GLU A CA 1
ATOM 2815 C C . GLU A 1 348 ? 11.102 32.431 2.081 1.00 53.84 348 GLU A C 1
ATOM 2817 O O . GLU A 1 348 ? 10.764 32.900 3.171 1.00 53.84 348 GLU A O 1
ATOM 2822 N N . GLU A 1 349 ? 12.149 31.619 1.944 1.00 57.78 349 GLU A N 1
ATOM 2823 C CA . GLU A 1 349 ? 13.221 31.550 2.902 1.00 57.78 349 GLU A CA 1
ATOM 2824 C C . GLU A 1 349 ? 13.762 32.972 2.907 1.00 57.78 349 GLU A C 1
ATOM 2826 O O . GLU A 1 349 ? 14.633 33.327 2.114 1.00 57.78 349 GLU A O 1
ATOM 2831 N N . ASP A 1 350 ? 13.218 33.800 3.799 1.00 53.38 350 ASP A N 1
ATOM 2832 C CA . ASP A 1 350 ? 13.912 34.909 4.420 1.00 53.38 350 ASP A CA 1
ATOM 2833 C C . ASP A 1 350 ? 15.088 34.261 5.163 1.00 53.38 350 ASP A C 1
ATOM 2835 O O . ASP A 1 350 ? 15.117 34.133 6.390 1.00 53.38 350 ASP A O 1
ATOM 2839 N N . ALA A 1 351 ? 16.026 33.732 4.375 1.00 54.94 351 ALA A N 1
ATOM 2840 C CA . ALA A 1 351 ? 17.380 33.458 4.749 1.00 54.94 351 ALA A CA 1
ATOM 2841 C C . ALA A 1 351 ? 17.903 34.827 5.144 1.00 54.94 351 ALA A C 1
ATOM 2843 O O . ALA A 1 351 ? 18.316 35.633 4.315 1.00 54.94 351 ALA A O 1
ATOM 2844 N N . ASP A 1 352 ? 17.719 35.102 6.429 1.00 56.84 352 ASP A N 1
ATOM 2845 C CA . ASP A 1 352 ? 18.444 36.074 7.207 1.00 56.84 352 ASP A CA 1
ATOM 2846 C C . ASP A 1 352 ? 19.916 35.865 6.842 1.00 56.84 352 ASP A C 1
ATOM 2848 O O . ASP A 1 352 ? 20.582 34.963 7.360 1.00 56.84 352 ASP A O 1
ATOM 2852 N N . ASP A 1 353 ? 20.359 36.636 5.841 1.00 52.59 353 ASP A N 1
ATOM 2853 C CA . ASP A 1 353 ? 21.736 36.990 5.514 1.00 52.59 353 ASP A CA 1
ATOM 2854 C C . ASP A 1 353 ? 22.289 37.655 6.780 1.00 52.59 353 ASP A C 1
ATOM 2856 O O . ASP A 1 353 ? 22.474 38.868 6.866 1.00 52.59 353 ASP A O 1
ATOM 2860 N N . GLY A 1 354 ? 22.463 36.845 7.824 1.00 57.22 354 GLY A N 1
ATOM 2861 C CA . GLY A 1 354 ? 23.166 37.185 9.036 1.00 57.22 354 GLY A CA 1
ATOM 2862 C C . GLY A 1 354 ? 24.608 37.360 8.629 1.00 57.22 354 GLY A C 1
ATOM 2863 O O . GLY A 1 354 ? 25.386 36.413 8.682 1.00 57.22 354 GLY A O 1
ATOM 2864 N N . GLU A 1 355 ? 24.889 38.564 8.139 1.00 56.62 355 GLU A N 1
ATOM 2865 C CA . GLU A 1 355 ? 26.188 39.127 7.849 1.00 56.62 355 GLU A CA 1
ATOM 2866 C C . GLU A 1 355 ? 27.172 38.635 8.913 1.00 56.62 355 GLU A C 1
ATOM 2868 O O . GLU A 1 355 ? 27.172 39.097 10.058 1.00 56.62 355 GLU A O 1
ATOM 2873 N N . ASP A 1 356 ? 28.006 37.667 8.532 1.00 55.12 356 ASP A N 1
ATOM 2874 C CA . ASP A 1 356 ? 29.265 37.404 9.206 1.00 55.12 356 ASP A CA 1
ATOM 2875 C C . ASP A 1 356 ? 30.095 38.692 9.068 1.00 55.12 356 ASP A C 1
ATOM 2877 O O . ASP A 1 356 ? 30.840 38.890 8.105 1.00 55.12 356 ASP A O 1
ATOM 2881 N N . GLU A 1 357 ? 29.919 39.612 10.021 1.00 54.41 357 GLU A N 1
ATOM 2882 C CA . GLU A 1 357 ? 30.873 40.673 10.321 1.00 54.41 357 GLU A CA 1
ATOM 2883 C C . GLU A 1 357 ? 32.207 40.007 10.701 1.00 54.41 357 GLU A C 1
ATOM 2885 O O . GLU A 1 357 ? 32.518 39.786 11.874 1.00 54.41 357 GLU A O 1
ATOM 2890 N N . ASP A 1 358 ? 33.012 39.678 9.688 1.00 57.97 358 ASP A N 1
ATOM 2891 C CA . ASP A 1 358 ? 34.418 39.310 9.832 1.00 57.97 358 ASP A CA 1
ATOM 2892 C C . ASP A 1 358 ? 35.222 40.553 10.244 1.00 57.97 358 ASP A C 1
ATOM 2894 O O . ASP A 1 358 ? 35.827 41.276 9.446 1.00 57.97 358 ASP A O 1
ATOM 2898 N N . GLY A 1 359 ? 35.180 40.832 11.545 1.00 62.25 359 GLY A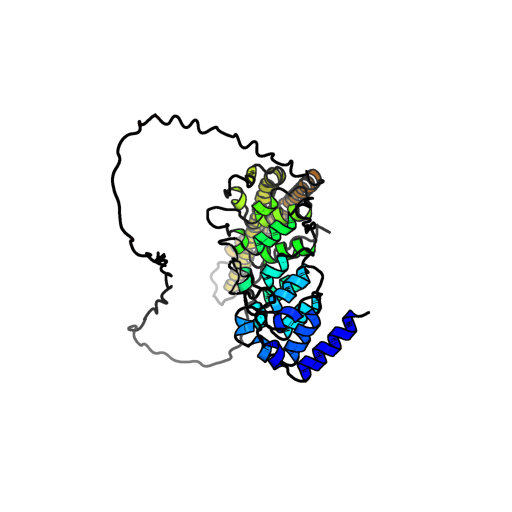 N 1
ATOM 2899 C CA . GLY A 1 359 ? 36.179 41.626 12.238 1.00 62.25 359 GLY A CA 1
AT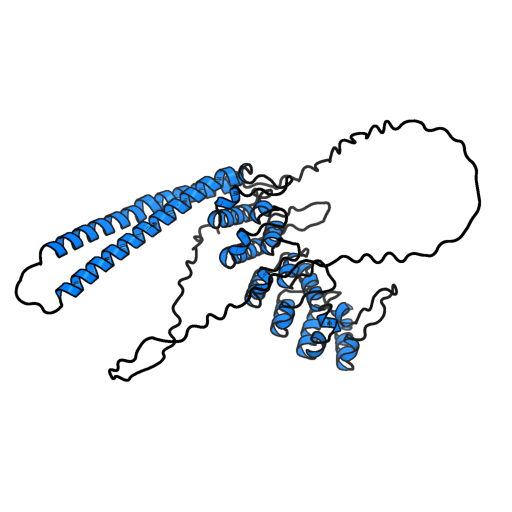OM 2900 C C . GLY A 1 359 ? 37.486 40.839 12.349 1.00 62.25 359 GLY A C 1
ATOM 2901 O O . GLY A 1 359 ? 37.736 40.206 13.373 1.00 62.25 359 GLY A O 1
ATOM 2902 N N . GLY A 1 360 ? 38.330 40.921 11.316 1.00 50.72 360 GLY A N 1
ATOM 2903 C CA . GLY A 1 360 ? 39.640 40.268 11.249 1.00 50.72 360 GLY A CA 1
ATOM 2904 C C . GLY A 1 360 ? 40.780 41.236 10.918 1.00 50.72 360 GLY A C 1
ATOM 2905 O O . GLY A 1 360 ? 40.859 41.802 9.834 1.00 50.72 360 GLY A O 1
ATOM 2906 N N . GLU A 1 361 ? 41.664 41.433 11.889 1.00 47.69 361 GLU A N 1
ATOM 2907 C CA . GLU A 1 361 ? 42.726 42.434 11.989 1.00 47.69 361 GLU A CA 1
ATOM 2908 C C . GLU A 1 361 ? 43.834 42.417 10.917 1.00 47.69 361 GLU A C 1
ATOM 2910 O O . GLU A 1 361 ? 44.204 41.410 10.317 1.00 47.69 361 GLU A O 1
ATOM 2915 N N . ALA A 1 362 ? 44.441 43.596 10.775 1.00 52.22 362 ALA A N 1
ATOM 2916 C CA . ALA A 1 362 ? 45.628 43.889 9.994 1.00 52.22 362 ALA A CA 1
ATOM 2917 C C . ALA A 1 362 ? 46.871 43.082 10.417 1.00 52.22 362 ALA A C 1
ATOM 2919 O O . ALA A 1 362 ? 47.280 43.128 11.576 1.00 52.22 362 ALA A O 1
ATOM 2920 N N . PHE A 1 363 ? 47.576 42.504 9.440 1.00 43.66 363 PHE A N 1
ATOM 2921 C CA . PHE A 1 363 ? 49.002 42.193 9.560 1.00 43.66 363 PHE A CA 1
ATOM 2922 C C . PHE A 1 363 ? 49.790 42.720 8.356 1.00 43.66 363 PHE A C 1
ATOM 2924 O O . PHE A 1 363 ? 49.432 42.529 7.195 1.00 43.66 363 PHE A O 1
ATOM 2931 N N . SER A 1 364 ? 50.857 43.444 8.692 1.00 50.72 364 SER A N 1
ATOM 2932 C CA . SER A 1 364 ? 51.785 44.166 7.822 1.00 50.72 364 SER A CA 1
ATOM 2933 C C . SER A 1 364 ? 52.566 43.278 6.839 1.00 50.72 364 SER A C 1
ATOM 2935 O O . SER A 1 364 ? 52.798 42.104 7.124 1.00 50.72 364 SER A O 1
ATOM 2937 N N . PRO A 1 365 ? 53.075 43.853 5.730 1.00 56.53 365 PRO A N 1
ATOM 2938 C CA . PRO A 1 365 ? 53.940 43.164 4.782 1.00 56.53 365 PRO A CA 1
ATOM 2939 C C . PRO A 1 365 ? 55.418 43.389 5.128 1.00 56.53 365 PRO A C 1
ATOM 2941 O O . PRO A 1 365 ? 55.823 44.533 5.292 1.00 56.53 365 PRO A O 1
ATOM 2944 N N . GLU A 1 366 ? 56.231 42.332 5.182 1.00 49.28 366 GLU A N 1
ATOM 2945 C CA . GLU A 1 366 ? 57.673 42.376 4.870 1.00 49.28 366 GLU A CA 1
ATOM 2946 C C . GLU A 1 366 ? 58.302 40.980 4.995 1.00 49.28 366 GLU A C 1
ATOM 2948 O O . GLU A 1 366 ? 58.126 40.305 6.006 1.00 49.28 366 GLU A O 1
ATOM 2953 N N . GLY A 1 367 ? 59.087 40.571 3.993 1.00 43.28 367 GLY A N 1
ATOM 2954 C CA . GLY A 1 367 ? 60.027 39.456 4.142 1.00 43.28 367 GLY A CA 1
ATOM 2955 C C . GLY A 1 367 ? 60.213 38.599 2.897 1.00 43.28 367 GLY A C 1
ATOM 2956 O O . GLY A 1 367 ? 59.562 37.576 2.740 1.00 43.28 367 GLY A O 1
ATOM 2957 N N . ALA A 1 368 ? 61.130 39.022 2.031 1.00 51.19 368 ALA A N 1
ATOM 2958 C CA . ALA A 1 368 ? 61.665 38.251 0.916 1.00 51.19 368 ALA A CA 1
ATOM 2959 C C . ALA A 1 368 ? 62.470 37.012 1.365 1.00 51.19 368 ALA A C 1
ATOM 2961 O O . ALA A 1 368 ? 63.089 37.054 2.427 1.00 51.19 368 ALA A O 1
ATOM 2962 N N . ASN A 1 369 ? 62.477 35.983 0.502 1.00 43.03 369 ASN A N 1
ATOM 2963 C CA . ASN A 1 369 ? 63.465 34.900 0.273 1.00 43.03 369 ASN A CA 1
ATOM 2964 C C . ASN A 1 369 ? 62.722 33.577 0.021 1.00 43.03 369 ASN A C 1
ATOM 2966 O O . ASN A 1 369 ? 61.662 33.359 0.587 1.00 43.03 369 ASN A O 1
ATOM 2970 N N . GLU A 1 370 ? 63.182 32.594 -0.737 1.00 44.53 370 GLU A N 1
ATOM 2971 C CA . GLU A 1 370 ? 64.221 32.398 -1.752 1.00 44.53 370 GLU A CA 1
ATOM 2972 C C . GLU A 1 370 ? 63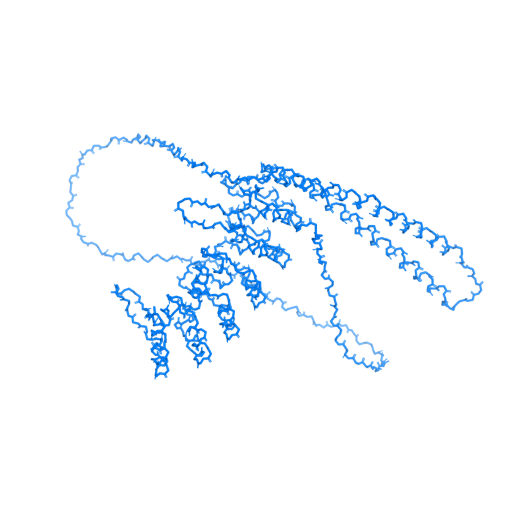.819 31.074 -2.449 1.00 44.53 370 GLU A C 1
ATOM 2974 O O . GLU A 1 370 ? 62.872 30.398 -2.051 1.00 44.53 370 GLU A O 1
ATOM 2979 N N . GLU A 1 371 ? 64.511 30.725 -3.520 1.00 54.53 371 GLU A N 1
ATOM 2980 C CA . GLU A 1 371 ? 64.167 29.692 -4.493 1.00 54.53 371 GLU A CA 1
ATOM 2981 C C . GLU A 1 371 ? 64.221 28.223 -3.999 1.00 54.53 371 GLU A C 1
ATOM 2983 O O . GLU A 1 371 ? 65.172 27.810 -3.340 1.00 54.53 371 GLU A O 1
ATOM 2988 N N . GLY A 1 372 ? 63.278 27.408 -4.507 1.00 41.12 372 GLY A N 1
ATOM 2989 C CA . GLY A 1 372 ? 63.464 25.995 -4.906 1.00 41.12 372 GLY A CA 1
ATOM 2990 C C . GLY A 1 372 ? 63.126 24.890 -3.884 1.00 41.12 372 GLY A C 1
ATOM 2991 O O . GLY A 1 372 ? 63.024 25.159 -2.694 1.00 41.12 372 GLY A O 1
ATOM 2992 N N . PRO A 1 373 ? 63.059 23.602 -4.295 1.00 53.31 373 PRO A N 1
ATOM 2993 C CA . PRO A 1 373 ? 62.639 23.024 -5.576 1.00 53.31 373 PRO A CA 1
ATOM 2994 C C . PRO A 1 373 ? 61.484 21.993 -5.430 1.00 53.31 373 PRO A C 1
ATOM 2996 O O . PRO A 1 373 ? 61.241 21.448 -4.361 1.00 53.31 373 PRO A O 1
ATOM 2999 N N . SER A 1 374 ? 60.813 21.717 -6.557 1.00 54.22 374 SER A N 1
ATOM 3000 C CA . SER A 1 374 ? 60.057 20.499 -6.926 1.00 54.22 374 SER A CA 1
ATOM 3001 C C . SER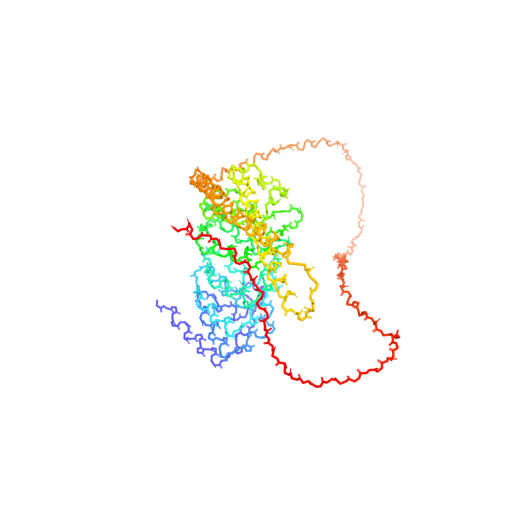 A 1 374 ? 59.939 19.388 -5.864 1.00 54.22 374 SER A C 1
ATOM 3003 O O . SER A 1 374 ? 60.906 18.655 -5.654 1.00 54.22 374 SER A O 1
ATOM 3005 N N . SER A 1 375 ? 58.738 19.182 -5.305 1.00 44.66 375 SER A N 1
ATOM 3006 C CA . SER A 1 375 ? 58.397 17.976 -4.537 1.00 44.66 375 SER A CA 1
ATOM 3007 C C . SER A 1 375 ? 57.234 17.211 -5.163 1.00 44.66 375 SER A C 1
ATOM 3009 O O . SER A 1 375 ? 56.291 17.797 -5.694 1.00 44.66 375 SER A O 1
ATOM 3011 N N . ASP A 1 376 ? 57.375 15.895 -5.079 1.00 42.97 376 ASP A N 1
ATOM 3012 C CA . ASP A 1 376 ? 56.548 14.833 -5.624 1.00 42.97 376 ASP A CA 1
ATOM 3013 C C . ASP A 1 376 ? 55.040 14.982 -5.404 1.00 42.97 376 ASP A C 1
ATOM 3015 O O . ASP A 1 376 ? 54.557 15.394 -4.350 1.00 42.97 376 ASP A O 1
ATOM 3019 N N . SER A 1 377 ? 54.319 14.556 -6.437 1.00 49.31 377 SER A N 1
ATOM 3020 C CA . SER A 1 377 ? 52.909 14.192 -6.441 1.00 49.31 377 SER A CA 1
ATOM 3021 C C . SER A 1 377 ? 52.636 13.100 -5.408 1.00 49.31 377 SER A C 1
ATOM 3023 O O . SER A 1 377 ? 53.007 11.943 -5.616 1.00 49.31 377 SER A O 1
ATOM 3025 N N . VAL A 1 378 ? 51.994 13.485 -4.309 1.00 49.47 378 VAL A N 1
ATOM 3026 C CA . VAL A 1 378 ? 51.457 12.573 -3.301 1.00 49.47 378 VAL A CA 1
ATOM 3027 C C . VAL A 1 378 ? 50.072 12.140 -3.778 1.00 49.47 378 VAL A C 1
ATOM 3029 O O . VAL A 1 378 ? 49.201 12.973 -4.020 1.00 49.47 378 VAL A O 1
ATOM 3032 N N . GLU A 1 379 ? 49.923 10.843 -4.016 1.00 50.84 379 GLU A N 1
ATOM 3033 C CA . GLU A 1 379 ? 48.641 10.189 -4.249 1.00 50.84 379 GLU A CA 1
ATOM 3034 C C . GLU A 1 379 ? 47.940 10.085 -2.889 1.00 50.84 379 GLU A C 1
ATOM 3036 O O . GLU A 1 379 ? 48.370 9.320 -2.027 1.00 50.84 379 GLU A O 1
ATOM 3041 N N . ASP A 1 380 ? 46.907 10.904 -2.680 1.00 46.88 380 ASP A N 1
ATOM 3042 C CA . ASP A 1 380 ? 46.001 10.784 -1.538 1.00 46.88 380 ASP A CA 1
ATOM 3043 C C . ASP A 1 380 ? 45.123 9.538 -1.744 1.00 46.88 380 ASP A C 1
ATOM 3045 O O . ASP A 1 380 ? 44.105 9.555 -2.443 1.00 46.88 380 ASP A O 1
ATOM 3049 N N . GLU A 1 381 ? 45.575 8.421 -1.174 1.00 50.97 381 GLU A N 1
ATOM 3050 C CA . GLU A 1 381 ? 44.760 7.240 -0.907 1.00 50.97 381 GLU A CA 1
ATOM 3051 C C . GLU A 1 381 ? 43.860 7.537 0.303 1.00 50.97 381 GLU A C 1
ATOM 3053 O O . GLU A 1 381 ? 44.271 7.402 1.455 1.00 50.97 381 GLU A O 1
ATOM 3058 N N . ASP A 1 382 ? 42.620 7.956 0.038 1.00 52.41 382 ASP A N 1
ATOM 3059 C CA . ASP A 1 382 ? 41.553 7.995 1.042 1.00 52.41 382 ASP A CA 1
ATOM 3060 C C . ASP A 1 382 ? 41.118 6.559 1.390 1.00 52.41 382 ASP A C 1
ATOM 3062 O O . ASP A 1 382 ? 40.148 6.013 0.851 1.00 52.41 382 ASP A O 1
ATOM 3066 N N . ASP A 1 383 ? 41.880 5.954 2.299 1.00 49.25 383 ASP A N 1
ATOM 3067 C CA . ASP A 1 383 ? 41.604 4.698 2.994 1.00 49.25 383 ASP A CA 1
ATOM 3068 C C . ASP A 1 383 ? 40.484 4.937 4.024 1.00 49.25 383 ASP A C 1
ATOM 3070 O O . ASP A 1 383 ? 40.707 5.254 5.195 1.00 49.25 383 ASP A O 1
ATOM 3074 N N . TRP A 1 384 ? 39.232 4.883 3.565 1.00 65.06 384 TRP A N 1
ATOM 3075 C CA . TRP A 1 384 ? 38.079 4.850 4.463 1.00 65.06 384 TRP A CA 1
ATOM 3076 C C . TRP A 1 384 ? 37.954 3.442 5.040 1.00 65.06 384 TRP A C 1
ATOM 3078 O O . TRP A 1 384 ? 37.271 2.591 4.469 1.00 65.06 384 TRP A O 1
ATOM 3088 N N . ASP A 1 385 ? 38.608 3.233 6.185 1.00 47.31 385 ASP A N 1
ATOM 3089 C CA . ASP A 1 385 ? 38.447 2.066 7.049 1.00 47.31 385 ASP A CA 1
ATOM 3090 C C . ASP A 1 385 ? 36.956 1.774 7.290 1.00 47.31 385 ASP A C 1
ATOM 3092 O O . ASP A 1 385 ? 36.235 2.460 8.025 1.00 47.31 385 ASP A O 1
ATOM 3096 N N . GLU A 1 386 ? 36.491 0.719 6.626 1.00 47.34 386 GLU A N 1
ATOM 3097 C CA . GLU A 1 386 ? 35.142 0.174 6.676 1.00 47.34 386 GLU A CA 1
ATOM 3098 C C . GLU A 1 386 ? 34.985 -0.734 7.908 1.00 47.34 386 GLU A C 1
ATOM 3100 O O . GLU A 1 386 ? 34.633 -1.906 7.809 1.00 47.34 386 GLU A O 1
ATOM 3105 N N . ASP A 1 387 ? 35.201 -0.181 9.102 1.00 50.03 387 ASP A N 1
ATOM 3106 C CA . ASP A 1 387 ? 34.868 -0.847 10.362 1.00 50.03 387 ASP A CA 1
ATOM 3107 C C . ASP A 1 387 ? 33.410 -0.552 10.736 1.00 50.03 387 ASP A C 1
ATOM 3109 O O . ASP A 1 387 ? 33.078 0.254 11.608 1.00 50.03 387 ASP A O 1
ATOM 3113 N N . SER A 1 388 ? 32.492 -1.254 10.074 1.00 51.97 388 SER A N 1
ATOM 3114 C CA . SER A 1 388 ? 31.184 -1.534 10.670 1.00 51.97 388 SER A CA 1
ATOM 3115 C C . SER A 1 388 ? 30.952 -3.034 10.696 1.00 51.97 388 SER A C 1
ATOM 3117 O O . SER A 1 388 ? 30.364 -3.634 9.799 1.00 51.97 388 SER A O 1
ATOM 3119 N N . ALA A 1 389 ? 31.462 -3.607 11.787 1.00 44.78 389 ALA A N 1
ATOM 3120 C CA . ALA A 1 389 ? 31.180 -4.937 12.284 1.00 44.78 389 ALA A CA 1
ATOM 3121 C C . ALA A 1 389 ? 29.704 -5.298 12.071 1.00 44.78 389 ALA A C 1
ATOM 3123 O O . ALA A 1 389 ? 28.793 -4.774 12.714 1.00 44.78 389 ALA A O 1
ATOM 3124 N N . PHE A 1 390 ? 29.491 -6.209 11.131 1.00 40.72 390 PHE A N 1
ATOM 3125 C CA . PHE A 1 390 ? 28.255 -6.945 10.989 1.00 40.72 390 PHE A CA 1
ATOM 3126 C C . PHE A 1 390 ? 28.212 -7.922 12.168 1.00 40.72 390 PHE A C 1
ATOM 3128 O O . PHE A 1 390 ? 28.915 -8.935 12.159 1.00 40.72 390 PHE A O 1
ATOM 3135 N N . GLU A 1 391 ? 27.450 -7.585 13.213 1.00 42.41 391 GLU A N 1
ATOM 3136 C CA . GLU A 1 391 ? 27.078 -8.538 14.258 1.00 42.41 391 GLU A CA 1
ATOM 3137 C C . GLU A 1 391 ? 26.411 -9.730 13.571 1.00 42.41 391 GLU A C 1
ATOM 3139 O O . GLU A 1 391 ? 25.280 -9.674 13.088 1.00 42.41 391 GLU A O 1
ATOM 3144 N N . SER A 1 392 ? 27.198 -10.791 13.434 1.00 43.91 392 SER A N 1
ATOM 3145 C CA . SER A 1 392 ? 26.748 -12.081 12.957 1.00 43.91 392 SER A CA 1
ATOM 3146 C C . SER A 1 392 ? 25.991 -12.707 14.116 1.00 43.91 392 SER A C 1
ATOM 3148 O O . SER A 1 392 ? 26.598 -13.056 15.126 1.00 43.91 392 SER A O 1
ATOM 3150 N N . GLU A 1 393 ? 24.669 -12.793 13.987 1.00 42.28 393 GLU A N 1
ATOM 3151 C CA . GLU A 1 393 ? 23.828 -13.611 14.856 1.00 42.28 393 GLU A CA 1
ATOM 3152 C C . GLU A 1 393 ? 24.343 -15.054 14.769 1.00 42.28 393 GLU A C 1
ATOM 3154 O O . GLU A 1 393 ? 24.135 -15.755 13.779 1.00 42.28 393 GLU A O 1
ATOM 3159 N N . SER A 1 394 ? 25.110 -15.458 15.780 1.00 44.62 394 SER A N 1
ATOM 3160 C CA . SER A 1 394 ? 25.549 -16.828 15.982 1.00 44.62 394 SER A CA 1
ATOM 3161 C C . SER A 1 394 ? 24.339 -17.670 16.365 1.00 44.62 394 SER A C 1
ATOM 3163 O O . SER A 1 394 ? 23.699 -17.418 17.387 1.00 44.62 394 SER A O 1
ATOM 3165 N N . GLU A 1 395 ? 24.044 -18.671 15.544 1.00 44.59 395 GLU A N 1
ATOM 3166 C CA . GLU A 1 395 ? 23.200 -19.803 15.905 1.00 44.59 395 GLU A CA 1
ATOM 3167 C C . GLU A 1 395 ? 23.874 -20.530 17.083 1.00 44.59 395 GLU A C 1
ATOM 3169 O O . GLU A 1 395 ? 24.839 -21.271 16.906 1.00 44.59 395 GLU A O 1
ATOM 3174 N N . GLU A 1 396 ? 23.415 -20.261 18.310 1.00 42.72 396 GLU A N 1
ATOM 3175 C CA . GLU A 1 396 ? 23.703 -21.115 19.464 1.00 42.72 396 GLU A CA 1
ATOM 3176 C C . GLU A 1 396 ? 22.964 -22.443 19.260 1.00 42.72 396 GLU A C 1
ATOM 3178 O O . GLU A 1 396 ? 21.762 -22.566 19.511 1.00 42.72 396 GLU A O 1
ATOM 3183 N N . GLU A 1 397 ? 23.700 -23.446 18.783 1.00 43.88 397 GLU A N 1
ATOM 3184 C CA . GLU A 1 397 ? 23.342 -24.846 18.972 1.00 43.88 397 GLU A CA 1
ATOM 3185 C C . GLU A 1 397 ? 23.372 -25.143 20.476 1.00 43.88 397 GLU A C 1
ATOM 3187 O O . GLU A 1 397 ? 24.428 -25.198 21.109 1.00 43.88 397 GLU A O 1
ATOM 3192 N N . VAL A 1 398 ? 22.186 -25.288 21.067 1.00 44.97 398 VAL A N 1
ATOM 3193 C CA . VAL A 1 398 ? 22.039 -25.776 22.437 1.00 44.97 398 VAL A CA 1
ATOM 3194 C C . VAL A 1 398 ? 22.246 -27.288 22.407 1.00 44.97 398 VAL A C 1
ATOM 3196 O O . VAL A 1 398 ? 21.348 -28.048 22.043 1.00 44.97 398 VAL A O 1
ATOM 3199 N N . ASP A 1 399 ? 23.453 -27.696 22.776 1.00 44.31 399 ASP A N 1
ATOM 3200 C CA . ASP A 1 399 ? 23.842 -29.076 23.045 1.00 44.31 399 ASP A CA 1
ATOM 3201 C C . ASP A 1 399 ? 23.153 -29.536 24.349 1.00 44.31 399 ASP A C 1
ATOM 3203 O O . ASP A 1 399 ? 23.504 -29.093 25.447 1.00 44.31 399 ASP A O 1
ATOM 3207 N N . VAL A 1 400 ? 22.099 -30.353 24.227 1.00 54.53 400 VAL A N 1
ATOM 3208 C CA . VAL A 1 400 ? 21.400 -30.991 25.359 1.00 54.53 400 VAL A CA 1
ATOM 3209 C C . VAL A 1 400 ? 21.352 -32.501 25.143 1.00 54.53 400 VAL A C 1
ATOM 3211 O O . VAL A 1 400 ? 20.435 -33.030 24.517 1.00 54.53 400 VAL A O 1
ATOM 3214 N N . SER A 1 401 ? 22.329 -33.181 25.728 1.00 42.72 401 SER A N 1
ATOM 3215 C CA . SER A 1 401 ? 22.350 -34.608 26.080 1.00 42.72 401 SER A CA 1
ATOM 3216 C C . SER A 1 401 ? 23.457 -34.741 27.136 1.00 42.72 401 SER A C 1
ATOM 3218 O O . SER A 1 401 ? 24.512 -34.140 26.970 1.00 42.72 401 SER A O 1
ATOM 3220 N N . ASP A 1 402 ? 23.300 -35.353 28.302 1.00 43.62 402 ASP A N 1
ATOM 3221 C CA . ASP A 1 402 ? 22.678 -36.629 28.639 1.00 43.62 402 ASP A CA 1
ATOM 3222 C C . ASP A 1 402 ? 22.286 -36.645 30.135 1.00 43.62 402 ASP A C 1
ATOM 3224 O O . ASP A 1 402 ? 22.662 -35.749 30.890 1.00 43.62 402 ASP A O 1
ATOM 3228 N N . ASP A 1 403 ? 21.580 -37.708 30.532 1.00 50.88 403 ASP A N 1
ATOM 3229 C CA . ASP A 1 403 ? 21.287 -38.178 31.899 1.00 50.88 403 ASP A CA 1
ATOM 3230 C C . ASP A 1 403 ? 19.875 -37.888 32.428 1.00 50.88 403 ASP A C 1
ATOM 3232 O O . ASP A 1 403 ? 19.695 -37.103 33.359 1.00 50.88 403 ASP A O 1
ATOM 3236 N N . ILE A 1 404 ? 18.875 -38.615 31.908 1.00 49.47 404 ILE A N 1
ATOM 3237 C CA . ILE A 1 404 ? 17.741 -39.075 32.729 1.00 49.47 404 ILE A CA 1
ATOM 3238 C C . ILE A 1 404 ? 17.424 -40.536 32.391 1.00 49.47 404 ILE A C 1
ATOM 3240 O O . ILE A 1 404 ? 17.220 -40.891 31.233 1.00 49.47 404 ILE A O 1
ATOM 3244 N N . ASP A 1 405 ? 17.409 -41.325 33.462 1.00 48.09 405 ASP A N 1
ATOM 3245 C CA . ASP A 1 405 ? 17.292 -42.774 33.564 1.00 48.09 405 ASP A CA 1
ATOM 3246 C C . ASP A 1 405 ? 16.116 -43.421 32.816 1.00 48.09 405 ASP A C 1
ATOM 3248 O O . ASP A 1 405 ? 14.982 -42.932 32.806 1.00 48.09 405 ASP A O 1
ATOM 3252 N N . ASP A 1 406 ? 16.435 -44.602 32.284 1.00 49.59 406 ASP A N 1
ATOM 3253 C CA . ASP A 1 406 ? 15.537 -45.679 31.891 1.00 49.59 406 ASP A CA 1
ATOM 3254 C C . ASP A 1 406 ? 14.582 -46.065 33.036 1.00 49.59 406 ASP A C 1
ATOM 3256 O O . ASP A 1 406 ? 15.035 -46.548 34.070 1.00 49.59 406 ASP A O 1
ATOM 3260 N N . GLU A 1 407 ? 13.268 -45.992 32.809 1.00 56.75 407 GLU A N 1
ATOM 3261 C CA . GLU A 1 407 ? 12.368 -47.076 33.219 1.00 56.75 407 GLU A CA 1
ATOM 3262 C C . GLU A 1 407 ? 11.305 -47.324 32.139 1.00 56.75 407 GLU A C 1
ATOM 3264 O O . GLU A 1 407 ? 10.613 -46.424 31.654 1.00 56.75 407 GLU A O 1
ATOM 3269 N N . GLU A 1 408 ? 11.253 -48.592 31.744 1.00 53.53 408 GLU A N 1
ATOM 3270 C CA . GLU A 1 408 ? 10.352 -49.215 30.787 1.00 53.53 408 GLU A CA 1
ATOM 3271 C C . GLU A 1 408 ? 8.886 -49.151 31.248 1.00 53.53 408 GLU A C 1
ATOM 3273 O O . GLU A 1 408 ? 8.605 -49.357 32.422 1.00 53.53 408 GLU A O 1
ATOM 3278 N N . GLU A 1 409 ? 7.945 -48.963 30.315 1.00 46.06 409 GLU A N 1
ATOM 3279 C CA . GLU A 1 409 ? 6.774 -49.851 30.172 1.00 46.06 409 GLU A CA 1
ATOM 3280 C C . GLU A 1 409 ? 5.941 -49.495 28.919 1.00 46.06 409 GLU A C 1
ATOM 3282 O O . GLU A 1 409 ? 5.218 -48.504 28.845 1.00 46.06 409 GLU A O 1
ATOM 3287 N N . ASP A 1 410 ? 6.101 -50.349 27.909 1.00 41.50 410 ASP A N 1
ATOM 3288 C CA . ASP A 1 410 ? 5.064 -51.018 27.120 1.00 41.50 410 ASP A CA 1
ATOM 3289 C C . ASP A 1 410 ? 3.842 -50.270 26.527 1.00 41.50 410 ASP A C 1
ATOM 3291 O O . ASP A 1 410 ? 2.881 -49.891 27.190 1.00 41.50 410 ASP A O 1
ATOM 3295 N N . ASN A 1 411 ? 3.798 -50.365 25.189 1.00 38.53 411 ASN A N 1
ATOM 3296 C CA . ASN A 1 411 ? 2.640 -50.708 24.350 1.00 38.53 411 ASN A CA 1
ATOM 3297 C C . ASN A 1 411 ? 1.433 -49.747 24.307 1.00 38.53 411 ASN A C 1
ATOM 3299 O O . ASN A 1 411 ? 0.554 -49.786 25.161 1.00 38.53 411 ASN A O 1
ATOM 3303 N N . ASN A 1 412 ? 1.227 -49.080 23.160 1.00 36.41 412 ASN A N 1
ATOM 3304 C CA . ASN A 1 412 ? 0.359 -49.652 22.115 1.00 36.41 412 ASN A CA 1
ATOM 3305 C C . ASN A 1 412 ? 0.376 -48.841 20.806 1.00 36.41 412 ASN A C 1
ATOM 3307 O O . ASN A 1 412 ? 0.326 -47.612 20.793 1.00 36.41 412 ASN A O 1
ATOM 3311 N N . GLU A 1 413 ? 0.369 -49.572 19.696 1.00 39.16 413 GLU A N 1
ATOM 3312 C CA . GLU A 1 413 ? 0.217 -49.090 18.328 1.00 39.16 413 GLU A CA 1
ATOM 3313 C C . GLU A 1 413 ? -1.098 -48.320 18.121 1.00 39.16 413 GLU A C 1
ATOM 3315 O O . GLU A 1 413 ? -2.168 -48.782 18.521 1.00 39.16 413 GLU A O 1
ATOM 3320 N N . SER A 1 414 ? -1.060 -47.245 17.324 1.00 37.25 414 SER A N 1
ATOM 3321 C CA . SER A 1 414 ? -1.733 -47.193 16.009 1.00 37.25 414 SER A CA 1
ATOM 3322 C C . SER A 1 414 ? -2.130 -45.776 15.577 1.00 37.25 414 SER A C 1
ATOM 3324 O O . SER A 1 414 ? -2.847 -45.068 16.275 1.00 37.25 414 SER A O 1
ATOM 3326 N N . ARG A 1 415 ? -1.854 -45.516 14.291 1.00 34.06 415 ARG A N 1
ATOM 3327 C CA . ARG A 1 415 ? -2.644 -44.726 13.323 1.00 34.06 415 ARG A CA 1
ATOM 3328 C C . ARG A 1 415 ? -2.382 -43.221 13.133 1.00 34.06 415 ARG A C 1
ATOM 3330 O O . ARG A 1 415 ? -2.881 -42.353 13.834 1.00 34.06 415 ARG A O 1
ATOM 3337 N N . SER A 1 416 ? -1.819 -43.000 11.940 1.00 32.94 416 SER A N 1
ATOM 3338 C CA . SER A 1 416 ? -2.198 -42.024 10.906 1.00 32.94 416 SER A CA 1
ATOM 3339 C C . SER A 1 416 ? -1.894 -40.547 11.151 1.00 32.94 416 SER A C 1
ATOM 3341 O O . SER A 1 416 ? -2.662 -39.819 11.772 1.00 32.94 416 SER A O 1
ATOM 3343 N N . PHE A 1 417 ? -0.828 -40.097 10.486 1.00 32.00 417 PHE A N 1
ATOM 3344 C CA . PHE A 1 417 ? -0.567 -38.704 10.144 1.00 32.00 417 PHE A CA 1
ATOM 3345 C C . PHE A 1 417 ? -1.666 -38.160 9.221 1.00 32.00 417 PHE A C 1
ATOM 3347 O O . PHE A 1 417 ? -1.679 -38.414 8.018 1.00 32.00 417 PHE A O 1
ATOM 3354 N N . GLY A 1 418 ? -2.589 -37.394 9.798 1.00 29.69 418 GLY A N 1
ATOM 3355 C CA . GLY A 1 418 ? -3.404 -36.421 9.083 1.00 29.69 418 GLY A CA 1
ATOM 3356 C C . GLY A 1 418 ? -2.861 -35.027 9.375 1.00 29.69 418 GLY A C 1
ATOM 3357 O O . GLY A 1 418 ? -3.073 -34.505 10.466 1.00 29.69 418 GLY A O 1
ATOM 3358 N N . LEU A 1 419 ? -2.164 -34.425 8.409 1.00 34.09 419 LEU A N 1
ATOM 3359 C CA . LEU A 1 419 ? -1.788 -33.011 8.444 1.00 34.09 419 LEU A CA 1
ATOM 3360 C C . LEU A 1 419 ? -3.062 -32.163 8.337 1.00 34.09 419 LEU A C 1
ATOM 3362 O O . LEU A 1 419 ? -3.538 -31.849 7.248 1.00 34.09 419 LEU A O 1
ATOM 3366 N N . ARG A 1 420 ? -3.640 -31.819 9.488 1.00 30.72 420 ARG A N 1
ATOM 3367 C CA . ARG A 1 420 ? -4.643 -30.763 9.612 1.00 30.72 420 ARG A CA 1
ATOM 3368 C C . ARG A 1 420 ? -3.888 -29.461 9.846 1.00 30.72 420 ARG A C 1
ATOM 3370 O O . ARG A 1 420 ? -3.407 -29.210 10.946 1.00 30.72 420 ARG A O 1
ATOM 3377 N N . SER A 1 421 ? -3.764 -28.668 8.785 1.00 34.97 421 SER A N 1
ATOM 3378 C CA . SER A 1 421 ? -3.372 -27.265 8.885 1.00 34.97 421 SER A CA 1
ATOM 3379 C C . SER A 1 421 ? -4.385 -26.580 9.802 1.00 34.97 421 SER A C 1
ATOM 3381 O O . SER A 1 421 ? -5.581 -26.568 9.510 1.00 34.97 421 SER A O 1
ATOM 3383 N N . GLN A 1 422 ? -3.928 -26.149 10.975 1.00 35.34 422 GLN A N 1
ATOM 3384 C CA . GLN A 1 422 ? -4.735 -25.363 11.891 1.00 35.34 422 GLN A CA 1
ATOM 3385 C C . GLN A 1 422 ? -4.915 -23.981 11.278 1.00 35.34 422 GLN A C 1
ATOM 3387 O O . GLN A 1 422 ? -3.943 -23.256 11.064 1.00 35.34 422 GLN A O 1
ATOM 3392 N N . ASP A 1 423 ? -6.179 -23.651 11.023 1.00 35.19 423 ASP A N 1
ATOM 3393 C CA . ASP A 1 423 ? -6.688 -22.299 10.856 1.00 35.19 423 ASP A CA 1
ATOM 3394 C C . ASP A 1 423 ? -6.074 -21.380 11.919 1.00 35.19 423 ASP A C 1
ATOM 3396 O O . ASP A 1 423 ? -6.516 -21.323 13.069 1.00 35.19 423 ASP A O 1
ATOM 3400 N N . ARG A 1 424 ? -5.046 -20.624 11.527 1.00 32.69 424 ARG A N 1
ATOM 3401 C CA . ARG A 1 424 ? -4.774 -19.344 12.167 1.00 32.69 424 ARG A CA 1
ATOM 3402 C C . ARG A 1 424 ? -5.883 -18.421 11.696 1.00 32.69 424 ARG A C 1
ATOM 3404 O O . ARG A 1 424 ? -5.838 -17.916 10.578 1.00 32.69 424 ARG A O 1
ATOM 3411 N N . GLY A 1 425 ? -6.896 -18.266 12.543 1.00 27.83 425 GLY A N 1
ATOM 3412 C CA . GLY A 1 425 ? -7.904 -17.231 12.394 1.00 27.83 425 GLY A CA 1
ATOM 3413 C C . GLY A 1 425 ? -7.205 -15.882 12.325 1.00 27.83 425 GLY A C 1
ATOM 3414 O O . GLY A 1 425 ? -6.795 -15.331 13.344 1.00 27.83 425 GLY A O 1
ATOM 3415 N N . PHE A 1 426 ? -7.029 -15.376 11.109 1.00 28.98 426 PHE A N 1
ATOM 3416 C CA . PHE A 1 426 ? -6.768 -13.970 10.894 1.00 28.98 426 PHE A CA 1
ATOM 3417 C C . PHE A 1 426 ? -7.983 -13.226 11.435 1.00 28.98 426 PHE A C 1
ATOM 3419 O O . PHE A 1 426 ? -9.106 -13.426 10.967 1.00 28.98 426 PHE A O 1
ATOM 3426 N N . VAL A 1 427 ? -7.760 -12.378 12.437 1.00 30.20 427 VAL A N 1
ATOM 3427 C CA . VAL A 1 427 ? -8.687 -11.296 12.755 1.00 30.20 427 VAL A CA 1
ATOM 3428 C C . VAL A 1 427 ? -8.636 -10.365 11.550 1.00 30.20 427 VAL A C 1
ATOM 3430 O O . VAL A 1 427 ? -7.821 -9.450 11.474 1.00 30.20 427 VAL A O 1
ATOM 3433 N N . VAL A 1 428 ? -9.460 -10.665 10.546 1.00 30.48 428 VAL A N 1
ATOM 3434 C CA . VAL A 1 428 ? -9.801 -9.706 9.507 1.00 30.48 428 VAL A CA 1
ATOM 3435 C C . VAL A 1 428 ? -10.486 -8.580 10.257 1.00 30.48 428 VAL A C 1
ATOM 3437 O O . VAL A 1 428 ? -11.619 -8.737 10.712 1.00 30.48 428 VAL A O 1
ATOM 3440 N N . ILE A 1 429 ? -9.786 -7.460 10.429 1.00 33.12 429 ILE A N 1
ATOM 3441 C CA . ILE A 1 429 ? -10.422 -6.204 10.800 1.00 33.12 429 ILE A CA 1
ATOM 3442 C C . ILE A 1 429 ? -11.408 -5.936 9.666 1.00 33.12 429 ILE A C 1
ATOM 3444 O O . ILE A 1 429 ? -11.030 -5.472 8.590 1.00 33.12 429 ILE A O 1
ATOM 3448 N N . GLN A 1 430 ? -12.672 -6.316 9.868 1.00 31.08 430 GLN A N 1
ATOM 3449 C CA . GLN A 1 430 ? -13.764 -5.876 9.022 1.00 31.08 430 GLN A CA 1
ATOM 3450 C C . GLN A 1 430 ? -13.832 -4.364 9.206 1.00 31.08 430 GLN A C 1
ATOM 3452 O O . GLN A 1 430 ? -14.519 -3.853 10.085 1.00 31.08 430 GLN A O 1
ATOM 3457 N N . LEU A 1 431 ? -13.092 -3.640 8.366 1.00 40.69 431 LEU A N 1
ATOM 3458 C CA . LEU A 1 431 ? -13.419 -2.267 8.037 1.00 40.69 431 LEU A CA 1
ATOM 3459 C C . LEU A 1 431 ? -14.841 -2.339 7.487 1.00 40.69 431 LEU A C 1
ATOM 3461 O O . LEU A 1 431 ? -15.066 -2.791 6.361 1.00 40.69 431 LEU A O 1
ATOM 3465 N N . GLY A 1 432 ? -15.811 -2.036 8.353 1.00 31.59 432 GLY A N 1
ATOM 3466 C CA . GLY A 1 432 ? -17.221 -2.051 8.010 1.00 31.59 432 GLY A CA 1
ATOM 3467 C C . GLY A 1 432 ? -17.412 -1.306 6.695 1.00 31.59 432 GLY A C 1
ATOM 3468 O O . GLY A 1 432 ? -16.855 -0.226 6.502 1.00 31.59 432 GLY A O 1
ATOM 3469 N N . ARG A 1 433 ? -18.177 -1.910 5.783 1.00 33.81 433 ARG A N 1
ATOM 3470 C CA . ARG A 1 433 ? -18.529 -1.427 4.435 1.00 33.81 433 ARG A CA 1
ATOM 3471 C C . ARG A 1 433 ? -19.308 -0.091 4.415 1.00 33.81 433 ARG A C 1
ATOM 3473 O O . ARG A 1 433 ? -20.095 0.147 3.510 1.00 33.81 433 ARG A O 1
ATOM 3480 N N . SER A 1 434 ? -19.104 0.792 5.385 1.00 32.03 434 SER A N 1
ATOM 3481 C CA . SER A 1 434 ? -19.819 2.062 5.533 1.00 32.03 434 SER A CA 1
ATOM 3482 C C . SER A 1 434 ? -19.194 3.225 4.752 1.00 32.03 434 SER A C 1
ATOM 3484 O O . SER A 1 434 ? -19.652 4.352 4.895 1.00 32.03 434 SER A O 1
ATOM 3486 N N . PHE A 1 435 ? -18.181 2.975 3.918 1.00 37.38 435 PHE A N 1
ATOM 3487 C CA . PHE A 1 435 ? -17.568 3.985 3.053 1.00 37.38 435 PHE A CA 1
ATOM 3488 C C . PHE A 1 435 ? -17.524 3.489 1.604 1.00 37.38 435 PHE A C 1
ATOM 3490 O O . PHE A 1 435 ? -16.493 3.026 1.123 1.00 37.38 435 PHE A O 1
ATOM 3497 N N . LEU A 1 436 ? -18.669 3.566 0.925 1.00 33.34 436 LEU A N 1
ATOM 3498 C CA . LEU A 1 436 ? -18.770 3.686 -0.530 1.00 33.34 436 LEU A CA 1
ATOM 3499 C C . LEU A 1 436 ? -19.774 4.792 -0.834 1.00 33.34 436 LEU A C 1
ATOM 3501 O O . LEU A 1 436 ? -20.907 4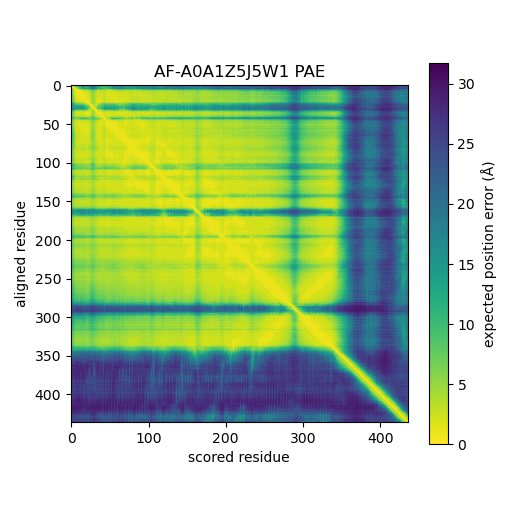.695 -0.312 1.00 33.34 436 LEU A O 1
#

Mean predicted aligned error: 11.83 Å

pLDDT: mean 82.58, std 21.52, range [27.83, 98.75]

Solvent-accessible surface area (backbone atoms only — not comparable to full-atom values): 26289 Å² total; per-residue (Å²): 125,70,70,63,62,49,51,58,52,51,50,51,52,39,74,75,41,60,68,57,39,67,52,60,36,67,34,96,87,64,62,63,65,53,28,53,52,63,58,43,32,48,92,50,35,36,64,54,56,34,54,40,49,75,78,45,50,66,60,61,70,31,72,67,29,62,44,51,43,44,64,55,52,30,39,45,33,32,13,58,70,43,34,61,70,66,55,55,49,55,33,38,72,77,39,57,69,57,62,76,42,42,35,72,84,44,86,59,40,43,33,49,69,55,40,38,70,70,44,62,44,78,50,62,35,67,61,48,50,50,48,37,71,76,41,56,71,57,56,74,42,48,46,46,71,42,40,36,46,59,36,54,39,29,33,40,34,32,43,65,71,39,92,86,75,68,43,58,67,32,67,40,74,36,40,47,49,43,44,52,48,44,52,71,80,38,53,74,57,66,75,40,41,20,62,95,54,26,47,36,35,65,56,49,29,56,93,29,44,31,36,70,68,37,38,53,51,49,52,54,48,41,73,75,42,60,72,57,55,76,57,71,47,48,91,89,52,76,61,47,63,73,35,72,61,48,50,63,42,50,66,48,49,57,54,45,52,54,46,52,53,50,42,52,51,43,52,50,53,35,52,50,41,52,50,51,46,54,52,56,55,55,62,73,70,59,89,75,77,96,75,84,77,74,69,64,61,56,53,51,45,50,52,39,52,51,47,38,52,51,42,51,48,46,39,65,64,50,46,47,52,51,45,50,53,46,52,51,50,50,53,50,53,50,64,71,48,44,54,81,83,75,74,80,73,74,76,72,75,79,68,74,78,72,73,79,79,79,86,73,82,93,79,85,92,85,83,90,86,80,88,85,76,94,77,80,91,76,82,83,76,84,79,75,79,82,83,71,82,75,83,70,84,74,82,77,79,81,86,84,84,88,89,81,83,92,78,90,81,83,88,82,92,84,84,80,92,71,90,72,83,74,82,76,79,72,83,71,79,73,74,67,88,82,81,127

Nearest PDB structures (foldseek):
  3lsq-assembly1_B  TM=6.965E-01  e=3.373E+00  Trypanosoma brucei
  7nna-assembly1_A  TM=4.235E-01  e=6.134E+00  Klebsiella pneumoniae
  5c21-assembly1_B  TM=3.748E-01  e=5.632E+00  Escherichia coli

Organism: Fistulifera solaris (NCBI:txid1519565)

Radius of gyration: 32.89 Å; Cα contacts (8 Å, |Δi|>4): 451; chains: 1; bounding box: 92×95×86 Å

Secondary structure (DSSP, 8-state):
-HHHHHHHHHHHHHHH-GGGGG--EE-TTS-SEE-HHHHSSGGG-HHHHHHHHHH-THHHHSHHHHHS-HHHHHHHHHHTTSS-HHHHHHHHHH-GGGGG---TT-TT---HHHHTTSSSSPPPHHHHHHHHHH-GGGGG--SBTTB-HHHHHHHHHHPPP-TTT------SHHHHHHHHHHHHH-GGGGGPPPTTT---TTHHHHTTTTSHHHHHHHHHHHHH-GGGGG----TTS--GGGSHHHHHHHHHHHHHHHHHHHHHHHHHHHHHHHHHHHHHHHHHTS---S----HHHHHHHHHHHHHHHHHHHIIIIIIHHHHHHHHHHHHHHHHHH--PPPP-----------------------------------------------------------------------------------------S---

Sequence (436 aa):
MTYWACQETIKFLIEINPYCLLYARKDIDGYGKVAPIYLIPENGRCKLLHWIAERYPWVFQHKLCQKKPPHLKMVQYYTDGRCDAETVRAFYELYPQGLREKDKADQTSKYPLAASLSGMEEPDADLFIWMAEQFPKAVYHKPIRGYTVLHSACYNLAAKENDWESVPLKCTPNMAKICRFLISEHPRLIRQKVRGGGPLPIHELANSCNRRLVQEMVIVLLKAYPESINAKSYKWDPDLPTVPFIEKIHPLIVKEMDIDQQIDHLTQLSQDMEKAVTLLKKTSNGTQGPTRPKSNNCLFESVAGVFCSWANVQVSDVLQARQKRIQESIADVCRLLEGEDVPDEEWEEDADDGEDEDGGEAFSPEGANEEGPSSDSVEDEDDWDEDSAFESESEEEVDVSDDIDDEEEDNNESRSFGLRSQDRGFVVIQLGRSFL